Protein AF-A0A2I0TVJ5-F1 (afdb_monomer_lite)

Structure (mmCIF, N/CA/C/O backbone):
data_AF-A0A2I0TVJ5-F1
#
_entry.id   AF-A0A2I0TVJ5-F1
#
loop_
_atom_site.group_PDB
_atom_site.id
_atom_site.type_symbol
_atom_site.label_atom_id
_atom_site.label_alt_id
_atom_site.label_comp_id
_atom_site.label_asym_id
_atom_site.label_entity_id
_atom_site.label_seq_id
_atom_site.pdbx_PDB_ins_code
_atom_site.Cartn_x
_atom_site.Cartn_y
_atom_site.Cartn_z
_atom_site.occupancy
_atom_site.B_iso_or_equiv
_atom_site.auth_seq_id
_atom_site.auth_comp_id
_atom_site.auth_asym_id
_atom_site.auth_atom_id
_atom_site.pdbx_PDB_model_num
ATOM 1 N N . MET A 1 1 ? 13.776 10.497 -55.421 1.00 82.81 1 MET A N 1
ATOM 2 C CA . MET A 1 1 ? 12.330 10.734 -55.174 1.00 82.81 1 MET A CA 1
ATOM 3 C C . MET A 1 1 ? 11.421 10.575 -56.403 1.00 82.81 1 MET A C 1
ATOM 5 O O . MET A 1 1 ? 10.656 9.622 -56.428 1.00 82.81 1 MET A O 1
ATOM 9 N N . LYS A 1 2 ? 11.478 11.435 -57.441 1.00 84.00 2 LYS A N 1
ATOM 10 C CA . LYS A 1 2 ? 10.543 11.371 -58.601 1.00 84.00 2 LYS A CA 1
ATOM 11 C C . LYS A 1 2 ? 10.516 9.999 -59.301 1.00 84.00 2 LYS A C 1
ATOM 13 O O . LYS A 1 2 ? 9.448 9.451 -59.551 1.00 84.00 2 LYS A O 1
ATOM 18 N N . ARG A 1 3 ? 11.697 9.411 -59.534 1.00 86.25 3 ARG A N 1
ATOM 19 C CA . ARG A 1 3 ? 11.860 8.057 -60.099 1.00 86.25 3 ARG A CA 1
ATOM 20 C C . ARG A 1 3 ? 11.201 6.971 -59.239 1.00 86.25 3 ARG A C 1
ATOM 22 O O . ARG A 1 3 ? 10.541 6.093 -59.780 1.00 86.25 3 ARG A O 1
ATOM 29 N N . PHE A 1 4 ? 11.333 7.068 -57.916 1.00 89.69 4 PHE A N 1
ATOM 30 C CA . PHE A 1 4 ? 10.706 6.141 -56.972 1.00 89.69 4 PHE A CA 1
ATOM 31 C C . PHE A 1 4 ? 9.179 6.244 -57.009 1.00 89.69 4 PHE A C 1
ATOM 33 O O . PHE A 1 4 ? 8.519 5.227 -57.176 1.00 89.69 4 PHE A O 1
ATOM 40 N N . MET A 1 5 ? 8.615 7.457 -56.971 1.00 89.44 5 MET A N 1
ATOM 41 C CA . MET A 1 5 ? 7.158 7.655 -57.045 1.00 89.44 5 MET A CA 1
ATOM 42 C C . MET A 1 5 ? 6.562 7.095 -58.345 1.00 89.44 5 MET A C 1
ATOM 44 O O . MET A 1 5 ? 5.523 6.436 -58.326 1.00 89.44 5 MET A O 1
ATOM 48 N N . ALA A 1 6 ? 7.251 7.285 -59.476 1.00 87.38 6 ALA A N 1
ATOM 49 C CA . ALA A 1 6 ? 6.844 6.699 -60.752 1.00 87.38 6 ALA A CA 1
ATOM 50 C C . ALA A 1 6 ? 6.889 5.161 -60.724 1.00 87.38 6 ALA A C 1
ATOM 52 O O . ALA A 1 6 ? 5.973 4.506 -61.221 1.00 87.38 6 ALA A O 1
ATOM 53 N N . MET A 1 7 ? 7.927 4.570 -60.123 1.00 88.00 7 MET A N 1
ATOM 54 C CA . MET A 1 7 ? 8.034 3.116 -59.968 1.00 88.00 7 MET A CA 1
ATOM 55 C C . MET A 1 7 ? 6.990 2.546 -59.000 1.00 88.00 7 MET A C 1
ATOM 57 O O . MET A 1 7 ? 6.432 1.489 -59.288 1.00 88.00 7 MET A O 1
ATOM 61 N N . LEU A 1 8 ? 6.691 3.242 -57.902 1.00 88.25 8 LEU A N 1
ATOM 62 C CA . LEU A 1 8 ? 5.668 2.851 -56.934 1.00 88.25 8 LEU A CA 1
ATOM 63 C C . LEU A 1 8 ? 4.284 2.809 -57.598 1.00 88.25 8 LEU A C 1
ATOM 65 O O . LEU A 1 8 ? 3.582 1.808 -57.496 1.00 88.25 8 LEU A O 1
ATOM 69 N N . ASN A 1 9 ? 3.932 3.841 -58.373 1.00 87.69 9 ASN A N 1
ATOM 70 C CA . ASN A 1 9 ? 2.655 3.887 -59.089 1.00 87.69 9 ASN A CA 1
ATOM 71 C C . ASN A 1 9 ? 2.557 2.815 -60.194 1.00 87.69 9 ASN A C 1
ATOM 73 O O . ASN A 1 9 ? 1.527 2.159 -60.334 1.00 87.69 9 ASN A O 1
ATOM 77 N N . ARG A 1 10 ? 3.640 2.577 -60.951 1.00 88.44 10 ARG A N 1
ATOM 78 C CA . ARG A 1 10 ? 3.685 1.534 -62.000 1.00 88.44 10 ARG A CA 1
ATOM 79 C C . ARG A 1 10 ? 3.512 0.115 -61.455 1.00 88.44 10 ARG A C 1
ATOM 81 O O . ARG A 1 10 ? 3.042 -0.753 -62.180 1.00 88.44 10 ARG A O 1
ATOM 88 N N . ASN A 1 11 ? 3.901 -0.131 -60.205 1.00 85.38 11 ASN A N 1
ATOM 89 C CA . ASN A 1 11 ? 3.843 -1.456 -59.583 1.00 85.38 11 ASN A CA 1
ATOM 90 C C . ASN A 1 11 ? 2.773 -1.552 -58.481 1.00 85.38 11 ASN A C 1
ATOM 92 O O . ASN A 1 11 ? 2.806 -2.489 -57.693 1.00 85.38 11 ASN A O 1
ATOM 96 N N . LYS A 1 12 ? 1.801 -0.628 -58.442 1.00 83.25 12 LYS A N 1
ATOM 97 C CA . LYS A 1 12 ? 0.771 -0.541 -57.388 1.00 83.25 12 LYS A CA 1
ATOM 98 C C . LYS A 1 12 ? -0.072 -1.808 -57.179 1.00 83.25 12 LYS A C 1
ATOM 100 O O . LYS A 1 12 ? -0.599 -1.997 -56.090 1.00 83.25 12 LYS A O 1
ATOM 105 N N . ASN A 1 13 ? -0.193 -2.637 -58.218 1.00 83.50 13 ASN A N 1
ATOM 106 C CA . ASN A 1 13 ? -0.987 -3.869 -58.227 1.00 83.50 13 ASN A CA 1
ATOM 107 C C . ASN A 1 13 ? -0.123 -5.143 -58.288 1.00 83.50 13 ASN A C 1
ATOM 109 O O . ASN A 1 13 ? -0.677 -6.228 -58.428 1.00 83.50 13 ASN A O 1
ATOM 113 N N . LYS A 1 14 ? 1.213 -5.029 -58.269 1.00 82.00 14 LYS A N 1
ATOM 114 C CA . LYS A 1 14 ? 2.094 -6.203 -58.312 1.00 82.00 14 LYS A CA 1
ATOM 115 C C . LYS A 1 14 ? 2.334 -6.724 -56.903 1.00 82.00 14 LYS A C 1
ATOM 117 O O . LYS A 1 14 ? 2.769 -5.960 -56.044 1.00 82.00 14 LYS A O 1
ATOM 122 N N . ASP A 1 15 ? 2.103 -8.019 -56.720 1.00 84.56 15 ASP A N 1
ATOM 123 C CA . ASP A 1 15 ? 2.283 -8.719 -55.453 1.00 84.56 15 ASP A CA 1
ATOM 124 C C . ASP A 1 15 ? 3.108 -10.002 -55.681 1.00 84.56 15 ASP A C 1
ATOM 126 O O . ASP A 1 15 ? 2.650 -10.873 -56.423 1.00 84.56 15 ASP A O 1
ATOM 130 N N . PRO A 1 16 ? 4.328 -10.123 -55.124 1.00 83.44 16 PRO A N 1
ATOM 131 C CA . PRO A 1 16 ? 5.024 -9.118 -54.321 1.00 83.44 16 PRO A CA 1
ATOM 132 C C . PRO A 1 16 ? 5.541 -7.927 -55.163 1.00 83.44 16 PRO A C 1
ATOM 134 O O . PRO A 1 16 ? 5.786 -8.062 -56.369 1.00 83.44 16 PRO A O 1
ATOM 137 N N . PRO A 1 17 ? 5.759 -6.745 -54.551 1.00 88.81 17 PRO A N 1
ATOM 138 C CA . PRO A 1 17 ? 6.439 -5.630 -55.206 1.00 88.81 17 PRO A CA 1
ATOM 139 C C . PRO A 1 17 ? 7.855 -6.013 -55.682 1.00 88.81 17 PRO A C 1
ATOM 141 O O . PRO A 1 17 ? 8.521 -6.816 -55.029 1.00 88.81 17 PRO A O 1
ATOM 144 N N . PRO A 1 18 ? 8.375 -5.420 -56.776 1.00 90.06 18 PRO A N 1
ATOM 145 C CA . PRO A 1 18 ? 9.722 -5.733 -57.256 1.00 90.06 18 PRO A CA 1
ATOM 146 C C . PRO A 1 18 ? 10.799 -5.445 -56.200 1.00 90.06 18 PRO A C 1
ATOM 148 O O . PRO A 1 18 ? 10.805 -4.357 -55.630 1.00 90.06 18 PRO A O 1
ATOM 151 N N . ALA A 1 19 ? 11.771 -6.345 -56.015 1.00 87.56 19 ALA A N 1
ATOM 152 C CA . ALA A 1 19 ? 12.857 -6.174 -55.036 1.00 87.56 19 ALA A CA 1
ATOM 153 C C . ALA A 1 19 ? 13.600 -4.831 -55.187 1.00 87.56 19 ALA A C 1
ATOM 155 O O . ALA A 1 19 ? 13.753 -4.090 -54.220 1.00 87.56 19 AL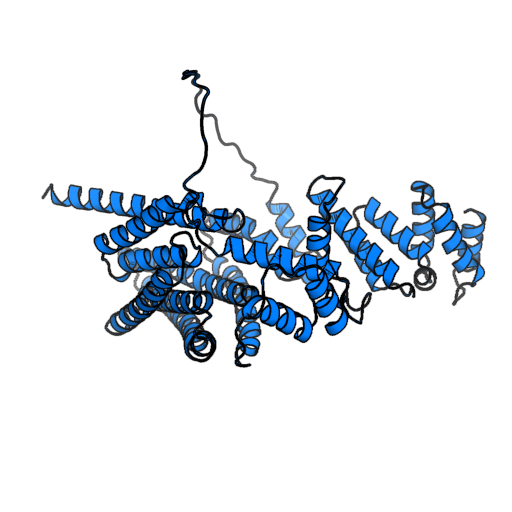A A O 1
ATOM 156 N N . ARG A 1 20 ? 13.906 -4.429 -56.432 1.00 88.25 20 ARG A N 1
ATOM 157 C CA . ARG A 1 20 ? 14.518 -3.121 -56.750 1.00 88.25 20 ARG A CA 1
ATOM 158 C C . ARG A 1 20 ? 13.715 -1.916 -56.243 1.00 88.25 20 ARG A C 1
ATOM 160 O O . ARG A 1 20 ? 14.278 -0.845 -56.046 1.00 88.25 20 ARG A O 1
ATOM 167 N N . LEU A 1 21 ? 12.392 -2.043 -56.102 1.00 89.50 21 LEU A N 1
ATOM 168 C CA . LEU A 1 21 ? 11.542 -0.989 -55.541 1.00 89.50 21 LEU A CA 1
ATOM 169 C C . LEU A 1 21 ? 11.683 -0.918 -54.014 1.00 89.50 21 LEU A C 1
ATOM 171 O O . LEU A 1 21 ? 11.716 0.186 -53.474 1.00 89.50 21 LEU A O 1
ATOM 175 N N . LEU A 1 22 ? 11.777 -2.068 -53.340 1.00 89.69 22 LEU A N 1
ATOM 176 C CA . LEU A 1 22 ? 11.971 -2.160 -51.890 1.00 89.69 22 LEU A CA 1
ATOM 177 C C . LEU A 1 22 ? 13.365 -1.655 -51.484 1.00 89.69 22 LEU A C 1
ATOM 179 O O . LEU A 1 22 ? 13.477 -0.828 -50.582 1.00 89.69 22 LEU A O 1
ATOM 183 N N . GLU A 1 23 ? 14.409 -2.062 -52.210 1.00 89.12 23 GLU A N 1
ATOM 184 C CA . GLU A 1 23 ? 15.789 -1.586 -52.015 1.00 89.12 23 GLU A CA 1
ATOM 185 C C . GLU A 1 23 ? 15.897 -0.069 -52.200 1.00 89.12 23 GLU A C 1
ATOM 187 O O . GLU A 1 23 ? 16.451 0.636 -51.357 1.00 89.12 23 GLU A O 1
ATOM 192 N N . LEU A 1 24 ? 15.297 0.462 -53.274 1.00 91.38 24 LEU A N 1
ATOM 193 C CA . LEU A 1 24 ? 15.298 1.899 -53.542 1.00 91.38 24 LEU A CA 1
ATOM 194 C C . LEU A 1 24 ? 14.553 2.694 -52.458 1.00 91.38 24 LEU A C 1
ATOM 196 O O . LEU A 1 24 ? 14.927 3.834 -52.185 1.00 91.38 24 LEU A O 1
ATOM 200 N N . ALA A 1 25 ? 13.511 2.122 -51.844 1.00 90.56 25 ALA A N 1
ATOM 201 C CA . ALA A 1 25 ? 12.838 2.743 -50.704 1.00 90.56 25 ALA A CA 1
ATOM 202 C C . ALA A 1 25 ? 13.770 2.830 -49.488 1.00 90.56 25 ALA A C 1
ATOM 204 O O . ALA A 1 25 ? 13.881 3.902 -48.898 1.00 90.56 25 ALA A O 1
ATOM 205 N N . GLY A 1 26 ? 14.467 1.735 -49.157 1.00 90.44 26 GLY A N 1
ATOM 206 C CA . GLY A 1 26 ? 15.448 1.694 -48.070 1.00 90.44 26 GLY A CA 1
ATOM 207 C C . GLY A 1 26 ? 16.561 2.724 -48.252 1.00 90.44 26 GLY A C 1
ATOM 208 O O . GLY A 1 26 ? 16.790 3.535 -47.355 1.00 90.44 26 GLY A O 1
ATOM 209 N N . GLN A 1 27 ? 17.163 2.772 -49.446 1.00 92.06 27 GLN A N 1
ATOM 210 C CA . GLN A 1 27 ? 18.218 3.735 -49.771 1.00 92.06 27 GLN A CA 1
ATOM 211 C C . GLN A 1 27 ? 17.730 5.183 -49.637 1.00 92.06 27 GLN A C 1
ATOM 213 O O . GLN A 1 27 ? 18.369 6.003 -48.987 1.00 92.06 27 GLN A O 1
ATOM 218 N N . LEU A 1 28 ? 16.554 5.504 -50.188 1.00 90.75 28 LEU A N 1
ATOM 219 C CA . LEU A 1 28 ? 16.000 6.856 -50.082 1.00 90.75 28 LEU A CA 1
ATOM 220 C C . LEU A 1 28 ? 15.652 7.239 -48.638 1.00 90.75 28 LEU A C 1
ATOM 222 O O . LEU A 1 28 ? 15.794 8.406 -48.278 1.00 90.75 28 LEU A O 1
ATOM 226 N N . CYS A 1 29 ? 15.192 6.293 -47.816 1.00 90.44 29 CYS A N 1
ATOM 227 C CA . CYS A 1 29 ? 14.946 6.520 -46.391 1.00 90.44 29 CYS A CA 1
ATOM 228 C C . CYS A 1 29 ? 16.241 6.806 -45.618 1.00 90.44 29 CYS A C 1
ATOM 230 O O . CYS A 1 29 ? 16.223 7.633 -44.707 1.00 90.44 29 CYS A O 1
ATOM 232 N N . GLN A 1 30 ? 17.349 6.168 -45.997 1.00 89.50 30 GLN A N 1
ATOM 233 C CA . GLN A 1 30 ? 18.670 6.421 -45.426 1.00 89.50 30 GLN A CA 1
ATOM 234 C C . GLN A 1 30 ? 19.228 7.783 -45.870 1.00 89.50 30 GLN A C 1
ATOM 236 O O . GLN A 1 30 ? 19.608 8.595 -45.029 1.00 89.50 30 GLN A O 1
ATOM 241 N N . ASP A 1 31 ? 19.195 8.077 -47.172 1.00 87.62 31 ASP A N 1
ATOM 242 C CA . ASP A 1 31 ? 19.740 9.315 -47.745 1.00 87.62 31 ASP A CA 1
ATOM 243 C C . ASP A 1 31 ? 19.001 10.571 -47.249 1.00 87.62 31 ASP A C 1
ATOM 245 O O . ASP A 1 31 ? 19.581 11.649 -47.123 1.00 87.62 31 ASP A O 1
ATOM 249 N N . LEU A 1 32 ? 17.697 10.453 -46.972 1.00 85.69 32 LEU A N 1
ATOM 250 C CA . LEU A 1 32 ? 16.835 11.577 -46.589 1.00 85.69 32 LEU A CA 1
ATOM 251 C C . LEU A 1 32 ? 16.625 11.713 -45.081 1.00 85.69 32 LEU A C 1
ATOM 253 O O . LEU A 1 32 ? 15.787 12.514 -44.662 1.00 85.69 32 LEU A O 1
ATOM 257 N N . GLN A 1 33 ? 17.380 10.983 -44.257 1.00 78.12 33 GLN A N 1
ATOM 258 C CA . GLN A 1 33 ? 17.213 10.978 -42.802 1.00 78.12 33 GLN A CA 1
ATOM 259 C C . GLN A 1 33 ? 17.352 12.381 -42.168 1.00 78.12 33 GLN A C 1
ATOM 261 O O . GLN A 1 33 ? 16.749 12.653 -41.131 1.00 78.12 33 GLN A O 1
ATOM 266 N N . SER A 1 34 ? 18.078 13.300 -42.814 1.00 70.88 34 SER A N 1
ATOM 267 C CA . SER A 1 34 ? 18.249 14.702 -42.398 1.00 70.88 34 SER A CA 1
ATOM 268 C C . SER A 1 34 ? 17.206 15.681 -42.972 1.00 70.88 34 SER A C 1
ATOM 270 O O . SER A 1 34 ? 17.091 16.806 -42.486 1.00 70.88 34 SER A O 1
ATOM 272 N N . SER A 1 35 ? 16.414 15.288 -43.981 1.00 80.62 35 SER A N 1
ATOM 273 C CA . SER A 1 35 ? 15.476 16.167 -44.704 1.00 80.62 35 SER A CA 1
ATOM 274 C C . SER A 1 35 ? 14.012 15.861 -44.358 1.00 80.62 35 SER A C 1
ATOM 276 O O . SER A 1 35 ? 13.342 15.090 -45.049 1.00 80.62 35 SER A O 1
ATOM 278 N N . SER A 1 36 ? 13.478 16.504 -43.310 1.00 72.88 36 SER A N 1
ATOM 279 C CA . SER A 1 36 ? 12.138 16.178 -42.774 1.00 72.88 36 SER A CA 1
ATOM 280 C C . SER A 1 36 ? 10.986 16.241 -43.787 1.00 72.88 36 SER A C 1
ATOM 282 O O . SER A 1 36 ? 10.241 15.268 -43.880 1.00 72.88 36 SER A O 1
ATOM 284 N N . PRO A 1 37 ? 10.825 17.306 -44.602 1.00 83.88 37 PRO A N 1
ATOM 285 C CA . PRO A 1 37 ? 9.666 17.405 -45.496 1.00 83.88 37 PRO A CA 1
ATOM 286 C C . PRO A 1 37 ? 9.701 16.377 -46.636 1.00 83.88 37 PRO A C 1
ATOM 288 O O . PRO A 1 37 ? 8.664 15.938 -47.133 1.00 83.88 37 PRO A O 1
ATOM 291 N N . SER A 1 38 ? 10.902 15.995 -47.076 1.00 85.12 38 SER A N 1
ATOM 292 C CA . SER A 1 38 ? 11.096 14.984 -48.119 1.00 85.12 38 SER A CA 1
ATOM 293 C C . SER A 1 38 ? 10.881 13.577 -47.568 1.00 85.12 38 SER A C 1
ATOM 295 O O . SER A 1 38 ? 10.279 12.742 -48.247 1.00 85.12 38 SER A O 1
ATOM 297 N N . LEU A 1 39 ? 11.331 13.334 -46.334 1.00 88.00 39 LEU A N 1
ATOM 298 C CA . LEU A 1 39 ? 11.152 12.071 -45.628 1.00 88.00 39 LEU A CA 1
ATOM 299 C C . LEU A 1 39 ? 9.675 11.808 -45.311 1.00 88.00 39 LEU A C 1
ATOM 301 O O . LEU A 1 39 ? 9.187 10.714 -45.573 1.00 88.00 39 LEU A O 1
ATOM 305 N N . GLU A 1 40 ? 8.935 12.817 -44.847 1.00 89.31 40 GLU A N 1
ATOM 306 C CA . GLU A 1 40 ? 7.490 12.719 -44.593 1.00 89.31 40 GLU A CA 1
ATOM 307 C C . GLU A 1 40 ? 6.706 12.368 -45.863 1.00 89.31 40 GLU A C 1
ATOM 309 O O . GLU A 1 40 ? 5.858 11.475 -45.844 1.00 89.31 40 GLU A O 1
ATOM 314 N N . LYS A 1 41 ? 7.031 13.004 -46.998 1.00 89.19 41 LYS A N 1
ATOM 315 C CA . LYS A 1 41 ? 6.417 12.683 -48.298 1.00 89.19 41 LYS A CA 1
ATOM 316 C C . LYS A 1 41 ? 6.719 11.252 -48.745 1.00 89.19 41 LYS A C 1
ATOM 318 O O . LYS A 1 41 ? 5.841 10.587 -49.294 1.00 89.19 41 LYS A O 1
ATOM 323 N N . LEU A 1 42 ? 7.946 10.778 -48.527 1.00 89.88 42 LEU A N 1
ATOM 324 C CA . LEU A 1 42 ? 8.351 9.410 -48.855 1.00 89.88 42 LEU A CA 1
ATOM 325 C C . LEU A 1 42 ? 7.621 8.384 -47.986 1.00 89.88 42 LEU A C 1
ATOM 327 O O . LEU A 1 42 ? 7.009 7.463 -48.522 1.00 89.88 42 LEU A O 1
ATOM 331 N N . VAL A 1 43 ? 7.641 8.576 -46.665 1.00 90.75 43 VAL A N 1
ATOM 332 C CA . VAL A 1 43 ? 6.958 7.712 -45.693 1.00 90.75 43 VAL A CA 1
ATOM 333 C C . VAL A 1 43 ? 5.457 7.685 -45.963 1.00 90.75 43 VAL A C 1
ATOM 335 O O . VAL A 1 43 ? 4.870 6.608 -45.998 1.00 90.75 43 VAL A O 1
ATOM 338 N N . GLY A 1 44 ? 4.836 8.834 -46.242 1.00 90.25 44 GLY A N 1
ATOM 339 C CA . GLY A 1 44 ? 3.419 8.907 -46.601 1.00 90.25 44 GLY A CA 1
ATOM 340 C C . GLY A 1 44 ? 3.079 8.080 -47.844 1.00 90.25 44 GLY A C 1
ATOM 341 O O . GLY A 1 44 ? 2.105 7.328 -47.836 1.00 90.25 44 GLY A O 1
ATOM 342 N N . ALA A 1 45 ? 3.912 8.146 -48.887 1.00 90.00 45 ALA A N 1
ATOM 343 C CA . ALA A 1 45 ? 3.714 7.350 -50.098 1.00 90.00 45 ALA A CA 1
ATOM 344 C C . ALA A 1 45 ? 3.908 5.842 -49.859 1.00 90.00 45 ALA A C 1
ATOM 346 O O . ALA A 1 45 ? 3.124 5.036 -50.359 1.00 90.00 45 ALA A O 1
ATOM 347 N N . VAL A 1 46 ? 4.920 5.456 -49.073 1.00 89.56 46 VAL A N 1
ATOM 348 C CA . VAL A 1 46 ? 5.193 4.052 -48.723 1.00 89.56 46 VAL A CA 1
ATOM 349 C C . VAL A 1 46 ? 4.074 3.474 -47.853 1.00 89.56 46 VAL A C 1
ATOM 351 O O . VAL A 1 46 ? 3.565 2.391 -48.132 1.00 89.56 46 VAL A O 1
ATOM 354 N N . MET A 1 47 ? 3.628 4.204 -46.832 1.00 89.12 47 MET A N 1
ATOM 355 C CA . MET A 1 47 ? 2.597 3.735 -45.901 1.00 89.12 47 MET A CA 1
ATOM 356 C C . MET A 1 47 ? 1.181 3.785 -46.489 1.00 89.12 47 MET A C 1
ATOM 358 O O . MET A 1 47 ? 0.305 3.051 -46.026 1.00 89.12 47 MET A O 1
ATOM 362 N N . GLY A 1 48 ? 0.959 4.610 -47.516 1.00 86.62 48 GLY A N 1
ATOM 363 C CA . GLY A 1 48 ? -0.298 4.696 -48.263 1.00 86.62 48 GLY A CA 1
ATOM 364 C C . GLY A 1 48 ? -0.498 3.595 -49.311 1.00 86.62 48 GLY A C 1
ATOM 365 O O . GLY A 1 48 ? -1.584 3.492 -49.878 1.00 86.62 48 GLY A O 1
ATOM 366 N N . CYS A 1 49 ? 0.511 2.763 -49.589 1.00 86.25 49 CYS A N 1
ATOM 367 C CA . CYS A 1 49 ? 0.390 1.701 -50.587 1.00 86.25 49 CYS A CA 1
ATOM 368 C C . CYS A 1 49 ? -0.256 0.419 -50.021 1.00 86.25 49 CYS A C 1
ATOM 370 O O . CYS A 1 49 ? -0.132 0.094 -48.837 1.00 86.25 49 CYS A O 1
ATOM 372 N N . LYS A 1 50 ? -0.919 -0.357 -50.894 1.00 83.31 50 LYS A N 1
ATOM 373 C CA . LYS A 1 50 ? -1.582 -1.627 -50.535 1.00 83.31 50 LYS A CA 1
ATOM 374 C C . LYS A 1 50 ? -0.600 -2.661 -49.967 1.00 83.31 50 LYS A C 1
ATOM 376 O O . LYS A 1 50 ? -0.928 -3.380 -49.030 1.00 83.31 50 LYS A O 1
ATOM 381 N N . HIS A 1 51 ? 0.625 -2.675 -50.487 1.00 85.12 51 HIS A N 1
ATOM 382 C CA . HIS A 1 51 ? 1.668 -3.654 -50.171 1.00 85.12 51 HIS A CA 1
ATOM 383 C C . HIS A 1 51 ? 2.677 -3.142 -49.121 1.00 85.12 51 HIS A C 1
ATOM 385 O O . HIS A 1 51 ? 3.814 -3.605 -49.075 1.00 85.12 51 HIS A O 1
ATOM 391 N N . LYS A 1 52 ? 2.276 -2.200 -48.250 1.00 88.12 52 LYS A N 1
ATOM 392 C CA . LYS A 1 52 ? 3.142 -1.561 -47.234 1.00 88.12 52 LYS A CA 1
ATOM 393 C C . LYS A 1 52 ? 3.911 -2.541 -46.338 1.00 88.12 52 LYS A C 1
ATOM 395 O O . LYS A 1 52 ? 5.019 -2.241 -45.915 1.00 88.12 52 LYS A O 1
ATOM 400 N N . MET A 1 53 ? 3.361 -3.732 -46.095 1.00 88.31 53 MET A N 1
ATOM 401 C CA . MET A 1 53 ? 4.002 -4.767 -45.274 1.00 88.31 53 MET A CA 1
ATOM 402 C C . MET A 1 53 ? 5.328 -5.269 -45.864 1.00 88.31 53 MET A C 1
ATOM 404 O O . MET A 1 53 ? 6.218 -5.619 -45.100 1.00 88.31 53 MET A O 1
ATOM 408 N N . TYR A 1 54 ? 5.491 -5.246 -47.193 1.00 88.69 54 TYR A N 1
ATOM 409 C CA . TYR A 1 54 ? 6.755 -5.599 -47.854 1.00 88.69 54 TYR A CA 1
ATOM 410 C C . TYR A 1 54 ? 7.830 -4.524 -47.693 1.00 88.69 54 TYR A C 1
ATOM 412 O O . TYR A 1 54 ? 9.008 -4.824 -47.792 1.00 88.69 54 TYR A O 1
ATOM 420 N N . PHE A 1 55 ? 7.448 -3.270 -47.449 1.00 89.44 55 PHE A N 1
ATOM 421 C CA . PHE A 1 55 ? 8.404 -2.198 -47.170 1.00 89.44 55 PHE A CA 1
ATOM 422 C C . PHE A 1 55 ? 8.844 -2.202 -45.700 1.00 89.44 55 PHE A C 1
ATOM 424 O O . PHE A 1 55 ? 9.969 -1.8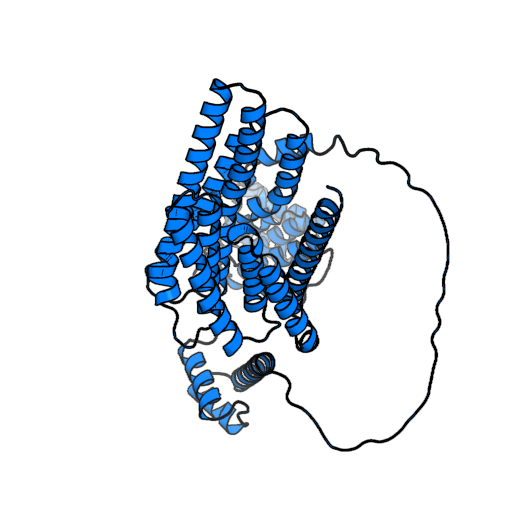21 -45.394 1.00 89.44 55 PHE A O 1
ATOM 431 N N . LEU A 1 56 ? 7.982 -2.686 -44.798 1.00 89.81 56 LEU A N 1
ATOM 432 C CA . LEU A 1 56 ? 8.270 -2.858 -43.368 1.00 89.81 56 LEU A CA 1
ATOM 433 C C . LEU A 1 56 ? 9.146 -4.087 -43.051 1.00 89.81 56 LEU A C 1
ATOM 435 O O . LEU A 1 56 ? 9.287 -4.442 -41.881 1.00 89.81 56 LEU A O 1
ATOM 439 N N . THR A 1 57 ? 9.721 -4.736 -44.066 1.00 89.62 57 THR A N 1
ATOM 440 C CA . THR A 1 57 ? 10.819 -5.703 -43.902 1.0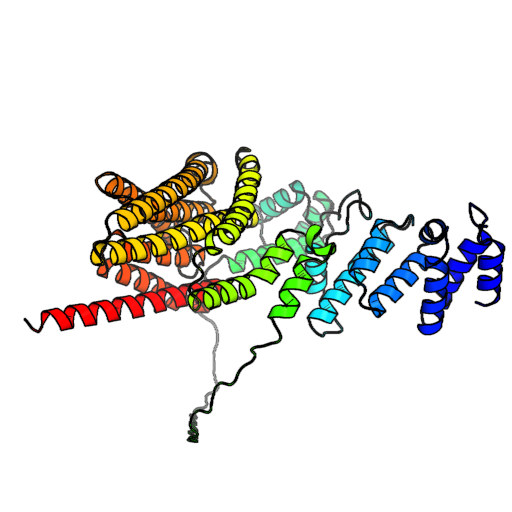0 89.62 57 THR A CA 1
ATOM 441 C C . THR A 1 57 ? 12.185 -5.018 -43.896 1.00 89.62 57 THR A C 1
ATOM 443 O O . THR A 1 57 ? 13.149 -5.601 -43.425 1.00 89.62 57 THR A O 1
ATOM 446 N N . ASN A 1 58 ? 12.287 -3.782 -44.403 1.00 90.38 58 ASN A N 1
ATOM 447 C CA . ASN A 1 58 ? 13.544 -3.044 -44.464 1.00 90.38 58 ASN A CA 1
ATOM 448 C C . ASN A 1 58 ? 13.686 -2.108 -43.254 1.00 90.38 58 ASN A C 1
ATOM 450 O O . ASN A 1 58 ? 12.871 -1.199 -43.058 1.00 90.38 58 ASN A O 1
ATOM 454 N N . ILE A 1 59 ? 14.751 -2.283 -42.469 1.00 89.88 59 ILE A N 1
ATOM 455 C CA . ILE A 1 59 ? 14.963 -1.534 -41.226 1.00 89.88 59 ILE A CA 1
ATOM 456 C C . ILE A 1 59 ? 15.105 -0.021 -41.424 1.00 89.88 59 ILE A C 1
ATOM 458 O O . ILE A 1 59 ? 14.639 0.757 -40.590 1.00 89.88 59 ILE A O 1
ATOM 462 N N . HIS A 1 60 ? 15.668 0.435 -42.547 1.00 90.94 60 HIS A N 1
ATOM 463 C CA . HIS A 1 60 ? 15.799 1.864 -42.843 1.00 90.94 60 HIS A CA 1
ATOM 464 C C . HIS A 1 60 ? 14.438 2.511 -43.106 1.00 90.94 60 HIS A C 1
ATOM 466 O O . HIS A 1 60 ? 14.186 3.635 -42.664 1.00 90.94 60 HIS A O 1
ATOM 472 N N . VAL A 1 61 ? 13.529 1.781 -43.758 1.00 91.38 61 VAL A N 1
ATOM 473 C CA . VAL A 1 61 ? 12.143 2.224 -43.948 1.00 91.38 61 VAL A CA 1
ATOM 474 C C . VAL A 1 61 ? 11.406 2.259 -42.611 1.00 91.38 61 VAL A C 1
ATOM 476 O O . VAL A 1 61 ? 10.755 3.258 -42.303 1.00 91.38 61 VAL A O 1
ATOM 479 N N . VAL A 1 62 ? 11.546 1.217 -41.784 1.00 92.00 62 VAL A N 1
ATOM 480 C CA . VAL A 1 62 ? 10.952 1.165 -40.436 1.00 92.00 62 VAL A CA 1
ATOM 481 C C . VAL A 1 62 ? 11.441 2.340 -39.581 1.00 92.00 62 VAL A C 1
ATOM 483 O O . VAL A 1 62 ? 10.627 3.069 -39.013 1.00 92.00 62 VAL A O 1
ATOM 486 N N . ARG A 1 63 ? 12.754 2.593 -39.556 1.00 92.31 63 ARG A N 1
ATOM 487 C CA . ARG A 1 63 ? 13.384 3.718 -38.847 1.00 92.31 63 ARG A CA 1
ATOM 488 C C . ARG A 1 63 ? 12.841 5.068 -39.311 1.00 92.31 63 ARG A C 1
ATOM 490 O O . ARG A 1 63 ? 12.479 5.893 -38.473 1.00 92.31 63 ARG A O 1
ATOM 497 N N . ALA A 1 64 ? 12.742 5.286 -40.622 1.00 91.62 64 ALA A N 1
ATOM 498 C CA . ALA A 1 64 ? 12.175 6.509 -41.187 1.00 91.62 64 ALA A CA 1
ATOM 499 C C . ALA A 1 64 ? 10.707 6.708 -40.777 1.00 91.62 64 ALA A C 1
ATOM 501 O O . ALA A 1 64 ? 10.322 7.808 -40.376 1.00 91.62 64 ALA A O 1
ATOM 502 N N . CYS A 1 65 ? 9.898 5.645 -40.815 1.00 91.81 65 CYS A N 1
ATOM 503 C CA . CYS A 1 65 ? 8.497 5.703 -40.400 1.00 91.81 65 CYS A CA 1
ATOM 504 C C . CYS A 1 65 ? 8.357 6.037 -38.907 1.00 91.81 65 CYS A C 1
ATOM 506 O O . CYS A 1 65 ? 7.566 6.907 -38.541 1.00 91.81 65 CYS A O 1
ATOM 508 N N . VAL A 1 66 ? 9.150 5.391 -38.045 1.00 92.31 66 VAL A N 1
ATOM 509 C CA . VAL A 1 66 ? 9.179 5.671 -36.600 1.00 92.31 66 VAL A CA 1
ATOM 510 C C . VAL A 1 66 ? 9.560 7.126 -36.337 1.00 92.31 66 VAL A C 1
ATOM 512 O O . VAL A 1 66 ? 8.875 7.806 -35.576 1.00 92.31 66 VAL A O 1
ATOM 515 N N . PHE A 1 67 ? 10.604 7.631 -36.996 1.00 90.31 67 PHE A N 1
ATOM 516 C CA . PHE A 1 67 ? 11.074 9.002 -36.803 1.00 90.31 67 PHE A CA 1
ATOM 517 C C . PHE A 1 67 ? 10.021 10.048 -37.199 1.00 90.31 67 PHE A C 1
ATOM 519 O O . PHE A 1 67 ? 9.776 10.996 -36.452 1.00 90.31 67 PHE A O 1
ATOM 526 N N . VAL A 1 68 ? 9.339 9.842 -38.332 1.00 91.38 68 VAL A N 1
ATOM 527 C CA . VAL A 1 68 ? 8.228 10.703 -38.771 1.00 91.38 68 VAL A CA 1
ATOM 528 C C . VAL A 1 68 ? 7.075 10.682 -37.760 1.00 91.38 68 VAL A C 1
ATOM 530 O O . VAL A 1 68 ? 6.542 11.736 -37.411 1.00 91.38 68 VAL A O 1
ATOM 533 N N . HIS A 1 69 ? 6.711 9.513 -37.225 1.00 90.94 69 HIS A N 1
ATOM 534 C CA . HIS A 1 69 ? 5.661 9.420 -36.206 1.00 90.94 69 HIS A CA 1
ATOM 535 C C . HIS A 1 69 ? 6.052 10.075 -34.874 1.00 90.94 69 HIS A C 1
ATOM 537 O O . HIS A 1 69 ? 5.210 10.748 -34.281 1.00 90.94 69 HIS A O 1
ATOM 543 N N . ILE A 1 70 ? 7.306 9.944 -34.423 1.00 89.31 70 ILE A N 1
ATOM 544 C CA . ILE A 1 70 ? 7.815 10.643 -33.229 1.00 89.31 70 ILE A CA 1
ATOM 545 C C . ILE A 1 70 ? 7.700 12.159 -33.421 1.00 89.31 70 ILE A C 1
ATOM 547 O O . ILE A 1 70 ? 7.161 12.844 -32.555 1.00 89.31 70 ILE A O 1
ATOM 551 N N . ARG A 1 71 ? 8.136 12.685 -34.574 1.00 87.50 71 ARG A N 1
ATOM 552 C CA . ARG A 1 71 ? 8.058 14.123 -34.888 1.00 87.50 71 ARG A CA 1
ATOM 553 C C . ARG A 1 71 ? 6.620 14.644 -34.869 1.00 87.50 71 ARG A C 1
ATOM 555 O O . ARG A 1 71 ? 6.365 15.732 -34.361 1.00 87.50 71 ARG A O 1
ATOM 562 N N . ASN A 1 72 ? 5.679 13.840 -35.356 1.00 88.62 72 ASN A N 1
ATOM 563 C CA . ASN A 1 72 ? 4.251 14.160 -35.354 1.00 88.62 72 ASN A CA 1
ATOM 564 C C . ASN A 1 72 ? 3.564 13.904 -33.997 1.00 88.62 72 ASN A C 1
ATOM 566 O O . ASN A 1 72 ? 2.339 13.973 -33.919 1.00 88.62 72 ASN A O 1
ATOM 570 N N . ARG A 1 73 ? 4.321 13.591 -32.931 1.00 86.69 73 ARG A N 1
ATOM 571 C CA . ARG A 1 73 ? 3.826 13.223 -31.587 1.00 86.69 73 ARG A CA 1
ATOM 572 C C . ARG A 1 73 ? 2.889 12.011 -31.573 1.00 86.69 73 ARG A C 1
ATOM 574 O O . ARG A 1 73 ? 2.081 11.828 -30.665 1.00 86.69 73 ARG A O 1
ATOM 581 N N . GLN A 1 74 ? 3.010 11.139 -32.568 1.00 90.94 74 GLN A N 1
ATOM 582 C CA . GLN A 1 74 ? 2.216 9.923 -32.730 1.00 90.94 74 GLN A CA 1
ATOM 583 C C . GLN A 1 74 ? 2.949 8.702 -32.150 1.00 90.94 74 GLN A C 1
ATOM 585 O O . GLN A 1 74 ? 3.113 7.681 -32.821 1.00 90.94 74 GLN A O 1
ATOM 590 N N . HIS A 1 75 ? 3.379 8.797 -30.888 1.00 89.50 75 HIS A N 1
ATOM 591 C CA . HIS A 1 75 ? 4.193 7.772 -30.212 1.00 89.50 75 HIS A CA 1
ATOM 592 C C . HIS A 1 75 ? 3.529 6.387 -30.204 1.00 89.50 75 HIS A C 1
ATOM 594 O O . HIS A 1 75 ? 4.174 5.389 -30.509 1.00 89.50 75 HIS A O 1
ATOM 600 N N . ASP A 1 76 ? 2.218 6.316 -29.947 1.00 89.31 76 ASP A N 1
ATOM 601 C CA . ASP A 1 76 ? 1.494 5.036 -29.922 1.00 89.31 76 ASP A CA 1
ATOM 602 C C . ASP A 1 76 ? 1.391 4.392 -31.319 1.00 89.31 76 ASP A C 1
ATOM 604 O O . ASP A 1 76 ? 1.335 3.169 -31.445 1.00 89.31 76 ASP A O 1
ATOM 608 N N . THR A 1 77 ? 1.374 5.197 -32.388 1.00 89.50 77 THR A N 1
ATOM 609 C CA . THR A 1 77 ? 1.401 4.686 -33.769 1.00 89.50 77 THR A CA 1
ATOM 610 C C . THR A 1 77 ? 2.784 4.153 -34.126 1.00 89.50 77 THR A C 1
ATOM 612 O O . THR A 1 77 ? 2.869 3.110 -34.770 1.00 89.50 77 THR A O 1
ATOM 615 N N . ALA A 1 78 ? 3.852 4.804 -33.654 1.00 90.56 78 ALA A N 1
ATOM 616 C CA . ALA A 1 78 ? 5.218 4.310 -33.812 1.00 90.56 78 ALA A CA 1
ATOM 617 C C . ALA A 1 78 ? 5.425 2.955 -33.106 1.00 90.56 78 ALA A C 1
ATOM 619 O O . ALA A 1 78 ? 5.974 2.037 -33.712 1.00 90.56 78 ALA A O 1
ATOM 620 N N . CYS A 1 79 ? 4.916 2.791 -31.876 1.00 90.06 79 CYS A N 1
ATOM 621 C CA . CYS A 1 79 ? 4.958 1.509 -31.156 1.00 90.06 79 CYS A CA 1
ATOM 622 C C . CYS A 1 79 ? 4.217 0.400 -31.918 1.00 90.06 79 CYS A C 1
ATOM 624 O O . CYS A 1 79 ? 4.785 -0.664 -32.156 1.00 90.06 79 CYS A O 1
ATOM 626 N N . ARG A 1 80 ? 2.983 0.667 -32.376 1.00 89.56 80 ARG A N 1
ATOM 627 C CA . ARG A 1 80 ? 2.213 -0.303 -33.175 1.00 89.56 80 ARG A CA 1
ATOM 628 C C . ARG A 1 80 ? 2.921 -0.683 -34.473 1.00 89.56 80 ARG A C 1
ATOM 630 O O . ARG A 1 80 ? 2.829 -1.832 -34.892 1.00 89.56 80 ARG A O 1
ATOM 637 N N . LEU A 1 81 ? 3.597 0.263 -35.125 1.00 90.00 81 LEU A N 1
ATOM 638 C CA . LEU A 1 81 ? 4.351 -0.011 -36.348 1.00 90.00 81 LEU A CA 1
ATOM 639 C C . LEU A 1 81 ? 5.501 -0.984 -36.081 1.00 90.00 81 LEU A C 1
ATOM 641 O O . LEU A 1 81 ? 5.667 -1.925 -36.851 1.00 90.00 81 LEU A O 1
ATOM 645 N N . LEU A 1 82 ? 6.246 -0.792 -34.987 1.00 89.56 82 LEU A N 1
ATOM 646 C CA . LEU A 1 82 ? 7.313 -1.713 -34.591 1.00 89.56 82 LEU A CA 1
ATOM 647 C C . LEU A 1 82 ? 6.772 -3.109 -34.260 1.00 89.56 82 LEU A C 1
ATOM 649 O O . LEU A 1 82 ? 7.337 -4.094 -34.716 1.00 89.56 82 LEU A O 1
ATOM 653 N N . GLU A 1 83 ? 5.649 -3.210 -33.547 1.00 86.94 83 GLU A N 1
ATOM 654 C CA . GLU A 1 83 ? 5.041 -4.503 -33.185 1.00 86.94 83 GLU A CA 1
ATOM 655 C C . GLU A 1 83 ? 4.637 -5.368 -34.389 1.00 86.94 83 GLU A C 1
ATOM 657 O O . GLU A 1 83 ? 4.604 -6.590 -34.267 1.00 86.94 83 GLU A O 1
ATOM 662 N N . HIS A 1 84 ? 4.318 -4.746 -35.528 1.00 85.00 84 HIS A N 1
ATOM 663 C CA . HIS A 1 84 ? 3.816 -5.428 -36.728 1.00 85.00 84 HIS A CA 1
ATOM 664 C C . HIS A 1 84 ? 4.821 -5.434 -37.890 1.00 85.00 84 HIS A C 1
ATOM 666 O O . HIS A 1 84 ? 4.487 -5.904 -38.982 1.00 85.00 84 HIS A O 1
ATOM 672 N N . CYS A 1 85 ? 6.023 -4.881 -37.703 1.00 84.50 85 CYS A N 1
ATOM 673 C CA . CYS A 1 85 ? 7.050 -4.910 -38.738 1.00 84.50 85 CYS A CA 1
ATOM 674 C C . CYS A 1 85 ? 7.652 -6.316 -38.878 1.00 84.50 85 CYS A C 1
ATOM 676 O O . CYS A 1 85 ? 7.567 -7.143 -37.972 1.00 84.50 85 CYS A O 1
ATOM 678 N N . LYS A 1 86 ? 8.236 -6.593 -40.046 1.00 83.38 86 LYS A N 1
ATOM 679 C CA . LYS A 1 86 ? 8.843 -7.890 -40.386 1.00 83.38 86 LYS A CA 1
ATOM 680 C C . LYS A 1 86 ? 10.349 -7.760 -40.647 1.00 83.38 86 LYS A C 1
ATOM 682 O O . LYS A 1 86 ? 10.902 -8.557 -41.394 1.00 83.38 86 LYS A O 1
ATOM 687 N N . ALA A 1 87 ? 10.979 -6.716 -40.110 1.00 84.69 87 ALA A N 1
ATOM 688 C CA . ALA A 1 87 ? 12.421 -6.518 -40.218 1.00 84.69 87 ALA A CA 1
ATOM 689 C C . ALA A 1 87 ? 13.169 -7.531 -39.336 1.00 84.69 87 ALA A C 1
ATOM 691 O O . ALA A 1 87 ? 12.687 -7.901 -38.263 1.00 84.69 87 ALA A O 1
ATOM 692 N N . GLU A 1 88 ? 14.330 -7.991 -39.797 1.00 82.25 88 GLU A N 1
ATOM 693 C CA . GLU A 1 88 ? 15.087 -9.073 -39.152 1.00 82.25 88 GLU A CA 1
ATOM 694 C C . GLU A 1 88 ? 16.033 -8.552 -38.057 1.00 82.25 88 GLU A C 1
ATOM 696 O O . GLU A 1 88 ? 16.388 -9.281 -37.128 1.00 82.25 88 GLU A O 1
ATOM 701 N N . GLU A 1 89 ? 16.395 -7.268 -38.110 1.00 85.06 89 GLU A N 1
ATOM 702 C CA . GLU A 1 89 ? 17.363 -6.597 -37.242 1.00 85.06 89 GLU A CA 1
ATOM 703 C C . GLU A 1 89 ? 16.788 -6.288 -35.845 1.00 85.06 89 GLU A C 1
ATOM 705 O O . GLU A 1 89 ? 16.563 -5.138 -35.456 1.00 85.06 89 GLU A O 1
ATOM 710 N N . LYS A 1 90 ? 16.558 -7.338 -35.049 1.00 79.88 90 LYS A N 1
ATOM 711 C CA . LYS A 1 90 ? 15.905 -7.259 -33.727 1.00 79.88 90 LYS A CA 1
ATOM 712 C C . LYS A 1 90 ? 16.564 -6.271 -32.759 1.00 79.88 90 LYS A C 1
ATOM 714 O O . LYS A 1 90 ? 15.860 -5.561 -32.042 1.00 79.88 90 LYS A O 1
ATOM 719 N N . GLU A 1 91 ? 17.896 -6.187 -32.736 1.00 83.00 91 GLU A N 1
ATOM 720 C CA . GLU A 1 91 ? 18.607 -5.249 -31.854 1.00 83.00 91 GLU A CA 1
ATOM 721 C C . GLU A 1 91 ? 18.279 -3.788 -32.184 1.00 83.00 91 GLU A C 1
ATOM 723 O O . GLU A 1 91 ? 18.047 -2.980 -31.281 1.00 83.00 91 GLU A O 1
ATOM 728 N N . GLU A 1 92 ? 18.196 -3.450 -33.471 1.00 85.06 92 GLU A N 1
ATOM 729 C CA . GLU A 1 92 ? 17.873 -2.099 -33.926 1.00 85.06 92 GLU A CA 1
ATOM 730 C C . GLU A 1 92 ? 16.406 -1.752 -33.650 1.00 85.06 92 GLU A C 1
ATOM 732 O O . GLU A 1 92 ? 16.100 -0.636 -33.226 1.00 85.06 92 GLU A O 1
ATOM 737 N N . LEU A 1 93 ? 15.495 -2.717 -33.798 1.00 88.19 93 LEU A N 1
ATOM 738 C CA . LEU A 1 93 ? 14.084 -2.543 -33.443 1.00 88.19 93 LEU A CA 1
ATOM 739 C C . LEU A 1 93 ? 13.899 -2.264 -31.945 1.00 88.19 93 LEU A C 1
ATOM 741 O O . LEU A 1 93 ? 13.126 -1.381 -31.564 1.00 88.19 93 LEU A O 1
ATOM 745 N N . VAL A 1 94 ? 14.651 -2.957 -31.086 1.00 88.31 94 VAL A N 1
ATOM 746 C CA . VAL A 1 94 ? 14.661 -2.708 -29.636 1.00 88.31 94 VAL A CA 1
ATOM 747 C C . VAL A 1 94 ? 15.227 -1.321 -29.313 1.00 88.31 94 VAL A C 1
ATOM 749 O O . VAL A 1 94 ? 14.717 -0.632 -28.425 1.00 88.31 94 VAL A O 1
ATOM 752 N N . GLN A 1 95 ? 16.251 -0.861 -30.035 1.00 89.94 95 GLN A N 1
ATOM 753 C CA . GLN A 1 95 ? 16.760 0.506 -29.881 1.00 89.94 95 GLN A CA 1
ATOM 754 C C . GLN A 1 95 ? 15.709 1.555 -30.269 1.00 89.94 95 GLN A C 1
ATOM 756 O O . GLN A 1 95 ? 15.514 2.515 -29.521 1.00 89.94 95 GLN A O 1
ATOM 761 N N . LEU A 1 96 ? 14.986 1.352 -31.375 1.00 91.62 96 LEU A N 1
ATOM 762 C CA . LEU A 1 96 ? 13.898 2.239 -31.801 1.00 91.62 96 LEU A CA 1
ATOM 763 C C . LEU A 1 96 ? 12.750 2.272 -30.787 1.00 91.62 96 LEU A C 1
ATOM 765 O O . LEU A 1 96 ? 12.233 3.348 -30.487 1.00 91.62 96 LEU A O 1
ATOM 769 N N . TRP A 1 97 ? 12.397 1.123 -30.205 1.00 92.88 97 TRP A N 1
ATOM 770 C CA . TRP A 1 97 ? 11.416 1.047 -29.120 1.00 92.88 97 TRP A CA 1
ATOM 771 C C . TRP A 1 97 ? 11.822 1.926 -27.932 1.00 92.88 97 TRP A C 1
ATOM 773 O O . TRP A 1 97 ? 11.035 2.740 -27.442 1.00 92.88 97 TRP A O 1
ATOM 783 N N . HIS A 1 98 ? 13.077 1.811 -27.490 1.00 92.44 98 HIS A N 1
ATOM 784 C CA . HIS A 1 98 ? 13.596 2.640 -26.408 1.00 92.44 98 HIS A CA 1
ATOM 785 C C . HIS A 1 98 ? 13.574 4.133 -26.759 1.00 92.44 98 HIS A C 1
ATOM 787 O O . HIS A 1 98 ? 13.181 4.935 -25.915 1.00 92.44 98 HIS A O 1
ATOM 793 N N . GLU A 1 99 ? 13.938 4.504 -27.988 1.00 92.69 99 GLU A N 1
ATOM 794 C CA . GLU A 1 99 ? 13.944 5.901 -28.437 1.00 92.69 99 GLU A CA 1
ATOM 795 C C . GLU A 1 99 ? 12.540 6.524 -28.415 1.00 92.69 99 GLU A C 1
ATOM 797 O O . GLU A 1 99 ? 12.384 7.639 -27.916 1.00 92.69 99 GLU A O 1
ATOM 802 N N . ILE A 1 100 ? 11.497 5.797 -28.844 1.00 94.06 100 ILE A N 1
ATOM 803 C CA . ILE A 1 100 ? 10.100 6.268 -28.756 1.00 94.06 100 ILE A CA 1
ATOM 804 C C . ILE A 1 100 ? 9.741 6.608 -27.303 1.00 94.06 100 ILE A C 1
ATOM 806 O O . ILE A 1 100 ? 9.208 7.681 -27.007 1.00 94.06 100 ILE A O 1
ATOM 810 N N . HIS A 1 101 ? 10.063 5.713 -26.366 1.00 93.44 101 HIS A N 1
ATOM 811 C CA . HIS A 1 101 ? 9.754 5.927 -24.955 1.00 93.44 101 HIS A CA 1
ATOM 812 C C . HIS A 1 101 ? 10.613 7.019 -24.311 1.00 93.44 101 HIS A C 1
ATOM 814 O O . HIS A 1 101 ? 10.102 7.767 -23.474 1.00 93.44 101 HIS A O 1
ATOM 820 N N . TYR A 1 102 ? 11.879 7.167 -24.710 1.00 93.75 102 TYR A N 1
ATOM 821 C CA . TYR A 1 102 ? 12.718 8.281 -24.269 1.00 93.75 102 TYR A CA 1
ATOM 822 C C . TYR A 1 102 ? 12.134 9.616 -24.716 1.00 93.75 102 TYR A C 1
ATOM 824 O O . TYR A 1 102 ? 11.948 10.490 -23.872 1.00 93.75 102 TYR A O 1
ATOM 832 N N . ARG A 1 103 ? 11.754 9.742 -25.991 1.00 91.31 103 ARG A N 1
ATOM 833 C CA . ARG A 1 103 ? 11.129 10.951 -26.544 1.00 91.31 103 ARG A CA 1
ATOM 834 C C . ARG A 1 103 ? 9.818 11.292 -25.845 1.00 91.31 103 ARG A C 1
ATOM 836 O O . ARG A 1 103 ? 9.611 12.437 -25.456 1.00 91.31 103 ARG A O 1
ATOM 843 N N . ARG A 1 104 ? 8.983 10.292 -25.559 1.00 91.44 104 ARG A N 1
ATOM 844 C CA . ARG A 1 104 ? 7.742 10.476 -24.791 1.00 91.44 104 ARG A CA 1
ATOM 845 C C . ARG A 1 104 ? 7.989 10.997 -23.369 1.00 91.44 104 ARG A C 1
ATOM 847 O O . ARG A 1 104 ? 7.226 11.824 -22.873 1.00 91.44 104 ARG A O 1
ATOM 854 N N . VAL A 1 105 ? 9.030 10.509 -22.689 1.00 90.81 105 VAL A N 1
ATOM 855 C CA . VAL A 1 105 ? 9.400 10.978 -21.340 1.00 90.81 105 VAL A CA 1
ATOM 856 C C . VAL A 1 105 ? 10.012 12.380 -21.396 1.00 90.81 105 VAL A C 1
ATOM 858 O O . VAL A 1 105 ? 9.636 13.223 -20.588 1.00 90.81 105 VAL A O 1
ATOM 861 N N . MET A 1 106 ? 10.896 12.639 -22.357 1.00 92.06 106 MET A N 1
ATOM 862 C CA . MET A 1 106 ? 11.484 13.955 -22.628 1.00 92.06 106 MET A CA 1
ATOM 863 C C . MET A 1 106 ? 10.404 15.022 -22.838 1.00 92.06 106 MET A C 1
ATOM 865 O O . MET A 1 106 ? 10.408 16.039 -22.151 1.00 92.06 106 MET A O 1
ATOM 869 N N . GLU A 1 107 ? 9.406 14.740 -23.682 1.00 89.25 107 GLU A N 1
ATOM 870 C CA . GLU A 1 107 ? 8.265 15.636 -23.911 1.00 89.25 107 GLU A CA 1
ATOM 871 C C . GLU A 1 107 ? 7.457 15.888 -22.635 1.00 89.25 107 GLU A C 1
ATOM 873 O O . GLU A 1 107 ? 7.111 17.027 -22.338 1.00 89.25 107 GLU A O 1
ATOM 878 N N . LYS A 1 108 ? 7.185 14.842 -21.844 1.00 88.50 108 LYS A N 1
ATOM 879 C CA . LYS A 1 108 ? 6.431 14.977 -20.590 1.00 88.50 108 LYS A CA 1
ATOM 880 C C . LYS A 1 108 ? 7.152 15.863 -19.569 1.00 88.50 108 LYS A C 1
ATOM 882 O O . LYS A 1 108 ? 6.510 16.615 -18.840 1.00 88.50 108 LYS A O 1
ATOM 887 N N . HIS A 1 109 ? 8.470 15.730 -19.482 1.00 85.94 109 HIS A N 1
ATOM 888 C CA . HIS A 1 109 ? 9.303 16.465 -18.533 1.00 85.94 109 HIS A CA 1
ATOM 889 C C . HIS A 1 109 ? 9.859 17.775 -19.104 1.00 85.94 109 HIS A C 1
ATOM 891 O O . HIS A 1 109 ? 10.611 18.441 -18.402 1.00 85.94 109 HIS A O 1
ATOM 897 N N . HIS A 1 110 ? 9.480 18.148 -20.332 1.00 89.31 110 HIS A N 1
ATOM 898 C CA . HIS A 1 110 ? 9.960 19.346 -21.026 1.00 89.31 110 HIS A CA 1
ATOM 899 C C . HIS A 1 110 ? 11.497 19.446 -21.019 1.00 89.31 110 HIS A C 1
ATOM 901 O O . HIS A 1 110 ? 12.068 20.480 -20.689 1.00 89.31 110 HIS A O 1
ATOM 907 N N . THR A 1 111 ? 12.170 18.336 -21.337 1.00 89.62 111 THR A N 1
ATOM 908 C CA . THR A 1 111 ? 13.635 18.238 -21.345 1.00 89.62 111 THR A CA 1
ATOM 909 C C . THR A 1 111 ? 14.133 17.544 -22.604 1.00 89.62 111 THR A C 1
ATOM 911 O O . THR A 1 111 ? 13.518 16.587 -23.066 1.00 89.62 111 THR A O 1
ATOM 914 N N . ASP A 1 112 ? 15.279 17.979 -23.121 1.00 86.69 112 ASP A N 1
ATOM 915 C CA . ASP A 1 112 ? 15.895 17.399 -24.320 1.00 86.69 112 ASP A CA 1
ATOM 916 C C . ASP A 1 112 ? 16.849 16.233 -24.007 1.00 86.69 112 ASP A C 1
ATOM 918 O O . ASP A 1 112 ? 17.356 15.569 -24.914 1.00 86.69 112 ASP A O 1
ATOM 922 N N . PHE A 1 113 ? 17.106 15.952 -22.723 1.00 90.75 113 PHE A N 1
ATOM 923 C CA . PHE A 1 113 ? 18.066 14.935 -22.298 1.00 90.75 113 PHE A CA 1
ATOM 924 C C . PHE A 1 113 ? 17.558 14.088 -21.123 1.00 90.75 113 PHE A C 1
ATOM 926 O O . PHE A 1 113 ? 16.863 14.562 -20.232 1.00 90.75 113 PHE A O 1
ATOM 933 N N . LEU A 1 114 ? 17.955 12.809 -21.101 1.00 91.12 114 LEU A N 1
ATOM 934 C CA . LEU A 1 114 ? 17.705 11.887 -19.989 1.00 91.12 114 LEU A CA 1
ATOM 935 C C . LEU A 1 114 ? 19.024 11.310 -19.478 1.00 91.12 114 LEU A C 1
ATOM 937 O O . LEU A 1 114 ? 19.823 10.785 -20.261 1.00 91.12 114 LEU A O 1
ATOM 941 N N . THR A 1 115 ? 19.209 11.321 -18.158 1.00 87.69 115 THR A N 1
ATOM 942 C CA . THR A 1 115 ? 20.373 10.718 -17.495 1.00 87.69 115 THR A CA 1
ATOM 943 C C . THR A 1 115 ? 20.412 9.197 -17.710 1.00 87.69 115 THR A C 1
ATOM 945 O O . THR A 1 115 ? 19.369 8.573 -17.951 1.00 87.69 115 THR A O 1
ATOM 948 N N . PRO A 1 116 ? 21.582 8.537 -17.577 1.00 86.38 116 PRO A N 1
ATOM 949 C CA . PRO A 1 116 ? 21.677 7.079 -17.695 1.00 86.38 116 PRO A CA 1
ATOM 950 C C . PRO A 1 116 ? 20.708 6.322 -16.772 1.00 86.38 116 PRO A C 1
ATOM 952 O O . PRO A 1 116 ? 20.115 5.321 -17.184 1.00 86.38 116 PRO A O 1
ATOM 955 N N . LEU A 1 117 ? 20.483 6.834 -15.554 1.00 76.50 117 LEU A N 1
ATOM 956 C CA . LEU A 1 117 ? 19.535 6.264 -14.595 1.00 76.50 117 LEU A CA 1
ATOM 957 C C . LEU A 1 117 ? 18.079 6.442 -15.047 1.00 76.50 117 LEU A C 1
ATOM 959 O O . LEU A 1 117 ? 17.288 5.504 -14.956 1.00 76.50 117 LEU A O 1
ATOM 963 N N . GLN A 1 118 ? 17.718 7.611 -15.580 1.00 83.19 118 GLN A N 1
ATOM 964 C CA . GLN A 1 118 ? 16.382 7.852 -16.134 1.00 83.19 118 GLN A CA 1
ATOM 965 C C . GLN A 1 118 ? 16.117 6.975 -17.363 1.00 83.19 118 GLN A C 1
ATOM 967 O O . GLN A 1 118 ? 15.053 6.366 -17.451 1.00 83.19 118 GLN A O 1
ATOM 972 N N . LYS A 1 119 ? 17.098 6.824 -18.264 1.00 87.62 119 LYS A N 1
ATOM 973 C CA . LYS A 1 119 ? 17.015 5.895 -19.405 1.00 87.62 119 LYS A CA 1
ATOM 974 C C . LYS A 1 119 ? 16.863 4.446 -18.941 1.00 87.62 119 LYS A C 1
ATOM 976 O O . LYS A 1 119 ? 16.058 3.700 -19.489 1.00 87.62 119 LYS A O 1
ATOM 981 N N . PHE A 1 120 ? 17.591 4.031 -17.903 1.00 80.94 120 PHE A N 1
ATOM 982 C CA . PHE A 1 120 ? 17.424 2.708 -17.293 1.00 80.94 120 PHE A CA 1
ATOM 983 C C . PHE A 1 120 ? 16.008 2.500 -16.729 1.00 80.94 120 PHE A C 1
ATOM 985 O O . PHE A 1 120 ? 15.345 1.530 -17.091 1.00 80.94 120 PHE A O 1
ATOM 992 N N . ARG A 1 121 ? 15.509 3.437 -15.915 1.00 81.25 121 ARG A N 1
ATOM 993 C CA . ARG A 1 121 ? 14.148 3.389 -15.351 1.00 81.25 121 ARG A CA 1
ATOM 994 C C . ARG A 1 121 ? 13.071 3.398 -16.443 1.00 81.25 121 ARG A C 1
ATOM 996 O O . ARG A 1 121 ? 12.089 2.669 -16.337 1.00 81.25 121 ARG A O 1
ATOM 1003 N N . CYS A 1 122 ? 13.269 4.179 -17.505 1.00 86.25 122 CYS A N 1
ATOM 1004 C CA . CYS A 1 122 ? 12.366 4.245 -18.652 1.00 86.25 122 CYS A CA 1
ATOM 1005 C C . CYS A 1 122 ? 12.262 2.893 -19.375 1.00 86.25 122 CYS A C 1
ATOM 1007 O O . CYS A 1 122 ? 11.149 2.439 -19.636 1.00 86.25 122 CYS A O 1
ATOM 1009 N N . ARG A 1 123 ? 13.393 2.211 -19.610 1.00 87.69 123 ARG A N 1
ATOM 1010 C CA . ARG A 1 123 ? 13.416 0.855 -20.187 1.00 87.69 123 ARG A CA 1
ATOM 1011 C C . ARG A 1 123 ? 12.747 -0.175 -19.285 1.00 87.69 123 ARG A C 1
ATOM 1013 O O . ARG A 1 123 ? 11.947 -0.963 -19.767 1.00 87.69 123 ARG A O 1
ATOM 1020 N N . LYS A 1 124 ? 13.016 -0.129 -17.974 1.00 79.00 124 LYS A N 1
ATOM 1021 C CA . LYS A 1 124 ? 12.387 -1.039 -16.999 1.00 79.00 124 LYS A CA 1
ATOM 1022 C C . LYS A 1 124 ? 10.859 -0.888 -16.985 1.00 79.00 124 LYS A C 1
ATOM 1024 O O . LYS A 1 124 ? 10.148 -1.873 -16.861 1.00 79.00 124 LYS A O 1
ATOM 1029 N N . ARG A 1 125 ? 10.354 0.342 -17.131 1.00 82.56 125 ARG A N 1
ATOM 1030 C CA . ARG A 1 125 ? 8.913 0.641 -17.154 1.00 82.56 125 ARG A CA 1
ATOM 1031 C C . ARG A 1 125 ? 8.234 0.301 -18.485 1.00 82.56 125 ARG A C 1
ATOM 1033 O O . ARG A 1 125 ? 7.028 0.072 -18.501 1.00 82.56 125 ARG A O 1
ATOM 1040 N N . ASN A 1 126 ? 8.984 0.311 -19.583 1.00 84.75 126 ASN A N 1
ATOM 1041 C CA . ASN A 1 126 ? 8.470 0.087 -20.933 1.00 84.75 126 ASN A CA 1
ATOM 1042 C C . ASN A 1 126 ? 9.289 -1.008 -21.640 1.00 84.75 126 ASN A C 1
ATOM 1044 O O . ASN A 1 126 ? 10.012 -0.702 -22.595 1.00 84.75 126 ASN A O 1
ATOM 1048 N N . PRO A 1 127 ? 9.225 -2.265 -21.163 1.00 84.06 127 PRO A N 1
ATOM 1049 C CA . PRO A 1 127 ? 9.951 -3.358 -21.797 1.00 84.06 127 PRO A CA 1
ATOM 1050 C C . PRO A 1 127 ? 9.467 -3.551 -23.246 1.00 84.06 127 PRO A C 1
ATOM 1052 O O . PRO A 1 127 ? 8.272 -3.375 -23.505 1.00 84.06 127 PRO A O 1
ATOM 1055 N N . PRO A 1 128 ? 10.363 -3.893 -24.192 1.00 84.94 128 PRO A N 1
ATOM 1056 C CA . PRO A 1 128 ? 9.962 -4.272 -25.539 1.00 84.94 128 PRO A CA 1
ATOM 1057 C C . PRO A 1 128 ? 8.992 -5.463 -25.500 1.00 84.94 128 PRO A C 1
ATOM 1059 O O . PRO A 1 128 ? 9.189 -6.376 -24.694 1.00 84.94 128 PRO A O 1
ATOM 1062 N N . PRO A 1 129 ? 7.957 -5.480 -26.351 1.00 82.19 129 PRO A N 1
ATOM 1063 C CA . PRO A 1 129 ? 7.034 -6.600 -26.457 1.00 82.19 129 PRO A CA 1
ATOM 1064 C C . PRO A 1 129 ? 7.741 -7.862 -26.968 1.00 82.19 129 PRO A C 1
ATOM 1066 O O . PRO A 1 129 ? 8.755 -7.792 -27.665 1.00 82.19 129 PRO A O 1
ATOM 1069 N N . ILE A 1 130 ? 7.151 -9.022 -26.669 1.00 76.00 130 ILE A N 1
ATOM 1070 C CA . ILE A 1 130 ? 7.653 -10.354 -27.062 1.00 76.00 130 ILE A CA 1
ATOM 1071 C C . ILE A 1 130 ? 7.833 -10.459 -28.586 1.00 76.00 130 ILE A C 1
ATOM 1073 O O . ILE A 1 130 ? 8.754 -11.120 -29.054 1.00 76.00 130 ILE A O 1
ATOM 1077 N N . SER A 1 131 ? 7.010 -9.747 -29.365 1.00 76.12 131 SER A N 1
ATOM 1078 C CA . SER A 1 131 ? 7.139 -9.669 -30.826 1.00 76.12 131 SER A CA 1
ATOM 1079 C C . SER A 1 131 ? 8.474 -9.078 -31.292 1.00 76.12 131 SER A C 1
ATOM 1081 O O . SER A 1 131 ? 8.985 -9.485 -32.331 1.00 76.12 131 SER A O 1
ATOM 1083 N N . LEU A 1 132 ? 9.064 -8.159 -30.521 1.00 76.75 132 LEU A N 1
ATOM 1084 C CA . LEU A 1 132 ? 10.371 -7.557 -30.805 1.00 76.75 132 LEU A CA 1
ATOM 1085 C C . LEU A 1 132 ? 11.519 -8.302 -30.114 1.00 76.75 132 LEU A C 1
ATOM 1087 O O . LEU A 1 132 ? 12.636 -8.330 -30.627 1.00 76.75 132 LEU A O 1
ATOM 1091 N N . CYS A 1 133 ? 11.260 -8.898 -28.947 1.00 72.50 133 CYS A N 1
ATOM 1092 C CA . CYS A 1 133 ? 12.265 -9.584 -28.139 1.00 72.50 133 CYS A CA 1
ATOM 1093 C C . CYS A 1 133 ? 11.696 -10.883 -27.526 1.00 72.50 133 CYS A C 1
ATOM 1095 O O . CYS A 1 133 ? 11.254 -10.873 -26.375 1.00 72.50 133 CYS A O 1
ATOM 1097 N N . PRO A 1 134 ? 11.704 -12.007 -28.273 1.00 60.06 134 PRO A N 1
ATOM 1098 C CA . PRO A 1 134 ? 11.109 -13.275 -27.830 1.00 60.06 134 PRO A CA 1
ATOM 1099 C C . PRO A 1 134 ? 11.826 -13.914 -26.635 1.00 60.06 134 PRO A C 1
ATOM 1101 O O . PRO A 1 134 ? 11.193 -14.535 -25.791 1.00 60.06 134 PRO A O 1
ATOM 1104 N N . GLU A 1 135 ? 13.143 -13.726 -26.547 1.00 57.28 135 GLU A N 1
ATOM 1105 C CA . GLU A 1 135 ? 13.997 -14.231 -25.459 1.00 57.28 135 GLU A CA 1
ATOM 1106 C C . GLU A 1 135 ? 13.894 -13.383 -24.176 1.00 57.28 135 GLU A C 1
ATOM 1108 O O . GLU A 1 135 ? 14.525 -13.691 -23.166 1.00 57.28 135 GLU A O 1
ATOM 1113 N N . GLY A 1 136 ? 13.106 -12.301 -24.208 1.00 58.03 136 GLY A N 1
ATOM 1114 C CA . GLY A 1 136 ? 13.062 -11.301 -23.151 1.00 58.03 136 GLY A CA 1
ATOM 1115 C C . GLY A 1 136 ? 14.342 -10.461 -23.077 1.00 58.03 136 GLY A C 1
ATOM 1116 O O . GLY A 1 136 ? 15.397 -10.788 -23.625 1.00 58.03 136 GLY A O 1
ATOM 1117 N N . LEU A 1 137 ? 14.268 -9.323 -22.385 1.00 58.25 137 LEU A N 1
ATOM 1118 C CA . LEU A 1 137 ? 15.472 -8.548 -22.087 1.00 58.25 137 LEU A CA 1
ATOM 1119 C C . LEU A 1 137 ? 16.407 -9.410 -21.228 1.00 58.25 137 LEU A C 1
ATOM 1121 O O . LEU A 1 137 ? 16.038 -9.767 -20.110 1.00 58.25 137 LEU A O 1
ATOM 1125 N N . LYS A 1 138 ? 17.626 -9.692 -21.715 1.00 58.12 138 LYS A N 1
ATOM 1126 C CA . LYS A 1 138 ? 18.660 -10.388 -20.931 1.00 58.12 138 LYS A CA 1
ATOM 1127 C C . LYS A 1 138 ? 18.775 -9.744 -19.546 1.00 58.12 138 LYS A C 1
ATOM 1129 O O . LYS A 1 138 ? 19.076 -8.549 -19.431 1.00 58.12 138 LYS A O 1
ATOM 1134 N N . ASN A 1 139 ? 18.509 -10.532 -18.504 1.00 53.69 139 ASN A N 1
ATOM 1135 C CA . ASN A 1 139 ? 18.589 -10.078 -17.123 1.00 53.69 139 ASN A CA 1
ATOM 1136 C C . ASN A 1 139 ? 20.033 -9.638 -16.845 1.00 53.69 139 ASN A C 1
ATOM 1138 O O . ASN A 1 139 ? 20.964 -10.430 -16.936 1.00 53.69 139 ASN A O 1
ATOM 1142 N N . ARG A 1 140 ? 20.234 -8.347 -16.560 1.00 60.00 140 ARG A N 1
ATOM 1143 C CA . ARG A 1 140 ? 21.566 -7.788 -16.265 1.00 60.00 140 ARG A CA 1
ATOM 1144 C C . ARG A 1 140 ? 22.066 -8.151 -14.864 1.00 60.00 140 ARG A C 1
ATOM 1146 O O . ARG A 1 140 ? 23.168 -7.747 -14.499 1.00 60.00 140 ARG A O 1
ATOM 1153 N N . ASN A 1 141 ? 21.252 -8.846 -14.073 1.00 64.44 141 ASN A N 1
ATOM 1154 C CA . ASN A 1 141 ? 21.642 -9.331 -12.760 1.00 64.44 141 ASN A CA 1
ATOM 1155 C C . ASN A 1 141 ? 22.538 -10.565 -12.895 1.00 64.44 141 ASN A C 1
ATOM 1157 O O . ASN A 1 141 ? 22.368 -11.370 -13.808 1.00 64.44 141 ASN A O 1
ATOM 1161 N N . TYR A 1 142 ? 23.492 -10.708 -11.973 1.00 77.31 142 TYR A N 1
ATOM 1162 C CA . TYR A 1 142 ? 24.319 -11.908 -11.915 1.00 77.31 142 TYR A CA 1
ATOM 1163 C C . TYR A 1 142 ? 23.447 -13.153 -11.676 1.00 77.31 142 TYR A C 1
ATOM 1165 O O . TYR A 1 142 ? 22.480 -13.057 -10.908 1.00 77.31 142 TYR A O 1
ATOM 1173 N N . PRO A 1 143 ? 23.800 -14.305 -12.279 1.00 81.31 143 PRO A N 1
ATOM 1174 C CA . PRO A 1 143 ? 23.172 -15.583 -11.967 1.00 81.31 143 PRO A CA 1
ATOM 1175 C C . PRO A 1 143 ? 23.181 -15.867 -10.464 1.00 81.31 143 PRO A C 1
ATOM 1177 O O . PRO A 1 143 ? 24.079 -15.428 -9.743 1.00 81.31 143 PRO A O 1
ATOM 1180 N N . ASP A 1 144 ? 22.198 -16.623 -9.991 1.00 76.38 144 ASP A N 1
ATOM 1181 C CA . ASP A 1 144 ? 21.988 -16.871 -8.560 1.00 76.38 144 ASP A CA 1
ATOM 1182 C C . ASP A 1 144 ? 23.200 -17.505 -7.889 1.00 76.38 144 ASP A C 1
ATOM 1184 O O . ASP A 1 144 ? 23.561 -17.118 -6.780 1.00 76.38 144 ASP A O 1
ATOM 1188 N N . GLU A 1 145 ? 23.873 -18.410 -8.594 1.00 83.31 145 GLU A N 1
ATOM 1189 C CA . GLU A 1 145 ? 25.099 -19.040 -8.116 1.00 83.31 145 GLU A CA 1
ATOM 1190 C C . GLU A 1 145 ? 26.219 -18.018 -7.893 1.00 83.31 145 GLU A C 1
ATOM 1192 O O . GLU A 1 145 ? 26.811 -17.963 -6.817 1.00 83.31 145 GLU A O 1
ATOM 1197 N N . VAL A 1 146 ? 26.424 -17.118 -8.856 1.00 88.25 146 VAL A N 1
ATOM 1198 C CA . VAL A 1 146 ? 27.401 -16.025 -8.762 1.00 88.25 146 VAL A CA 1
ATOM 1199 C C . VAL A 1 146 ? 27.047 -15.078 -7.611 1.00 88.25 146 VAL A C 1
ATOM 1201 O O . VAL A 1 146 ? 27.919 -14.661 -6.850 1.00 88.25 146 VAL A O 1
ATOM 1204 N N . ARG A 1 147 ? 25.758 -14.753 -7.428 1.00 86.50 147 ARG A N 1
ATOM 1205 C CA . ARG A 1 147 ? 25.307 -13.919 -6.300 1.00 86.50 147 ARG A CA 1
ATOM 1206 C C . ARG A 1 147 ? 25.595 -14.598 -4.962 1.00 86.50 147 ARG A C 1
ATOM 1208 O O . ARG A 1 147 ? 26.142 -13.943 -4.077 1.00 86.50 147 ARG A O 1
ATOM 1215 N N . ARG A 1 148 ? 25.264 -15.885 -4.816 1.00 86.00 148 ARG A N 1
ATOM 1216 C CA . ARG A 1 148 ? 25.525 -16.661 -3.593 1.00 86.00 148 ARG A CA 1
ATOM 1217 C C . ARG A 1 148 ? 27.010 -16.710 -3.264 1.00 86.00 148 ARG A C 1
ATOM 1219 O O . ARG A 1 148 ? 27.366 -16.466 -2.118 1.00 86.00 148 ARG A O 1
ATOM 1226 N N . GLN A 1 149 ? 27.867 -16.963 -4.249 1.00 88.19 149 GLN A N 1
ATOM 1227 C CA . GLN A 1 149 ? 29.315 -17.020 -4.042 1.00 88.19 149 GLN A CA 1
ATOM 1228 C C . GLN A 1 149 ? 29.905 -15.663 -3.638 1.00 88.19 149 GLN A C 1
ATOM 1230 O O . GLN A 1 149 ? 30.681 -15.599 -2.687 1.00 88.19 149 GLN A O 1
ATOM 1235 N N . LEU A 1 150 ? 29.483 -14.567 -4.279 1.00 90.75 150 LEU A N 1
ATOM 1236 C CA . LEU A 1 150 ? 29.898 -13.213 -3.894 1.00 90.75 150 LEU A CA 1
ATOM 1237 C C . LEU A 1 150 ? 29.446 -12.851 -2.470 1.00 90.75 150 LEU A C 1
ATOM 1239 O O . LEU A 1 150 ? 30.227 -12.285 -1.706 1.00 90.75 150 LEU A O 1
ATOM 1243 N N . HIS A 1 151 ? 28.211 -13.203 -2.095 1.00 90.31 151 HIS A N 1
ATOM 1244 C CA . HIS A 1 151 ? 27.702 -13.010 -0.734 1.00 90.31 151 HIS A CA 1
ATOM 1245 C C . HIS A 1 151 ? 28.450 -13.862 0.295 1.00 90.31 151 HIS A C 1
ATOM 1247 O O . HIS A 1 151 ? 28.839 -13.332 1.334 1.00 90.31 151 HIS A O 1
ATOM 1253 N N . ARG A 1 152 ? 28.703 -15.139 -0.013 1.00 90.56 152 ARG A N 1
ATOM 1254 C CA . ARG A 1 152 ? 29.476 -16.056 0.832 1.00 90.56 152 ARG A CA 1
ATOM 1255 C C . ARG A 1 152 ? 30.878 -15.510 1.083 1.00 90.56 152 ARG A C 1
ATOM 1257 O O . ARG A 1 152 ? 31.264 -15.334 2.229 1.00 90.56 152 ARG A O 1
ATOM 1264 N N . PHE A 1 153 ? 31.595 -15.128 0.026 1.00 92.44 153 PHE A N 1
ATOM 1265 C CA . PHE A 1 153 ? 32.929 -14.538 0.155 1.00 92.44 153 PHE A CA 1
ATOM 1266 C C . PHE A 1 153 ? 32.912 -13.238 0.973 1.00 92.44 153 PHE A C 1
ATOM 1268 O O . PHE A 1 153 ? 33.804 -12.995 1.784 1.00 92.44 153 PHE A O 1
ATOM 1275 N N . ALA A 1 154 ? 31.895 -12.392 0.778 1.00 89.31 154 ALA A N 1
ATOM 1276 C CA . ALA A 1 154 ? 31.761 -11.149 1.530 1.00 89.31 154 ALA A CA 1
ATOM 1277 C C . ALA A 1 154 ? 31.515 -11.370 3.031 1.00 89.31 154 ALA A C 1
ATOM 1279 O O . ALA A 1 154 ? 31.941 -10.532 3.826 1.00 89.31 154 ALA A O 1
ATOM 1280 N N . ALA A 1 155 ? 30.822 -12.452 3.394 1.00 87.31 155 ALA A N 1
ATOM 1281 C CA . ALA A 1 155 ? 30.522 -12.821 4.774 1.00 87.31 155 ALA A CA 1
ATOM 1282 C C . ALA A 1 155 ? 31.681 -13.571 5.452 1.00 87.31 155 ALA A C 1
ATOM 1284 O O . ALA A 1 155 ? 32.003 -13.279 6.597 1.00 87.31 155 ALA A O 1
ATOM 1285 N N . GLU A 1 156 ? 32.312 -14.509 4.744 1.00 88.94 156 GLU A N 1
ATOM 1286 C CA . GLU A 1 156 ? 33.304 -15.433 5.309 1.00 88.94 156 GLU A CA 1
ATOM 1287 C C . GLU A 1 156 ? 34.747 -14.923 5.200 1.00 88.94 156 GLU A C 1
ATOM 1289 O O . GLU A 1 156 ? 35.581 -15.273 6.030 1.00 88.94 156 GLU A O 1
ATOM 1294 N N . VAL A 1 157 ? 35.065 -14.107 4.185 1.00 91.06 157 VAL A N 1
ATOM 1295 C CA . VAL A 1 157 ? 36.449 -13.695 3.892 1.00 91.06 157 VAL A CA 1
ATOM 1296 C C . VAL A 1 157 ? 36.651 -12.200 4.105 1.00 91.06 157 VAL A C 1
ATOM 1298 O O . VAL A 1 157 ? 37.388 -11.790 4.998 1.00 91.06 157 VAL A O 1
ATOM 1301 N N . THR A 1 158 ? 36.059 -11.354 3.255 1.00 87.50 158 THR A N 1
ATOM 1302 C CA . THR A 1 158 ? 36.208 -9.895 3.368 1.00 87.50 158 THR A CA 1
ATOM 1303 C C . THR A 1 158 ? 35.232 -9.131 2.482 1.00 87.50 158 THR A C 1
ATOM 1305 O O . THR A 1 158 ? 34.924 -9.520 1.355 1.00 87.50 158 THR A O 1
ATOM 1308 N N . THR A 1 159 ? 34.823 -7.948 2.944 1.00 88.06 159 THR A N 1
ATOM 1309 C CA . THR A 1 159 ? 34.072 -6.978 2.134 1.00 88.06 159 THR A CA 1
ATOM 1310 C C . THR A 1 159 ? 34.974 -6.085 1.272 1.00 88.06 159 THR A C 1
ATOM 1312 O O . THR A 1 159 ? 34.469 -5.368 0.404 1.00 88.06 159 THR A O 1
ATOM 1315 N N . ASN A 1 160 ? 36.298 -6.122 1.474 1.00 90.00 160 ASN A N 1
ATOM 1316 C CA . ASN A 1 160 ? 37.312 -5.358 0.738 1.00 90.00 160 ASN A CA 1
ATOM 1317 C C . ASN A 1 160 ? 38.337 -6.297 0.077 1.00 90.00 160 ASN A C 1
ATOM 1319 O O . ASN A 1 160 ? 39.497 -6.314 0.490 1.00 90.00 160 ASN A O 1
ATOM 1323 N N . PRO A 1 161 ? 37.941 -7.078 -0.946 1.00 89.94 161 PRO A N 1
ATOM 1324 C CA . PRO A 1 161 ? 38.861 -7.999 -1.600 1.00 89.94 161 PRO A CA 1
ATOM 1325 C C . PRO A 1 161 ? 40.014 -7.245 -2.269 1.00 89.94 161 PRO A C 1
ATOM 1327 O O . PRO A 1 161 ? 39.808 -6.251 -2.981 1.00 89.94 161 PRO A O 1
ATOM 1330 N N . ASN A 1 162 ? 41.235 -7.733 -2.051 1.00 90.81 162 ASN A N 1
ATOM 1331 C CA . ASN A 1 162 ? 42.440 -7.191 -2.669 1.00 90.81 162 ASN A CA 1
ATOM 1332 C C . ASN A 1 162 ? 42.471 -7.508 -4.185 1.00 90.81 162 ASN A C 1
ATOM 1334 O O . ASN A 1 162 ? 41.513 -8.032 -4.757 1.00 90.81 162 ASN A O 1
ATOM 1338 N N . LYS A 1 163 ? 43.526 -7.099 -4.899 1.00 91.56 163 LYS A N 1
ATOM 1339 C CA . LYS A 1 163 ? 43.608 -7.311 -6.358 1.00 91.56 163 LYS A CA 1
ATOM 1340 C C . LYS A 1 163 ? 43.577 -8.802 -6.725 1.00 91.56 163 LYS A C 1
ATOM 1342 O O . LYS A 1 163 ? 42.775 -9.188 -7.567 1.00 91.56 163 LYS A O 1
ATOM 1347 N N . GLU A 1 164 ? 44.376 -9.614 -6.046 1.00 91.12 164 GLU A N 1
ATOM 1348 C CA . GLU A 1 164 ? 44.502 -11.051 -6.300 1.00 91.12 164 GLU A CA 1
ATOM 1349 C C . GLU A 1 164 ? 43.195 -11.806 -6.016 1.00 91.12 164 GLU A C 1
ATOM 1351 O O . GLU A 1 164 ? 42.735 -12.587 -6.843 1.00 91.12 164 GLU A O 1
ATOM 1356 N N . GLN A 1 165 ? 42.522 -11.487 -4.908 1.00 91.06 165 GLN A N 1
ATOM 1357 C CA . GLN A 1 165 ? 41.220 -12.054 -4.547 1.00 91.06 165 GLN A CA 1
ATOM 1358 C C . GLN A 1 165 ? 40.125 -11.676 -5.550 1.00 91.06 165 GLN A C 1
ATOM 1360 O O . GLN A 1 165 ? 39.300 -12.511 -5.911 1.00 91.06 165 GLN A O 1
ATOM 1365 N N . ARG A 1 166 ? 40.114 -10.426 -6.038 1.00 93.25 166 ARG A N 1
ATOM 1366 C CA . ARG A 1 166 ? 39.166 -9.999 -7.081 1.00 93.25 166 ARG A CA 1
ATOM 1367 C C . ARG A 1 166 ? 39.402 -10.727 -8.396 1.00 93.25 166 ARG A C 1
ATOM 1369 O O . ARG A 1 166 ? 38.434 -11.062 -9.068 1.00 93.25 166 ARG A O 1
ATOM 1376 N N . GLU A 1 167 ? 40.659 -10.939 -8.765 1.00 91.75 167 GLU A N 1
ATOM 1377 C CA . GLU A 1 167 ? 41.028 -11.673 -9.975 1.00 91.75 167 GLU A CA 1
ATOM 1378 C C . GLU A 1 167 ? 40.717 -13.170 -9.851 1.00 91.75 167 GLU A C 1
ATOM 1380 O O . GLU A 1 167 ? 40.237 -13.756 -10.815 1.00 91.75 167 GLU A O 1
ATOM 1385 N N . GLY A 1 168 ? 40.905 -13.769 -8.670 1.00 92.00 168 GLY A N 1
ATOM 1386 C CA . GLY A 1 168 ? 40.480 -15.141 -8.371 1.00 92.00 168 GLY A CA 1
ATOM 1387 C C . GLY A 1 168 ? 38.970 -15.316 -8.506 1.00 92.00 168 GLY A C 1
ATOM 1388 O O . GLY A 1 168 ? 38.514 -16.073 -9.353 1.00 92.00 168 GLY A O 1
ATOM 1389 N N . LEU A 1 169 ? 38.194 -14.499 -7.788 1.00 92.06 169 LEU A N 1
ATOM 1390 C CA . LEU A 1 169 ? 36.729 -14.491 -7.873 1.00 92.06 169 LEU A CA 1
ATOM 1391 C C . LEU A 1 169 ? 36.219 -14.257 -9.303 1.00 92.06 169 LEU A C 1
ATOM 1393 O O . LEU A 1 169 ? 35.243 -14.866 -9.734 1.00 92.06 169 LEU A O 1
ATOM 1397 N N . ALA A 1 170 ? 36.871 -13.365 -10.048 1.00 92.50 170 ALA A N 1
ATOM 1398 C CA . ALA A 1 170 ? 36.540 -13.107 -11.442 1.00 92.50 170 ALA A CA 1
ATOM 1399 C C . ALA A 1 170 ? 36.748 -14.350 -12.323 1.00 92.50 170 ALA A C 1
ATOM 1401 O O . ALA A 1 170 ? 35.874 -14.665 -13.130 1.00 92.50 170 ALA A O 1
ATOM 1402 N N . ARG A 1 171 ? 37.857 -15.079 -12.139 1.00 93.00 171 ARG A N 1
ATOM 1403 C CA . ARG A 1 171 ? 38.121 -16.338 -12.853 1.00 93.00 171 ARG A CA 1
ATOM 1404 C C . ARG A 1 171 ? 37.110 -17.423 -12.485 1.00 93.00 171 ARG A C 1
ATOM 1406 O O . ARG A 1 171 ? 36.535 -18.022 -13.387 1.00 93.00 171 ARG A O 1
ATOM 1413 N N . ASP A 1 172 ? 36.845 -17.612 -11.196 1.00 89.31 172 ASP A N 1
ATOM 1414 C CA . ASP A 1 172 ? 35.993 -18.701 -10.699 1.00 89.31 172 ASP A CA 1
ATOM 1415 C C . ASP A 1 172 ? 34.524 -18.542 -11.128 1.00 89.31 172 ASP A C 1
ATOM 1417 O O . ASP A 1 172 ? 33.837 -19.521 -11.409 1.00 89.31 172 ASP A O 1
ATOM 1421 N N . MET A 1 173 ? 34.043 -17.297 -11.232 1.00 89.12 173 MET A N 1
ATOM 1422 C CA . MET A 1 173 ? 32.651 -16.975 -11.578 1.00 89.12 173 MET A CA 1
ATOM 1423 C C . MET A 1 173 ? 32.456 -16.517 -13.030 1.00 89.12 173 MET A C 1
ATOM 1425 O O . MET A 1 173 ? 31.368 -16.056 -13.383 1.00 89.12 173 MET A O 1
ATOM 1429 N N . ASN A 1 174 ? 33.496 -16.605 -13.867 1.00 88.62 174 ASN A N 1
ATOM 1430 C CA . ASN A 1 174 ? 33.504 -16.104 -15.245 1.00 88.62 174 ASN A CA 1
ATOM 1431 C C . ASN A 1 174 ? 33.005 -14.643 -15.362 1.00 88.62 174 ASN A C 1
ATOM 1433 O O . ASN A 1 174 ? 32.154 -14.297 -16.186 1.00 88.62 174 ASN A O 1
ATOM 1437 N N . LEU A 1 175 ? 33.521 -13.780 -14.486 1.00 88.75 175 LEU A N 1
ATOM 1438 C CA . LEU A 1 175 ? 33.244 -12.346 -14.444 1.00 88.75 175 LEU A CA 1
ATOM 1439 C C . LEU A 1 175 ? 34.491 -11.542 -14.812 1.00 88.75 175 LEU A C 1
ATOM 1441 O O . LEU A 1 175 ? 35.620 -12.009 -14.723 1.00 88.75 175 LEU A O 1
ATOM 1445 N N . GLN A 1 176 ? 34.305 -10.273 -15.156 1.00 86.31 176 GLN A N 1
ATOM 1446 C CA . GLN A 1 176 ? 35.407 -9.321 -15.242 1.00 86.31 176 GLN A CA 1
ATOM 1447 C C . GLN A 1 176 ? 35.826 -8.847 -13.835 1.00 86.31 176 GLN A C 1
ATOM 1449 O O . GLN A 1 176 ? 34.962 -8.592 -12.990 1.00 86.31 176 GLN A O 1
ATOM 1454 N N . PRO A 1 177 ? 37.120 -8.602 -13.559 1.00 87.50 177 PRO A N 1
ATOM 1455 C CA . PRO A 1 177 ? 37.562 -8.074 -12.261 1.00 87.50 177 PRO A CA 1
ATOM 1456 C C . PRO A 1 177 ? 36.866 -6.762 -11.854 1.00 87.50 177 PRO A C 1
ATOM 1458 O O . PRO A 1 177 ? 36.620 -6.503 -10.673 1.00 87.50 177 PRO A O 1
ATOM 1461 N N . THR A 1 178 ? 36.480 -5.939 -12.835 1.00 84.62 178 THR A N 1
ATOM 1462 C CA . THR A 1 178 ? 35.703 -4.705 -12.633 1.00 84.62 178 THR A CA 1
ATOM 1463 C C . THR A 1 178 ? 34.264 -4.974 -12.190 1.00 84.62 178 THR A C 1
ATOM 1465 O O . THR A 1 178 ? 33.724 -4.223 -11.380 1.00 84.62 178 THR A O 1
ATOM 1468 N N . GLN A 1 179 ? 33.645 -6.055 -12.667 1.00 86.62 179 GLN A N 1
ATOM 1469 C CA . GLN A 1 179 ? 32.311 -6.498 -12.258 1.00 86.62 179 GLN A CA 1
ATOM 1470 C C . GLN A 1 179 ? 32.298 -6.930 -10.788 1.00 86.62 179 GLN A C 1
ATOM 1472 O O . GLN A 1 179 ? 31.423 -6.496 -10.033 1.00 86.62 179 GLN A O 1
ATOM 1477 N N . VAL A 1 180 ? 33.315 -7.690 -10.368 1.00 88.69 180 VAL A N 1
ATOM 1478 C CA . VAL A 1 180 ? 33.521 -8.090 -8.967 1.00 88.69 180 VAL A CA 1
ATOM 1479 C C . VAL A 1 180 ? 33.781 -6.857 -8.098 1.00 88.69 180 VAL A C 1
ATOM 1481 O O . VAL A 1 180 ? 33.102 -6.650 -7.093 1.00 88.69 180 VAL A O 1
ATOM 1484 N N . TYR A 1 181 ? 34.686 -5.966 -8.518 1.00 89.12 181 TYR A N 1
ATOM 1485 C CA . TYR A 1 181 ? 34.955 -4.714 -7.802 1.00 89.12 181 TYR A CA 1
ATOM 1486 C C . TYR A 1 181 ? 33.692 -3.869 -7.595 1.00 89.12 181 TYR A C 1
ATOM 1488 O O . TYR A 1 181 ? 33.404 -3.453 -6.472 1.00 89.12 181 TYR A O 1
ATOM 1496 N N . ASN A 1 182 ? 32.924 -3.637 -8.663 1.00 86.12 182 ASN A N 1
ATOM 1497 C CA . ASN A 1 182 ? 31.700 -2.842 -8.614 1.00 86.12 182 ASN A CA 1
ATOM 1498 C C . ASN A 1 182 ? 30.640 -3.488 -7.720 1.00 86.12 182 ASN A C 1
ATOM 1500 O O . ASN A 1 182 ? 29.925 -2.776 -7.013 1.00 86.12 182 ASN A O 1
ATOM 1504 N N . TRP A 1 183 ? 30.548 -4.821 -7.722 1.00 91.56 183 TRP A N 1
ATOM 1505 C CA . TRP A 1 183 ? 29.649 -5.538 -6.827 1.00 91.56 183 TRP A CA 1
ATOM 1506 C C . TRP A 1 183 ? 30.030 -5.304 -5.364 1.00 91.56 183 TRP A C 1
ATOM 1508 O O . TRP A 1 183 ? 29.186 -4.828 -4.612 1.00 91.56 183 TRP A O 1
ATOM 1518 N N . PHE A 1 184 ? 31.296 -5.493 -4.974 1.00 91.06 184 PHE A N 1
ATOM 1519 C CA . PHE A 1 184 ? 31.742 -5.247 -3.594 1.00 91.06 184 PHE A CA 1
ATOM 1520 C C . PHE A 1 184 ? 31.647 -3.767 -3.194 1.00 91.06 184 PHE A C 1
ATOM 1522 O O . PHE A 1 184 ? 31.291 -3.447 -2.061 1.00 91.06 184 PHE A O 1
ATOM 1529 N N . ALA A 1 185 ? 31.895 -2.838 -4.122 1.00 84.25 185 ALA A N 1
ATOM 1530 C CA . ALA A 1 185 ? 31.707 -1.407 -3.885 1.00 84.25 185 ALA A CA 1
ATOM 1531 C C . ALA A 1 185 ? 30.231 -1.040 -3.639 1.00 84.25 185 ALA A C 1
ATOM 1533 O O . ALA A 1 185 ? 29.934 -0.171 -2.818 1.00 84.25 185 ALA A O 1
ATOM 1534 N N . ASN A 1 186 ? 29.297 -1.690 -4.338 1.00 81.75 186 ASN A N 1
ATOM 1535 C CA . ASN A 1 186 ? 27.862 -1.535 -4.096 1.00 81.75 186 ASN A CA 1
ATOM 1536 C C . ASN A 1 186 ? 27.413 -2.263 -2.825 1.00 81.75 186 ASN A C 1
ATOM 1538 O O . ASN A 1 186 ? 26.625 -1.710 -2.066 1.00 81.75 186 ASN A O 1
ATOM 1542 N N . TYR A 1 187 ? 27.948 -3.455 -2.562 1.00 83.69 187 TYR A N 1
ATOM 1543 C CA . TYR A 1 187 ? 27.683 -4.235 -1.358 1.00 83.69 187 TYR A CA 1
ATOM 1544 C C . TYR A 1 187 ? 28.062 -3.444 -0.104 1.00 83.69 187 TYR A C 1
ATOM 1546 O O . TYR A 1 187 ? 27.225 -3.244 0.766 1.00 83.69 187 TYR A O 1
ATOM 1554 N N . ARG A 1 188 ? 29.270 -2.865 -0.056 1.00 89.06 188 ARG A N 1
ATOM 1555 C CA . ARG A 1 188 ? 29.695 -2.001 1.057 1.00 89.06 188 ARG A CA 1
ATOM 1556 C C . ARG A 1 188 ? 28.852 -0.741 1.203 1.00 89.06 188 ARG A C 1
ATOM 1558 O O . ARG A 1 188 ? 28.608 -0.318 2.324 1.00 89.06 188 ARG A O 1
ATOM 1565 N N . ARG A 1 189 ? 28.418 -0.125 0.097 1.00 74.69 189 ARG A N 1
ATOM 1566 C CA . ARG A 1 189 ? 27.501 1.027 0.154 1.00 74.69 189 ARG A CA 1
ATOM 1567 C C . ARG A 1 189 ? 26.172 0.646 0.802 1.00 74.69 189 ARG A C 1
ATOM 1569 O O . ARG A 1 189 ? 25.727 1.368 1.680 1.00 74.69 189 ARG A O 1
ATOM 1576 N N . ARG A 1 190 ? 25.614 -0.508 0.428 1.00 75.12 190 ARG A N 1
ATOM 1577 C CA . ARG A 1 190 ? 24.382 -1.055 1.016 1.00 75.12 190 ARG A CA 1
ATOM 1578 C C . ARG A 1 190 ? 24.557 -1.445 2.485 1.00 75.12 190 ARG A C 1
ATOM 1580 O O . ARG A 1 190 ? 23.671 -1.198 3.282 1.00 75.12 190 ARG A O 1
ATOM 1587 N N . GLN A 1 191 ? 25.716 -1.987 2.854 1.00 72.38 191 GLN A N 1
ATOM 1588 C CA . GLN A 1 191 ? 26.039 -2.316 4.247 1.00 72.38 191 GLN A CA 1
ATOM 1589 C C . GLN A 1 191 ? 26.221 -1.059 5.111 1.00 72.38 191 GLN A C 1
ATOM 1591 O O . GLN A 1 191 ? 25.738 -1.006 6.233 1.00 72.38 191 GLN A O 1
ATOM 1596 N N . LYS A 1 192 ? 26.861 -0.006 4.582 1.00 63.06 192 LYS A N 1
ATOM 1597 C CA . LYS A 1 192 ? 26.992 1.284 5.282 1.00 63.06 192 LYS A CA 1
ATOM 1598 C C . LYS A 1 192 ? 25.655 1.992 5.483 1.00 63.06 192 LYS A C 1
ATOM 1600 O O . LYS A 1 192 ? 25.503 2.667 6.487 1.00 63.06 192 LYS A O 1
ATOM 1605 N N . SER A 1 193 ? 24.698 1.824 4.572 1.00 51.41 193 SER A N 1
ATOM 1606 C CA . SER A 1 193 ? 23.323 2.297 4.775 1.00 51.41 193 SER A CA 1
ATOM 1607 C C . SER A 1 193 ? 22.512 1.449 5.766 1.00 51.41 193 SER A C 1
ATOM 1609 O O . SER A 1 193 ? 21.372 1.804 6.037 1.00 51.41 193 SER A O 1
ATOM 1611 N N . CYS A 1 194 ? 23.073 0.350 6.288 1.00 45.03 194 CYS A N 1
ATOM 1612 C CA . CYS A 1 194 ? 22.445 -0.538 7.273 1.00 45.03 194 CYS A CA 1
ATOM 1613 C C . CYS A 1 194 ? 23.132 -0.510 8.658 1.00 45.03 194 CYS A C 1
ATOM 1615 O O . CYS A 1 194 ? 22.699 -1.237 9.546 1.00 45.03 194 CYS A O 1
ATOM 1617 N N . LEU A 1 195 ? 24.189 0.292 8.864 1.00 35.81 195 LEU A N 1
ATOM 1618 C CA . LEU A 1 195 ? 24.879 0.436 10.157 1.00 35.81 195 LEU A CA 1
ATOM 1619 C C . LEU A 1 195 ? 24.606 1.829 10.765 1.00 35.81 195 LEU A C 1
ATOM 1621 O O . LEU A 1 195 ? 24.780 2.815 10.047 1.00 35.81 195 LEU A O 1
ATOM 1625 N N . PRO A 1 196 ? 24.250 1.945 12.062 1.00 37.56 196 PRO A N 1
ATOM 1626 C CA . PRO A 1 196 ? 24.126 3.240 12.733 1.00 37.56 196 PRO A CA 1
ATOM 1627 C C . PRO A 1 196 ? 25.511 3.904 12.908 1.00 37.56 196 PRO A C 1
ATOM 1629 O O . PRO A 1 196 ? 26.517 3.193 13.039 1.00 37.56 196 PRO A O 1
ATOM 1632 N N . PRO A 1 197 ? 25.622 5.249 12.904 1.00 37.78 197 PRO A N 1
ATOM 1633 C CA . PRO A 1 197 ? 26.918 5.921 12.988 1.00 37.78 197 PRO A CA 1
ATOM 1634 C C . PRO A 1 197 ? 27.590 5.708 14.355 1.00 37.78 197 PRO A C 1
ATOM 1636 O O . PRO A 1 197 ? 27.145 6.249 15.361 1.00 37.78 197 PRO A O 1
ATOM 1639 N N . LYS A 1 198 ? 28.708 4.969 14.399 1.00 33.94 198 LYS A N 1
ATOM 1640 C CA . LYS A 1 198 ? 29.645 5.010 15.533 1.00 33.94 198 LYS A CA 1
ATOM 1641 C C . LYS A 1 198 ? 30.702 6.094 15.320 1.00 33.94 198 LYS A C 1
ATOM 1643 O O . LYS A 1 198 ? 31.435 6.081 14.330 1.00 33.94 198 LYS A O 1
ATOM 1648 N N . GLU A 1 199 ? 30.709 7.015 16.277 1.00 33.72 199 GLU A N 1
ATOM 1649 C CA . GLU A 1 199 ? 31.780 7.883 16.774 1.00 33.72 199 GLU A CA 1
ATOM 1650 C C . GLU A 1 199 ? 33.127 7.825 16.033 1.00 33.72 199 GLU A C 1
ATOM 1652 O O . GLU A 1 199 ? 33.867 6.842 16.079 1.00 33.72 199 GLU A O 1
ATOM 1657 N N . LYS A 1 200 ? 33.509 8.962 15.444 1.00 30.00 200 LYS A N 1
ATOM 1658 C CA . LYS A 1 200 ? 34.917 9.327 15.264 1.00 30.00 200 LYS A CA 1
ATOM 1659 C C . LYS A 1 200 ? 35.264 10.399 16.285 1.00 30.00 200 LYS A C 1
ATOM 1661 O O . LYS A 1 200 ? 35.146 11.586 15.996 1.00 30.00 200 LYS A O 1
ATOM 1666 N N . LEU A 1 201 ? 35.708 9.969 17.461 1.00 27.53 201 LEU A N 1
ATOM 1667 C CA . LEU A 1 201 ? 36.464 10.824 18.363 1.00 27.53 201 LEU A CA 1
ATOM 1668 C C . LEU A 1 201 ? 37.965 10.622 18.095 1.00 27.53 201 LEU A C 1
ATOM 1670 O O . LEU A 1 201 ? 38.454 9.495 18.070 1.00 27.53 201 LEU A O 1
ATOM 1674 N N . ASN A 1 202 ? 38.654 11.754 17.936 1.00 26.77 202 ASN A N 1
ATOM 1675 C CA . ASN A 1 202 ? 40.101 11.987 18.023 1.00 26.77 202 ASN A CA 1
ATOM 1676 C C . ASN A 1 202 ? 40.995 11.585 16.833 1.00 26.77 202 ASN A C 1
ATOM 1678 O O . ASN A 1 202 ? 41.471 10.460 16.719 1.00 26.77 202 ASN A O 1
ATOM 1682 N N . ASN A 1 203 ? 41.375 12.578 16.016 1.00 25.28 203 ASN A N 1
ATOM 1683 C CA . ASN A 1 203 ? 42.570 13.375 16.337 1.00 25.28 203 ASN A CA 1
ATOM 1684 C C . ASN A 1 203 ? 42.766 14.595 15.406 1.00 25.28 203 ASN A C 1
ATOM 1686 O O . ASN A 1 203 ? 42.703 14.467 14.187 1.00 25.28 203 ASN A O 1
ATOM 1690 N N . LEU A 1 204 ? 43.113 15.721 16.056 1.00 26.14 204 LEU A N 1
ATOM 1691 C CA . LEU A 1 204 ? 43.765 16.959 15.580 1.00 26.14 204 LEU A CA 1
ATOM 1692 C C . LEU A 1 204 ? 42.886 18.111 15.032 1.00 26.14 204 LEU A C 1
ATOM 1694 O O . LEU A 1 204 ? 42.608 18.223 13.843 1.00 26.14 204 LEU A O 1
ATOM 1698 N N . CYS A 1 205 ? 42.555 19.030 15.948 1.00 22.86 205 CYS A N 1
ATOM 1699 C CA . CYS A 1 205 ? 42.373 20.481 15.730 1.00 22.86 205 CYS A CA 1
ATOM 1700 C C . CYS A 1 205 ? 43.766 21.182 15.864 1.00 22.86 205 CYS A C 1
ATOM 1702 O O . CYS A 1 205 ? 44.682 20.485 16.316 1.00 22.86 205 CYS A O 1
ATOM 1704 N N . PRO A 1 206 ? 43.985 22.499 15.583 1.00 35.50 206 PRO A N 1
ATOM 1705 C CA . PRO A 1 206 ? 43.013 23.584 15.785 1.00 35.50 206 PRO A CA 1
ATOM 1706 C C . PRO A 1 206 ? 43.031 24.788 14.800 1.00 35.50 206 PRO A C 1
ATOM 1708 O O . PRO A 1 206 ? 43.881 24.924 13.928 1.00 35.50 206 PRO A O 1
ATOM 1711 N N . GLU A 1 207 ? 42.078 25.694 15.067 1.00 21.95 207 GLU A N 1
ATOM 1712 C CA . GLU A 1 207 ? 42.098 27.153 14.846 1.00 21.95 207 GLU A CA 1
ATOM 1713 C C . GLU A 1 207 ? 41.747 27.739 13.464 1.00 21.95 207 GLU A C 1
ATOM 1715 O O . GLU A 1 207 ? 42.583 27.905 12.580 1.00 21.95 207 GLU A O 1
ATOM 1720 N N . ARG A 1 208 ? 40.533 28.305 13.374 1.00 23.52 208 ARG A N 1
ATOM 1721 C CA . ARG A 1 208 ? 40.387 29.773 13.403 1.00 23.52 208 ARG A CA 1
ATOM 1722 C C . ARG A 1 208 ? 38.964 30.208 13.756 1.00 23.52 208 ARG A C 1
ATOM 1724 O O . ARG A 1 208 ? 37.986 29.770 13.161 1.00 23.52 208 ARG A O 1
ATOM 1731 N N . ALA A 1 209 ? 38.911 31.082 14.752 1.00 21.94 209 ALA A N 1
ATOM 1732 C CA . ALA A 1 209 ? 37.755 31.835 15.203 1.00 21.94 209 ALA A CA 1
ATOM 1733 C C . ALA A 1 209 ? 37.199 32.782 14.124 1.00 21.94 209 ALA A C 1
ATOM 1735 O O . ALA A 1 209 ? 37.927 33.146 13.199 1.00 21.94 209 ALA A O 1
ATOM 1736 N N . LEU A 1 210 ? 35.939 33.201 14.324 1.00 24.22 210 LEU A N 1
ATOM 1737 C CA . LEU A 1 210 ? 35.358 34.559 14.181 1.00 24.22 210 LEU A CA 1
ATOM 1738 C C . LEU A 1 210 ? 33.853 34.421 13.846 1.00 24.22 210 LEU A C 1
ATOM 1740 O O . LEU A 1 210 ? 33.481 34.018 12.753 1.00 24.22 210 LEU A O 1
ATOM 1744 N N . THR A 1 211 ? 32.973 34.447 14.854 1.00 22.08 211 THR A N 1
ATOM 1745 C CA . THR A 1 211 ? 32.155 35.605 15.301 1.00 22.08 211 THR A CA 1
ATOM 1746 C C . THR A 1 211 ? 31.074 36.096 14.322 1.00 22.08 211 THR A C 1
ATOM 1748 O O . THR A 1 211 ? 31.389 36.652 13.281 1.00 22.08 211 THR A O 1
ATOM 1751 N N . TYR A 1 212 ? 29.816 35.982 14.781 1.00 20.95 212 TYR A N 1
ATOM 1752 C CA . TYR A 1 212 ? 28.685 36.924 14.652 1.00 20.95 212 TYR A CA 1
ATOM 1753 C C . TYR A 1 212 ? 28.323 37.528 13.275 1.00 20.95 212 TYR A C 1
ATOM 1755 O O . TYR A 1 212 ? 29.018 38.397 12.770 1.00 20.95 212 TYR A O 1
ATOM 1763 N N . HIS A 1 213 ? 27.099 37.265 12.787 1.00 23.47 213 HIS A N 1
ATOM 1764 C CA . HIS A 1 213 ? 25.973 38.195 13.006 1.00 23.47 213 HIS A CA 1
ATOM 1765 C C . HIS A 1 213 ? 24.626 37.704 12.442 1.00 23.47 213 HIS A C 1
ATOM 1767 O O . HIS A 1 213 ? 24.467 37.405 11.263 1.00 23.47 213 HIS A O 1
ATOM 1773 N N . ARG A 1 214 ? 23.632 37.752 13.332 1.00 23.83 214 ARG A N 1
ATOM 1774 C CA . ARG A 1 214 ? 22.187 37.851 13.099 1.00 23.83 214 ARG A CA 1
ATOM 1775 C C . ARG A 1 214 ? 21.858 39.084 12.246 1.00 23.83 214 ARG A C 1
ATOM 1777 O O . ARG A 1 214 ? 22.310 40.177 12.583 1.00 23.83 214 ARG A O 1
ATOM 1784 N N . LYS A 1 215 ? 21.000 38.932 11.234 1.00 22.44 215 LYS A N 1
ATOM 1785 C CA . LYS A 1 215 ? 20.157 40.019 10.712 1.00 22.44 215 LYS A CA 1
ATOM 1786 C C . LYS A 1 215 ? 18.775 39.481 10.353 1.00 22.44 215 LYS A C 1
ATOM 1788 O O . LYS A 1 215 ? 18.583 38.823 9.338 1.00 22.44 215 LYS A O 1
ATOM 1793 N N . GLU A 1 216 ? 17.840 39.781 11.244 1.00 20.81 216 GLU A N 1
ATOM 1794 C CA . GLU A 1 216 ? 16.421 39.917 10.943 1.00 20.81 216 GLU A CA 1
ATOM 1795 C C . GLU A 1 216 ? 16.236 41.043 9.916 1.00 20.81 216 GLU A C 1
ATOM 1797 O O . GLU A 1 216 ? 16.836 42.112 10.050 1.00 20.81 216 GLU A O 1
ATOM 1802 N N . GLN A 1 217 ? 15.366 40.831 8.932 1.00 22.47 217 GLN A N 1
ATOM 1803 C CA . GLN A 1 217 ? 14.606 41.915 8.323 1.00 22.47 217 GLN A CA 1
ATOM 1804 C C . GLN A 1 217 ? 13.137 41.507 8.272 1.00 22.47 217 GLN A C 1
ATOM 1806 O O . GLN A 1 217 ? 12.743 40.574 7.577 1.00 22.47 217 GLN A O 1
ATOM 1811 N N . GLN A 1 218 ? 12.361 42.218 9.086 1.00 21.39 218 GLN A N 1
ATOM 1812 C CA . GLN A 1 218 ? 10.933 42.413 8.923 1.00 21.39 218 GLN A CA 1
ATOM 1813 C C . GLN A 1 218 ? 10.703 43.206 7.635 1.00 21.39 218 GLN A C 1
ATOM 1815 O O . GLN A 1 218 ? 11.358 44.227 7.435 1.00 21.39 218 GLN A O 1
ATOM 1820 N N . ASP A 1 219 ? 9.716 42.804 6.840 1.00 22.30 219 ASP A N 1
ATOM 1821 C CA . ASP A 1 219 ? 8.951 43.783 6.080 1.00 22.30 219 ASP A CA 1
ATOM 1822 C C . ASP A 1 219 ? 7.459 43.448 6.161 1.00 22.30 219 ASP A C 1
ATOM 1824 O O . ASP A 1 219 ? 7.030 42.310 5.955 1.00 22.30 219 ASP A O 1
ATOM 1828 N N . LYS A 1 220 ? 6.688 44.453 6.577 1.00 21.66 220 LYS A N 1
ATOM 1829 C CA . LYS A 1 220 ? 5.237 44.426 6.753 1.00 21.66 220 LYS A CA 1
ATOM 1830 C C . LYS A 1 220 ? 4.621 45.033 5.498 1.00 21.66 220 LYS A C 1
ATOM 1832 O O . LYS A 1 220 ? 4.823 46.210 5.230 1.00 21.66 220 LYS A O 1
ATOM 1837 N N . GLY A 1 221 ? 3.787 44.272 4.798 1.00 22.45 221 GLY A N 1
ATOM 1838 C CA . GLY A 1 221 ? 2.955 44.777 3.706 1.00 22.45 221 GLY A CA 1
ATOM 1839 C C . GLY A 1 221 ? 1.608 44.068 3.679 1.00 22.45 221 GLY A C 1
ATOM 1840 O O . GLY A 1 221 ? 1.503 42.937 3.222 1.00 22.45 221 GLY A O 1
ATOM 1841 N N . SER A 1 222 ? 0.583 44.733 4.202 1.00 19.95 222 SER A N 1
ATOM 1842 C CA . SER A 1 222 ? -0.824 44.333 4.163 1.00 19.95 222 SER A CA 1
ATOM 1843 C C . SER A 1 222 ? -1.400 44.399 2.745 1.00 19.95 222 SER A C 1
ATOM 1845 O O . SER A 1 222 ? -1.251 45.440 2.117 1.00 19.95 222 SER A O 1
ATOM 1847 N N . TYR A 1 223 ? -2.154 43.389 2.301 1.00 21.06 223 TYR A N 1
ATOM 1848 C CA . TYR A 1 223 ? -3.320 43.570 1.418 1.00 21.06 223 TYR A CA 1
ATOM 1849 C 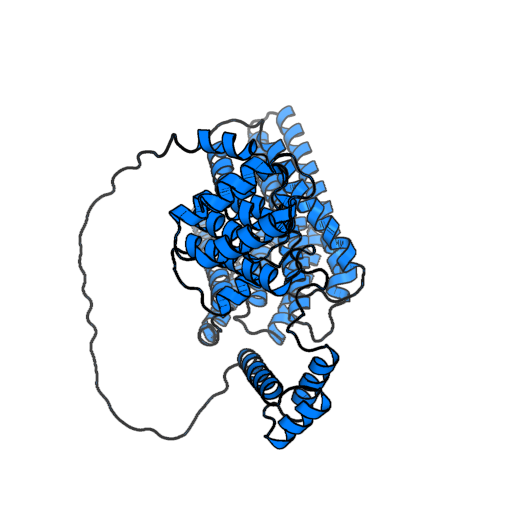C . TYR A 1 223 ? -4.306 42.397 1.576 1.00 21.06 223 TYR A C 1
ATOM 1851 O O . TYR A 1 223 ? -3.920 41.240 1.725 1.00 21.06 223 TYR A O 1
ATOM 1859 N N . THR A 1 224 ? -5.586 42.752 1.618 1.00 23.11 224 THR A N 1
ATOM 1860 C CA . THR A 1 224 ? -6.789 41.955 1.905 1.00 23.11 224 THR A CA 1
ATOM 1861 C C . THR A 1 224 ? -7.205 41.004 0.766 1.00 23.11 224 THR A C 1
ATOM 1863 O O . THR A 1 224 ? -6.720 41.136 -0.358 1.00 23.11 224 THR A O 1
ATOM 1866 N N . PRO A 1 225 ? -8.103 40.026 1.032 1.00 25.66 225 PRO A N 1
ATOM 1867 C CA . PRO A 1 225 ? -8.350 38.890 0.147 1.00 25.66 225 PRO A CA 1
ATOM 1868 C C . PRO A 1 225 ? -9.373 39.222 -0.946 1.00 25.66 225 PRO A C 1
ATOM 1870 O O . PRO A 1 225 ? -10.459 39.727 -0.662 1.00 25.66 225 PRO A O 1
ATOM 1873 N N . GLN A 1 226 ? -9.059 38.886 -2.199 1.00 22.47 226 GLN A N 1
ATOM 1874 C CA . GLN A 1 226 ? -9.990 39.006 -3.322 1.00 22.47 226 GLN A CA 1
ATOM 1875 C C . GLN A 1 226 ? -10.274 37.647 -3.976 1.00 22.47 226 GLN A C 1
ATOM 1877 O O . GLN A 1 226 ? -9.443 37.054 -4.655 1.00 22.47 226 GLN A O 1
ATOM 1882 N N . THR A 1 227 ? -11.506 37.200 -3.718 1.00 23.17 227 THR A N 1
ATOM 1883 C CA . THR A 1 227 ? -12.492 36.661 -4.669 1.00 23.17 227 THR A CA 1
ATOM 1884 C C . THR A 1 227 ? -12.113 35.488 -5.575 1.00 23.17 227 THR A C 1
ATOM 1886 O O . THR A 1 227 ? -11.485 35.624 -6.621 1.00 23.17 227 THR A O 1
ATOM 1889 N N . ALA A 1 228 ? -12.703 34.343 -5.226 1.00 31.06 228 ALA A N 1
ATOM 1890 C CA . ALA A 1 228 ? -13.029 33.252 -6.128 1.00 31.06 228 ALA A CA 1
ATOM 1891 C C . ALA A 1 228 ? -13.987 33.701 -7.251 1.00 31.06 228 ALA A C 1
ATOM 1893 O O . ALA A 1 228 ? -15.045 34.262 -6.976 1.00 31.06 228 ALA A O 1
ATOM 1894 N N . VAL A 1 229 ? -13.654 33.368 -8.500 1.00 23.91 229 VAL A N 1
ATOM 1895 C CA . VAL A 1 229 ? -14.585 33.242 -9.641 1.00 23.91 229 VAL A CA 1
ATOM 1896 C C . VAL A 1 229 ? -14.006 32.185 -10.619 1.00 23.91 229 VAL A C 1
ATOM 1898 O O . VAL A 1 229 ? -12.839 31.818 -10.494 1.00 23.91 229 VAL A O 1
ATOM 1901 N N . PRO A 1 230 ? -14.789 31.562 -11.520 1.00 29.75 230 PRO A N 1
ATOM 1902 C CA . PRO A 1 230 ? -15.044 30.128 -11.461 1.00 29.75 230 PRO A CA 1
ATOM 1903 C C . PRO A 1 230 ? -14.632 29.409 -12.755 1.00 29.75 230 PRO A C 1
ATOM 1905 O O . PRO A 1 230 ? -15.135 29.704 -13.835 1.00 29.75 230 PRO A O 1
ATOM 1908 N N . VAL A 1 231 ? -13.830 28.348 -12.668 1.00 25.06 231 VAL A N 1
ATOM 1909 C CA . VAL A 1 231 ? -13.623 27.442 -13.816 1.00 25.06 231 VAL A CA 1
ATOM 1910 C C . VAL A 1 231 ? -14.762 26.408 -13.865 1.00 25.06 231 VAL A C 1
ATOM 1912 O O . VAL A 1 231 ? -14.561 25.200 -13.783 1.00 25.06 231 VAL A O 1
ATOM 1915 N N . ARG A 1 232 ? -16.007 26.888 -13.975 1.00 32.31 232 ARG A N 1
ATOM 1916 C CA . ARG A 1 232 ? -17.182 26.088 -14.350 1.00 32.31 232 ARG A CA 1
ATOM 1917 C C . ARG A 1 232 ? -17.430 26.313 -15.838 1.00 32.31 232 ARG A C 1
ATOM 1919 O O . ARG A 1 232 ? -18.117 27.265 -16.165 1.00 32.31 232 ARG A O 1
ATOM 1926 N N . LEU A 1 233 ? -16.857 25.468 -16.708 1.00 29.80 233 LEU A N 1
ATOM 1927 C CA . LEU A 1 233 ? -17.479 25.017 -17.979 1.00 29.80 233 LEU A CA 1
ATOM 1928 C C . LEU A 1 233 ? -16.598 24.144 -18.895 1.00 29.80 233 LEU A C 1
ATOM 1930 O O . LEU A 1 233 ? -17.130 23.566 -19.836 1.00 29.80 233 LEU A O 1
ATOM 1934 N N . CYS A 1 234 ? -15.308 23.918 -18.624 1.00 28.02 234 CYS A N 1
ATOM 1935 C CA . CYS A 1 234 ? -14.485 23.099 -19.540 1.00 28.02 234 CYS A CA 1
ATOM 1936 C C . CYS A 1 234 ? -14.408 21.591 -19.221 1.00 28.02 234 CYS A C 1
ATOM 1938 O O . CYS A 1 234 ? -13.936 20.824 -20.055 1.00 28.02 234 CYS A O 1
ATOM 1940 N N . LEU A 1 235 ? -14.885 21.117 -18.063 1.00 28.50 235 LEU A N 1
ATOM 1941 C CA . LEU A 1 235 ? -14.674 19.716 -17.647 1.00 28.50 235 LEU A CA 1
ATOM 1942 C C . LEU A 1 235 ? -15.826 18.753 -17.981 1.00 28.50 235 LEU A C 1
ATOM 1944 O O . LEU A 1 235 ? -15.610 17.541 -18.027 1.00 28.50 235 LEU A O 1
ATOM 1948 N N . ALA A 1 236 ? -17.024 19.258 -18.289 1.00 30.50 236 ALA A N 1
ATOM 1949 C CA . ALA A 1 236 ? -18.145 18.399 -18.677 1.00 30.50 236 ALA A CA 1
ATOM 1950 C C . ALA A 1 236 ? -17.924 17.762 -20.066 1.00 30.50 236 ALA A C 1
ATOM 1952 O O . ALA A 1 236 ? -18.144 16.562 -20.235 1.00 30.50 236 ALA A O 1
ATOM 1953 N N . SER A 1 237 ? -17.378 18.521 -21.024 1.00 31.36 237 SER A N 1
ATOM 1954 C CA . SER A 1 237 ? -17.173 18.063 -22.411 1.00 31.36 237 SER A CA 1
ATOM 1955 C C . SER A 1 237 ? -16.007 17.066 -22.573 1.00 31.36 237 SER A C 1
ATOM 1957 O O . SER A 1 237 ? -16.065 16.148 -23.393 1.00 31.36 237 SER A O 1
ATOM 1959 N N . LEU A 1 238 ? -14.977 17.163 -21.721 1.00 29.84 238 LEU A N 1
ATOM 1960 C CA . LEU A 1 238 ? -13.831 16.239 -21.707 1.00 29.84 238 LEU A CA 1
ATOM 1961 C C . LEU A 1 238 ? -14.180 14.848 -21.149 1.00 29.84 238 LEU A C 1
ATOM 1963 O O . LEU A 1 238 ? -13.576 13.852 -21.550 1.00 29.84 238 LEU A O 1
ATOM 1967 N N . SER A 1 239 ? -15.176 14.760 -20.261 1.00 35.28 239 SER A N 1
ATOM 1968 C CA . SER A 1 239 ? -15.575 13.496 -19.628 1.00 35.28 239 SER A CA 1
ATOM 1969 C C . SER A 1 239 ? -16.326 12.544 -20.572 1.00 35.28 239 SER A C 1
ATOM 1971 O O . SER A 1 239 ? -16.148 11.330 -20.480 1.00 35.28 239 SER A O 1
ATOM 1973 N N . ALA A 1 240 ? -17.092 13.079 -21.528 1.00 34.22 240 ALA A N 1
ATOM 1974 C CA . ALA A 1 240 ? -17.830 12.279 -22.507 1.00 34.22 240 ALA A CA 1
ATOM 1975 C C . ALA A 1 240 ? -16.929 11.760 -23.645 1.00 34.22 240 ALA A C 1
ATOM 1977 O O . ALA A 1 240 ? -17.079 10.621 -24.085 1.00 34.22 240 ALA A O 1
ATOM 1978 N N . HIS A 1 241 ? -15.936 12.547 -24.077 1.00 34.09 241 HIS A N 1
ATOM 1979 C CA . HIS A 1 241 ? -15.020 12.149 -25.153 1.00 34.09 241 HIS A CA 1
ATOM 1980 C C . HIS A 1 241 ? -14.006 11.067 -24.737 1.00 34.09 241 HIS A C 1
ATOM 1982 O O . HIS A 1 241 ? -13.642 10.231 -25.565 1.00 34.09 241 HIS A O 1
ATOM 1988 N N . LEU A 1 242 ? -13.572 11.025 -23.468 1.00 36.62 242 LEU A N 1
ATOM 1989 C CA . LEU A 1 242 ? -12.635 9.993 -22.994 1.00 36.62 242 LEU A CA 1
ATOM 1990 C C . LEU A 1 242 ? -13.273 8.596 -22.902 1.00 36.62 242 LEU A C 1
ATOM 1992 O O . LEU A 1 242 ? -12.611 7.605 -23.207 1.00 36.62 242 LEU A O 1
ATOM 1996 N N . LEU A 1 243 ? -14.551 8.512 -22.515 1.00 38.22 243 LEU A N 1
ATOM 1997 C CA . LEU A 1 243 ? -15.268 7.242 -22.323 1.00 38.22 243 LEU A CA 1
ATOM 1998 C C . LEU A 1 243 ? -15.643 6.547 -23.643 1.00 38.22 243 LEU A C 1
ATOM 2000 O O . LEU A 1 243 ? -15.812 5.329 -23.674 1.00 38.22 243 LEU A O 1
ATOM 2004 N N . LEU A 1 244 ? -15.730 7.301 -24.742 1.00 38.44 244 LEU A N 1
ATOM 2005 C CA . LEU A 1 244 ? -16.104 6.790 -26.065 1.00 38.44 244 LEU A CA 1
ATOM 2006 C C . LEU A 1 244 ? -14.896 6.464 -26.962 1.00 38.44 244 LEU A C 1
ATOM 2008 O O . LEU A 1 244 ? -15.068 5.935 -28.060 1.00 38.44 244 LEU A O 1
ATOM 2012 N N . HIS A 1 245 ? -13.663 6.727 -26.512 1.00 35.12 245 HIS A N 1
ATOM 2013 C CA . HIS A 1 245 ? -12.472 6.534 -27.338 1.00 35.12 245 HIS A CA 1
ATOM 2014 C C . HIS A 1 245 ? -12.027 5.050 -27.376 1.00 35.12 245 HIS A C 1
ATOM 2016 O O . HIS A 1 245 ? -11.755 4.461 -26.327 1.00 35.12 245 HIS A O 1
ATOM 2022 N N . PRO A 1 246 ? -11.847 4.416 -28.554 1.00 36.06 246 PRO A N 1
ATOM 2023 C CA . PRO A 1 246 ? -11.529 2.982 -28.669 1.00 36.06 246 PRO A CA 1
ATOM 2024 C C . PRO A 1 246 ? -10.235 2.548 -27.959 1.00 36.06 246 PRO A C 1
ATOM 2026 O O . PRO A 1 246 ? -10.113 1.406 -27.514 1.00 36.06 246 PRO A O 1
ATOM 2029 N N . ALA A 1 247 ? -9.273 3.465 -27.807 1.00 33.94 247 ALA A N 1
ATOM 2030 C CA . ALA A 1 247 ? -8.033 3.222 -27.063 1.00 33.94 247 ALA A CA 1
ATOM 2031 C C . ALA A 1 247 ? -8.260 3.052 -25.547 1.00 33.94 247 ALA A C 1
ATOM 2033 O O . ALA A 1 247 ? -7.480 2.376 -24.881 1.00 33.94 247 ALA A O 1
ATOM 2034 N N . TRP A 1 248 ? -9.353 3.599 -25.006 1.00 37.97 248 TRP A N 1
ATOM 2035 C CA . TRP A 1 248 ? -9.711 3.494 -23.592 1.00 37.97 248 TRP A CA 1
ATOM 2036 C C . TRP A 1 248 ? -10.164 2.077 -23.225 1.00 37.97 248 TRP A C 1
ATOM 2038 O O . TRP A 1 248 ? -9.859 1.591 -22.143 1.00 37.97 248 TRP A O 1
ATOM 2048 N N . LYS A 1 249 ? -10.778 1.333 -24.152 1.00 39.88 249 LYS A N 1
ATOM 2049 C CA . LYS A 1 249 ? -11.096 -0.090 -23.937 1.00 39.88 249 LYS A CA 1
ATOM 2050 C C . LYS A 1 249 ? -9.845 -0.980 -23.891 1.00 39.88 249 LYS A C 1
ATOM 2052 O O . LYS A 1 249 ? -9.869 -1.998 -23.215 1.00 39.88 249 LYS A O 1
ATOM 2057 N N . LYS A 1 250 ? -8.736 -0.563 -24.520 1.00 36.72 250 LYS A N 1
ATOM 2058 C CA . LYS A 1 250 ? -7.490 -1.349 -24.649 1.00 36.72 250 LYS A CA 1
ATOM 2059 C C . LYS A 1 250 ? -6.333 -0.909 -23.739 1.00 36.72 250 LYS A C 1
ATOM 2061 O O . LYS A 1 250 ? -5.293 -1.559 -23.734 1.00 36.72 250 LYS A O 1
ATOM 2066 N N . ALA A 1 251 ? -6.473 0.184 -22.986 1.00 35.19 251 ALA A N 1
ATOM 2067 C CA . ALA A 1 251 ? -5.429 0.640 -22.066 1.00 35.19 251 ALA A CA 1
ATOM 2068 C C . ALA A 1 251 ? -5.253 -0.322 -20.876 1.00 35.19 251 ALA A C 1
ATOM 2070 O O . ALA A 1 251 ? -6.233 -0.888 -20.380 1.00 35.19 251 ALA A O 1
ATOM 2071 N N . ARG A 1 252 ? -4.012 -0.470 -20.390 1.00 34.72 252 ARG A N 1
ATOM 2072 C CA . ARG A 1 252 ? -3.713 -1.270 -19.193 1.00 34.72 252 ARG A CA 1
ATOM 2073 C C . ARG A 1 252 ? -4.452 -0.694 -17.974 1.00 34.72 252 ARG A C 1
ATOM 2075 O O . ARG A 1 252 ? -4.490 0.533 -17.837 1.00 34.72 252 ARG A O 1
ATOM 2082 N N . PRO A 1 253 ? -4.993 -1.531 -17.070 1.00 37.56 253 PRO A N 1
ATOM 2083 C CA . PRO A 1 253 ? -5.765 -1.075 -15.903 1.00 37.56 253 PRO A CA 1
ATOM 2084 C C . PRO A 1 253 ? -5.039 -0.012 -15.059 1.00 37.56 253 PRO A C 1
ATOM 2086 O O . PRO A 1 253 ? -5.636 0.966 -14.613 1.00 37.56 253 PRO A O 1
ATOM 2089 N N . TRP A 1 254 ? -3.716 -0.141 -14.957 1.00 34.12 254 TRP A N 1
ATOM 2090 C CA . TRP A 1 254 ? -2.798 0.784 -14.290 1.00 34.12 254 TRP A CA 1
ATOM 2091 C C . TRP A 1 254 ? -2.840 2.237 -14.800 1.00 34.12 254 TRP A C 1
ATOM 2093 O O . TRP A 1 254 ? -2.753 3.171 -14.002 1.00 34.12 254 TRP A O 1
ATOM 2103 N N . ASP A 1 255 ? -2.978 2.448 -16.113 1.00 35.69 255 ASP A N 1
ATOM 2104 C CA . ASP A 1 255 ? -2.999 3.788 -16.725 1.00 35.69 255 ASP A CA 1
ATOM 2105 C C . ASP A 1 255 ? -4.389 4.447 -16.601 1.00 35.69 255 ASP A C 1
ATOM 2107 O O . ASP A 1 255 ? -4.508 5.677 -16.542 1.00 35.69 255 ASP A O 1
ATOM 2111 N N . LYS A 1 256 ? -5.440 3.625 -16.468 1.00 38.06 256 LYS A N 1
ATOM 2112 C CA . LYS A 1 256 ? -6.809 4.064 -16.162 1.00 38.06 256 LYS A CA 1
ATOM 2113 C C . LYS A 1 256 ? -6.934 4.497 -14.699 1.00 38.06 256 LYS A C 1
ATOM 2115 O O . LYS A 1 256 ? -7.399 5.594 -14.427 1.00 38.06 256 LYS A O 1
ATOM 2120 N N . ALA A 1 257 ? -6.432 3.710 -13.750 1.00 36.88 257 ALA A N 1
ATOM 2121 C CA . ALA A 1 257 ? -6.521 4.038 -12.323 1.00 36.88 257 ALA A CA 1
ATOM 2122 C C . ALA A 1 257 ? -5.786 5.344 -11.956 1.00 36.88 257 ALA A C 1
ATOM 2124 O O . ALA A 1 257 ? -6.294 6.171 -11.200 1.00 36.88 257 ALA A O 1
ATOM 2125 N N . ARG A 1 258 ? -4.605 5.577 -12.544 1.00 38.09 258 ARG A N 1
ATOM 2126 C CA . ARG A 1 258 ? -3.744 6.723 -12.203 1.00 38.09 258 ARG A CA 1
ATOM 2127 C C . ARG A 1 258 ? -4.231 8.066 -12.754 1.00 38.09 258 ARG A C 1
ATOM 2129 O O . ARG A 1 258 ? -3.890 9.104 -12.197 1.00 38.09 258 ARG A O 1
ATOM 2136 N N . SER A 1 259 ? -4.976 8.055 -13.858 1.00 40.34 259 SER A N 1
ATOM 2137 C CA . SER A 1 259 ? -5.490 9.270 -14.506 1.00 40.34 259 SER A CA 1
ATOM 2138 C C . SER A 1 259 ? -6.846 9.702 -13.953 1.00 40.34 259 SER A C 1
ATOM 2140 O O . SER A 1 259 ? -7.154 10.891 -13.958 1.00 40.34 259 SER A O 1
ATOM 2142 N N . VAL A 1 260 ? -7.638 8.752 -13.449 1.00 40.47 260 VAL A N 1
ATOM 2143 C CA . VAL A 1 260 ? -9.006 9.020 -13.008 1.00 40.47 260 VAL A CA 1
ATOM 2144 C C . VAL A 1 260 ? -9.072 9.288 -11.501 1.00 40.47 260 VAL A C 1
ATOM 2146 O O . VAL A 1 260 ? -9.913 10.075 -11.102 1.00 40.47 260 VAL A O 1
ATOM 2149 N N . ALA A 1 261 ? -8.164 8.763 -10.665 1.00 38.28 261 ALA A N 1
ATOM 2150 C CA . ALA A 1 261 ? -8.231 8.912 -9.200 1.00 38.28 261 ALA A CA 1
ATOM 2151 C C . ALA A 1 261 ? -8.370 10.366 -8.675 1.00 38.28 261 ALA A C 1
ATOM 2153 O O . ALA A 1 261 ? -9.247 10.596 -7.842 1.00 38.28 261 ALA A O 1
ATOM 2154 N N . PRO A 1 262 ? -7.627 11.376 -9.180 1.00 40.94 262 PRO A N 1
ATOM 2155 C CA . PRO A 1 262 ? -7.811 12.764 -8.737 1.00 40.94 262 PRO A CA 1
ATOM 2156 C C . PRO A 1 262 ? -9.133 13.372 -9.231 1.00 40.94 262 PRO A C 1
ATOM 2158 O O . PRO A 1 262 ? -9.781 14.134 -8.521 1.00 40.94 262 PRO A O 1
ATOM 2161 N N . LEU A 1 263 ? -9.560 13.007 -10.446 1.00 39.56 263 LEU A N 1
ATOM 2162 C CA . LEU A 1 263 ? -10.810 13.471 -11.056 1.00 39.56 263 LEU A CA 1
ATOM 2163 C C . LEU A 1 263 ? -12.040 12.793 -10.432 1.00 39.56 263 LEU A C 1
ATOM 2165 O O . LEU A 1 263 ? -13.104 13.401 -10.367 1.00 39.56 263 LEU A O 1
ATOM 2169 N N . LEU A 1 264 ? -11.894 11.555 -9.952 1.00 40.09 264 LEU A N 1
ATOM 2170 C CA . LEU A 1 264 ? -12.925 10.776 -9.270 1.00 40.09 264 LEU A CA 1
ATOM 2171 C C . LEU A 1 264 ? -13.131 11.285 -7.840 1.00 40.09 264 LEU A C 1
ATOM 2173 O O . LEU A 1 264 ? -14.273 11.439 -7.426 1.00 40.09 264 LEU A O 1
ATOM 2177 N N . TRP A 1 265 ? -12.046 11.626 -7.135 1.00 39.06 265 TRP A N 1
ATOM 2178 C CA . TRP A 1 265 ? -12.100 12.287 -5.826 1.00 39.06 265 TRP A CA 1
ATOM 2179 C C . TRP A 1 265 ? -12.822 13.636 -5.913 1.00 39.06 265 TRP A C 1
ATOM 2181 O O . TRP A 1 265 ? -13.766 13.888 -5.167 1.00 39.06 265 TRP A O 1
ATOM 2191 N N . LEU A 1 266 ? -12.481 14.452 -6.920 1.00 38.09 266 LEU A N 1
ATOM 2192 C CA . LEU A 1 266 ? -13.169 15.718 -7.177 1.00 38.09 266 LEU A CA 1
ATOM 2193 C C . LEU A 1 266 ? -14.651 15.505 -7.527 1.00 38.09 266 LEU A C 1
ATOM 2195 O O . LEU A 1 266 ? -15.504 16.269 -7.085 1.00 38.09 266 LEU A O 1
ATOM 2199 N N . LYS A 1 267 ? -14.989 14.458 -8.293 1.00 36.94 267 LYS A N 1
ATOM 2200 C CA . LYS A 1 267 ? -16.374 14.147 -8.686 1.00 36.94 267 LYS A CA 1
ATOM 2201 C C . LYS A 1 267 ? -17.210 13.619 -7.516 1.00 36.94 267 LYS A C 1
ATOM 2203 O O . LYS A 1 267 ? -18.373 13.985 -7.424 1.00 36.94 267 LYS A O 1
ATOM 2208 N N . ILE A 1 268 ? -16.620 12.857 -6.593 1.00 39.56 268 ILE A N 1
ATOM 2209 C CA . ILE A 1 268 ? -17.247 12.440 -5.326 1.00 39.56 268 ILE A CA 1
ATOM 2210 C C . ILE A 1 268 ? -17.510 13.664 -4.436 1.00 39.56 268 ILE A C 1
ATOM 2212 O O . ILE A 1 268 ? -18.615 13.827 -3.927 1.00 39.56 268 ILE A O 1
ATOM 2216 N N . GLN A 1 269 ? -16.550 14.586 -4.343 1.00 35.22 269 GLN A N 1
ATOM 2217 C CA . GLN A 1 269 ? -16.695 15.838 -3.592 1.00 35.22 269 GLN A CA 1
ATOM 2218 C C . GLN A 1 269 ? -17.702 16.811 -4.239 1.00 35.22 269 GLN A C 1
ATOM 2220 O O . GLN A 1 269 ? -18.378 17.564 -3.546 1.00 35.22 269 GLN A O 1
ATOM 2225 N N . THR A 1 270 ? -17.866 16.764 -5.566 1.00 34.38 270 THR A N 1
ATOM 2226 C CA . THR A 1 270 ? -18.875 17.562 -6.287 1.00 34.38 270 THR A CA 1
ATOM 2227 C C . THR A 1 270 ? -20.275 16.940 -6.178 1.00 34.38 270 THR A C 1
ATOM 2229 O O . THR A 1 270 ? -21.252 17.665 -6.030 1.00 34.38 270 THR A O 1
ATOM 2232 N N . LEU A 1 271 ? -20.394 15.607 -6.177 1.00 37.06 271 LEU A N 1
ATOM 2233 C CA . LEU A 1 271 ? -21.661 14.896 -5.945 1.00 37.06 271 LEU A CA 1
ATOM 2234 C C . LEU A 1 271 ? -22.138 15.002 -4.486 1.00 37.06 271 LEU A C 1
ATOM 2236 O O . LEU A 1 271 ? -23.330 14.906 -4.236 1.00 37.06 271 LEU A O 1
ATOM 2240 N N . TYR A 1 272 ? -21.241 15.291 -3.539 1.00 36.28 272 TYR A N 1
ATOM 2241 C CA . TYR A 1 272 ? -21.575 15.618 -2.145 1.00 36.28 272 TYR A CA 1
ATOM 2242 C C . TYR A 1 272 ? -22.404 16.913 -1.999 1.00 36.28 272 TYR A C 1
ATOM 2244 O O . TYR A 1 272 ? -23.070 17.101 -0.988 1.00 36.28 272 TYR A O 1
ATOM 2252 N N . THR A 1 273 ? -22.400 17.800 -3.009 1.00 39.97 273 THR A N 1
ATOM 2253 C CA . THR A 1 273 ? -23.165 19.070 -2.991 1.00 39.97 273 THR A CA 1
ATOM 2254 C C . THR A 1 273 ? -24.447 19.049 -3.826 1.00 39.97 273 THR A C 1
ATOM 2256 O O . THR A 1 273 ? -25.194 20.023 -3.807 1.00 39.97 273 THR A O 1
ATOM 2259 N N . GLN A 1 274 ? -24.734 17.964 -4.549 1.00 33.34 274 GLN A N 1
ATOM 2260 C CA . GLN A 1 274 ? -25.978 17.813 -5.307 1.00 33.34 274 GLN A CA 1
ATOM 2261 C C . GLN A 1 274 ? -26.656 16.510 -4.894 1.00 33.34 274 GLN A C 1
ATOM 2263 O O . GLN A 1 274 ? -26.081 15.447 -5.089 1.00 33.34 274 GLN A O 1
ATOM 2268 N N . GLU A 1 275 ? -27.867 16.597 -4.340 1.00 37.69 275 GLU A N 1
ATOM 2269 C CA . GLU A 1 275 ? -28.723 15.499 -3.857 1.00 37.69 275 GLU A CA 1
ATOM 2270 C C . GLU A 1 275 ? -29.060 14.438 -4.933 1.00 37.69 275 GLU A C 1
ATOM 2272 O O . GLU A 1 275 ? -30.208 14.255 -5.322 1.00 37.69 275 GLU A O 1
ATOM 2277 N N . ASN A 1 276 ? -28.073 13.701 -5.441 1.00 35.38 276 ASN A N 1
ATOM 2278 C CA . ASN A 1 276 ? -28.258 12.629 -6.419 1.00 35.38 276 ASN A CA 1
ATOM 2279 C C . ASN A 1 276 ? -27.757 11.300 -5.845 1.00 35.38 276 ASN A C 1
ATOM 2281 O O . ASN A 1 276 ? -26.704 10.767 -6.194 1.00 35.38 276 ASN A O 1
ATOM 228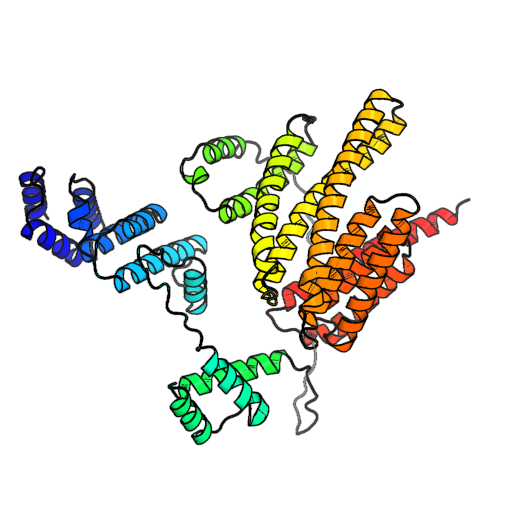5 N N . ILE A 1 277 ? -28.575 10.765 -4.939 1.00 38.56 277 ILE A N 1
ATOM 2286 C CA . ILE A 1 277 ? -28.355 9.535 -4.162 1.00 38.56 277 ILE A CA 1
ATOM 2287 C C . ILE A 1 277 ? -28.401 8.266 -5.052 1.00 38.56 277 ILE A C 1
ATOM 2289 O O . ILE A 1 277 ? -27.886 7.219 -4.670 1.00 38.56 277 ILE A O 1
ATOM 2293 N N . GLY A 1 278 ? -28.949 8.342 -6.273 1.00 36.81 278 GLY A N 1
ATOM 2294 C CA . GLY A 1 278 ? -29.205 7.169 -7.126 1.00 36.81 278 GLY A CA 1
ATOM 2295 C C . GLY A 1 278 ? -28.017 6.613 -7.929 1.00 36.81 278 GLY A C 1
ATOM 2296 O O . GLY A 1 278 ? -28.034 5.441 -8.291 1.00 36.81 278 GLY A O 1
ATOM 2297 N N . THR A 1 279 ? -26.977 7.407 -8.215 1.00 37.91 279 THR A N 1
ATOM 2298 C CA . THR A 1 279 ? -25.860 7.005 -9.110 1.00 37.91 279 THR A CA 1
ATOM 2299 C C . THR A 1 279 ? -24.537 6.708 -8.396 1.00 37.91 279 THR A C 1
ATOM 2301 O O . THR A 1 279 ? -23.574 6.289 -9.035 1.00 37.91 279 THR A O 1
ATOM 2304 N N . LEU A 1 280 ? -24.484 6.913 -7.078 1.00 35.38 280 LEU A N 1
ATOM 2305 C CA . LEU A 1 280 ? -23.345 6.583 -6.210 1.00 35.38 280 LEU A CA 1
ATOM 2306 C C . LEU A 1 280 ? -23.017 5.076 -6.118 1.00 35.38 280 LEU A C 1
ATOM 2308 O O . LEU A 1 280 ? -21.830 4.754 -6.102 1.00 35.38 280 LEU A O 1
ATOM 2312 N N . PRO A 1 281 ? -23.992 4.141 -6.096 1.00 38.16 281 PRO A N 1
ATOM 2313 C CA . PRO A 1 281 ? -23.694 2.721 -5.889 1.00 38.16 281 PRO A CA 1
ATOM 2314 C C . PRO A 1 281 ? -22.931 2.079 -7.053 1.00 38.16 281 PRO A C 1
ATOM 2316 O O . PRO A 1 281 ? -22.005 1.307 -6.829 1.00 38.16 281 PRO A O 1
ATOM 2319 N N . GLN A 1 282 ? -23.276 2.425 -8.298 1.00 32.69 282 GLN A N 1
ATOM 2320 C CA . GLN A 1 282 ? -22.781 1.712 -9.481 1.00 32.69 282 GLN A CA 1
ATOM 2321 C C . GLN A 1 282 ? -21.300 1.990 -9.771 1.00 32.69 282 GLN A C 1
ATOM 2323 O O . GLN A 1 282 ? -20.560 1.085 -10.139 1.00 32.69 282 GLN A O 1
ATOM 2328 N N . THR A 1 283 ? -20.851 3.235 -9.589 1.00 34.72 283 THR A N 1
ATOM 2329 C CA . THR A 1 283 ? -19.449 3.631 -9.799 1.00 34.72 283 THR A CA 1
ATOM 2330 C C . THR A 1 283 ? -18.536 3.154 -8.674 1.00 34.72 283 THR A C 1
ATOM 2332 O O . THR A 1 283 ? -17.380 2.830 -8.942 1.00 34.72 283 THR A O 1
ATOM 2335 N N . PHE A 1 284 ? -19.046 3.069 -7.440 1.00 34.56 284 PHE A N 1
ATOM 2336 C CA . PHE A 1 284 ? -18.341 2.445 -6.318 1.00 34.56 284 PHE A CA 1
ATOM 2337 C C . PHE A 1 284 ? -18.168 0.939 -6.545 1.00 34.56 284 PHE A C 1
ATOM 2339 O O . PHE A 1 284 ? -17.061 0.433 -6.386 1.00 34.56 284 PHE A O 1
ATOM 2346 N N . LEU A 1 285 ? -19.220 0.243 -6.999 1.00 36.03 285 LEU A N 1
ATOM 2347 C CA . LEU A 1 285 ? -19.192 -1.199 -7.277 1.00 36.03 285 LEU A CA 1
ATOM 2348 C C . LEU A 1 285 ? -18.089 -1.575 -8.279 1.00 36.03 285 LEU A C 1
ATOM 2350 O O . LEU A 1 285 ? -17.283 -2.456 -8.002 1.00 36.03 285 LEU A O 1
ATOM 2354 N N . THR A 1 286 ? -17.972 -0.837 -9.389 1.00 36.41 286 THR A N 1
ATOM 2355 C CA . THR A 1 286 ? -16.981 -1.120 -10.446 1.00 36.41 286 THR A CA 1
ATOM 2356 C C . THR A 1 286 ? -15.530 -0.971 -9.975 1.00 36.41 286 THR A C 1
ATOM 2358 O O . THR A 1 286 ? -14.634 -1.670 -10.449 1.00 36.41 286 THR A O 1
ATOM 2361 N N . VAL A 1 287 ? -15.267 -0.044 -9.048 1.00 35.56 287 VAL A N 1
ATOM 2362 C CA . VAL A 1 287 ? -13.929 0.148 -8.468 1.00 35.56 287 VAL A CA 1
ATOM 2363 C C . VAL A 1 287 ? -13.598 -1.009 -7.527 1.00 35.56 287 VAL A C 1
ATOM 2365 O O . VAL A 1 287 ? -12.494 -1.549 -7.587 1.00 35.56 287 VAL A O 1
ATOM 2368 N N . THR A 1 288 ? -14.563 -1.431 -6.713 1.00 37.97 288 THR A N 1
ATOM 2369 C CA . THR A 1 288 ? -14.427 -2.579 -5.812 1.00 37.97 288 THR A CA 1
ATOM 2370 C C . THR A 1 288 ? -14.202 -3.883 -6.584 1.00 37.97 288 THR A C 1
ATOM 2372 O O . THR A 1 288 ? -13.350 -4.672 -6.188 1.00 37.97 288 THR A O 1
ATOM 2375 N N . GLU A 1 289 ? -14.880 -4.074 -7.719 1.00 42.50 289 GLU A N 1
ATOM 2376 C CA . GLU A 1 289 ? -14.718 -5.231 -8.617 1.00 42.50 289 GLU A CA 1
ATOM 2377 C C . GLU A 1 289 ? -13.327 -5.278 -9.277 1.00 42.50 289 GLU A C 1
ATOM 2379 O O . GLU A 1 289 ? -12.683 -6.325 -9.304 1.00 42.50 289 GLU A O 1
ATOM 2384 N N . LEU A 1 290 ? -12.808 -4.139 -9.755 1.00 39.62 290 LEU A N 1
ATOM 2385 C CA . LEU A 1 290 ? -11.479 -4.060 -10.382 1.00 39.62 290 LEU A CA 1
ATOM 2386 C C . LEU A 1 290 ? -10.326 -4.353 -9.413 1.00 39.62 290 LEU A C 1
ATOM 2388 O O . LEU A 1 290 ? -9.313 -4.921 -9.822 1.00 39.62 290 LEU A O 1
ATOM 2392 N N . PHE A 1 291 ? -10.448 -3.940 -8.150 1.00 42.00 291 PHE A N 1
ATOM 2393 C CA . PHE A 1 291 ? -9.444 -4.249 -7.129 1.00 42.00 291 PHE A CA 1
ATOM 2394 C C . PHE A 1 291 ? -9.660 -5.629 -6.491 1.00 42.00 291 PHE A C 1
ATOM 2396 O O . PHE A 1 291 ? -8.674 -6.261 -6.118 1.00 42.00 291 PHE A O 1
ATOM 2403 N N . GLY A 1 292 ? -10.904 -6.119 -6.430 1.00 42.25 292 GLY A N 1
ATOM 2404 C CA . GLY A 1 292 ? -11.243 -7.480 -6.001 1.00 42.25 292 GLY A CA 1
ATOM 2405 C C . GLY A 1 292 ? -10.634 -8.547 -6.910 1.00 42.25 292 GLY A C 1
ATOM 2406 O O . GLY A 1 292 ? -9.909 -9.406 -6.422 1.00 42.25 292 GLY A O 1
ATOM 2407 N N . HIS A 1 293 ? -10.782 -8.409 -8.233 1.00 45.34 293 HIS A N 1
ATOM 2408 C CA . HIS A 1 293 ? -10.150 -9.322 -9.197 1.00 45.34 293 HIS A CA 1
ATOM 2409 C C . HIS A 1 293 ? -8.623 -9.379 -9.081 1.00 45.34 293 HIS A C 1
ATOM 2411 O O . HIS A 1 293 ? -8.011 -10.410 -9.335 1.00 45.34 293 HIS A O 1
ATOM 2417 N N . LYS A 1 294 ? -7.989 -8.274 -8.677 1.00 44.00 294 LYS A N 1
ATOM 2418 C CA . LYS A 1 294 ? -6.540 -8.240 -8.480 1.00 44.00 294 LYS A CA 1
ATOM 2419 C C . LYS A 1 294 ? -6.109 -8.967 -7.200 1.00 44.00 294 LYS A C 1
ATOM 2421 O O . LYS A 1 294 ? -5.065 -9.607 -7.199 1.00 44.00 294 LYS A O 1
ATOM 2426 N N . ALA A 1 295 ? -6.896 -8.867 -6.127 1.00 44.09 295 ALA A N 1
ATOM 2427 C CA . ALA A 1 295 ? -6.665 -9.655 -4.920 1.00 44.09 295 ALA A CA 1
ATOM 2428 C C . ALA A 1 295 ? -6.807 -11.156 -5.221 1.00 44.09 295 ALA A C 1
ATOM 2430 O O . ALA A 1 295 ? -5.950 -11.933 -4.818 1.00 44.09 295 ALA A O 1
ATOM 2431 N N . GLU A 1 296 ? -7.811 -11.539 -6.017 1.00 46.53 296 GLU A N 1
ATOM 2432 C CA . GLU A 1 296 ? -8.009 -12.917 -6.489 1.00 46.53 296 GLU A CA 1
ATOM 2433 C C . GLU A 1 296 ? -6.846 -13.441 -7.353 1.00 46.53 296 GLU A C 1
ATOM 2435 O O . GLU A 1 296 ? -6.459 -14.595 -7.201 1.00 46.53 296 GLU A O 1
ATOM 2440 N N . GLU A 1 297 ? -6.244 -12.615 -8.219 1.00 49.22 297 GLU A N 1
ATOM 2441 C CA . GLU A 1 297 ? -5.068 -12.995 -9.027 1.00 49.22 297 GLU A CA 1
ATOM 2442 C C . GLU A 1 297 ? -3.773 -13.168 -8.207 1.00 49.22 297 GLU A C 1
ATOM 2444 O O . GLU A 1 297 ? -2.882 -13.905 -8.630 1.00 49.22 297 GLU A O 1
ATOM 2449 N N . GLU A 1 298 ? -3.639 -12.506 -7.052 1.00 48.69 298 GLU A N 1
ATOM 2450 C CA . GLU A 1 298 ? -2.444 -12.592 -6.193 1.00 48.69 298 GLU A CA 1
ATOM 2451 C C . GLU A 1 298 ? -2.502 -13.772 -5.196 1.00 48.69 298 GLU A C 1
ATOM 2453 O O . GLU A 1 298 ? -1.451 -14.260 -4.775 1.00 48.69 298 GLU A O 1
ATOM 2458 N N . ILE A 1 299 ? -3.694 -14.300 -4.875 1.00 48.31 299 ILE A N 1
ATOM 2459 C CA . ILE A 1 299 ? -3.877 -15.481 -4.002 1.00 48.31 299 ILE A CA 1
ATOM 2460 C C . ILE A 1 299 ? -3.104 -16.725 -4.509 1.00 48.31 299 ILE A C 1
ATOM 2462 O O . ILE A 1 299 ? -2.343 -17.290 -3.719 1.00 48.31 299 ILE A O 1
ATOM 2466 N N . PRO A 1 300 ? -3.163 -17.121 -5.802 1.00 42.38 300 PRO A N 1
ATOM 2467 C CA . PRO A 1 300 ? -2.433 -18.285 -6.318 1.00 42.38 300 PRO A CA 1
ATOM 2468 C C . PRO A 1 300 ? -0.910 -18.186 -6.171 1.00 42.38 300 PRO A C 1
ATOM 2470 O O . PRO A 1 300 ? -0.228 -19.202 -6.070 1.00 42.38 300 PRO A O 1
ATOM 2473 N N . VAL A 1 301 ? -0.356 -16.967 -6.161 1.00 46.06 301 VAL A N 1
ATOM 2474 C CA . VAL A 1 301 ? 1.096 -16.736 -6.051 1.00 46.06 301 VAL A CA 1
ATOM 2475 C C . VAL A 1 301 ? 1.595 -17.029 -4.630 1.00 46.06 301 VAL A C 1
ATOM 2477 O O . VAL A 1 301 ? 2.746 -17.416 -4.445 1.00 46.06 301 VAL A O 1
ATOM 2480 N N . THR A 1 302 ? 0.726 -16.903 -3.622 1.00 52.06 302 THR A N 1
ATOM 2481 C CA . THR A 1 302 ? 1.068 -17.112 -2.203 1.00 52.06 302 THR A CA 1
ATOM 2482 C C . THR A 1 302 ? 0.958 -18.564 -1.727 1.00 52.06 302 THR A C 1
ATOM 2484 O O . THR A 1 302 ? 1.556 -18.917 -0.711 1.00 52.06 302 THR A O 1
ATOM 2487 N N . GLU A 1 303 ? 0.267 -19.433 -2.474 1.00 53.19 303 GLU A N 1
ATOM 2488 C CA . GLU A 1 303 ? 0.094 -20.858 -2.135 1.00 53.19 303 GLU A CA 1
ATOM 2489 C C . GLU A 1 303 ? 1.338 -21.717 -2.442 1.00 53.19 303 GLU A C 1
ATOM 2491 O O . GLU A 1 303 ? 1.396 -22.892 -2.083 1.00 53.19 303 GLU A O 1
ATOM 2496 N N . LEU A 1 304 ? 2.374 -21.126 -3.052 1.00 54.53 304 LEU A N 1
ATOM 2497 C CA . LEU A 1 304 ? 3.640 -21.789 -3.394 1.00 54.53 304 LEU A CA 1
ATOM 2498 C C . LEU A 1 304 ? 4.649 -21.866 -2.228 1.00 54.53 304 LEU A C 1
ATOM 2500 O O . LEU A 1 304 ? 5.761 -22.349 -2.419 1.00 54.53 304 LEU A O 1
ATOM 2504 N N . ASN A 1 305 ? 4.278 -21.431 -1.016 1.00 60.06 305 ASN A N 1
ATOM 2505 C CA . ASN A 1 305 ? 5.127 -21.407 0.190 1.00 60.06 305 ASN A CA 1
ATOM 2506 C C . ASN A 1 305 ? 6.468 -20.653 0.060 1.00 60.06 305 ASN A C 1
ATOM 2508 O O . ASN A 1 305 ? 7.357 -20.810 0.898 1.00 60.06 305 ASN A O 1
ATOM 2512 N N . GLU A 1 306 ? 6.620 -19.798 -0.950 1.00 63.84 306 GLU A N 1
ATOM 2513 C CA . GLU A 1 306 ? 7.809 -18.961 -1.110 1.00 63.84 306 GLU A CA 1
ATOM 2514 C C . GLU A 1 306 ? 7.631 -17.595 -0.417 1.00 63.84 306 GLU A C 1
ATOM 2516 O O . GLU A 1 306 ? 6.539 -17.017 -0.453 1.00 63.84 306 GLU A O 1
ATOM 2521 N N . PRO A 1 307 ? 8.684 -17.031 0.209 1.00 68.25 307 PRO A N 1
ATOM 2522 C CA . PRO A 1 307 ? 8.620 -15.690 0.780 1.00 68.25 307 PRO A CA 1
ATOM 2523 C C . PRO A 1 307 ? 8.375 -14.635 -0.305 1.00 68.25 307 PRO A C 1
ATOM 2525 O O . PRO A 1 307 ? 9.130 -14.551 -1.276 1.00 68.25 307 PRO A O 1
ATOM 2528 N N . LEU A 1 308 ? 7.369 -13.777 -0.111 1.00 72.81 308 LEU A N 1
ATOM 2529 C CA . LEU A 1 308 ? 7.108 -12.664 -1.028 1.00 72.81 308 LEU A CA 1
ATOM 2530 C C . LEU A 1 308 ? 8.280 -11.675 -1.070 1.00 72.81 308 LEU A C 1
ATOM 2532 O O . LEU A 1 308 ? 8.888 -11.350 -0.043 1.00 72.81 308 LEU A O 1
ATOM 2536 N N . SER A 1 309 ? 8.547 -11.138 -2.262 1.00 75.44 309 SER A N 1
ATOM 2537 C CA . SER A 1 309 ? 9.477 -10.022 -2.427 1.00 75.44 309 SER A CA 1
ATOM 2538 C C . SER A 1 309 ? 8.934 -8.747 -1.765 1.00 75.44 309 SER A C 1
ATOM 2540 O O . SER A 1 309 ? 7.732 -8.609 -1.528 1.00 75.44 309 SER A O 1
ATOM 2542 N N . ASN A 1 310 ? 9.807 -7.773 -1.488 1.00 75.44 310 ASN A N 1
ATOM 2543 C CA . ASN A 1 310 ? 9.385 -6.489 -0.917 1.00 75.44 310 ASN A CA 1
ATOM 2544 C C . ASN A 1 310 ? 8.391 -5.752 -1.830 1.00 75.44 310 ASN A C 1
ATOM 2546 O O . ASN A 1 310 ? 7.450 -5.123 -1.342 1.00 75.44 310 ASN A O 1
ATOM 2550 N N . GLU A 1 311 ? 8.585 -5.827 -3.148 1.00 71.25 311 GLU A N 1
ATOM 2551 C CA . GLU A 1 311 ? 7.666 -5.261 -4.128 1.00 71.25 311 GLU A CA 1
ATOM 2552 C C . GLU A 1 311 ? 6.290 -5.939 -4.100 1.00 71.25 311 GLU A C 1
ATOM 2554 O O . GLU A 1 311 ? 5.281 -5.230 -4.062 1.00 71.25 311 GLU A O 1
ATOM 2559 N N . ASP A 1 312 ? 6.241 -7.273 -4.063 1.00 73.38 312 ASP A N 1
ATOM 2560 C CA . ASP A 1 312 ? 4.981 -8.031 -4.067 1.00 73.38 312 ASP A CA 1
ATOM 2561 C C . ASP A 1 312 ? 4.229 -7.865 -2.744 1.00 73.38 312 ASP A C 1
ATOM 2563 O O . ASP A 1 312 ? 3.027 -7.610 -2.733 1.00 73.38 312 ASP A O 1
ATOM 2567 N N . ARG A 1 313 ? 4.951 -7.871 -1.617 1.00 81.62 313 ARG A N 1
ATOM 2568 C CA . ARG A 1 313 ? 4.409 -7.560 -0.287 1.00 81.62 313 ARG A CA 1
ATOM 2569 C C . ARG A 1 313 ? 3.728 -6.189 -0.256 1.00 81.62 313 ARG A C 1
ATOM 2571 O O . ARG A 1 313 ? 2.622 -6.038 0.266 1.00 81.62 313 ARG A O 1
ATOM 2578 N N . ASN A 1 314 ? 4.387 -5.172 -0.813 1.00 78.12 314 ASN A N 1
ATOM 2579 C CA . ASN A 1 314 ? 3.829 -3.823 -0.878 1.00 78.12 314 ASN A CA 1
ATOM 2580 C C . ASN A 1 314 ? 2.613 -3.763 -1.815 1.00 78.12 314 ASN A C 1
ATOM 2582 O O . ASN A 1 314 ? 1.652 -3.047 -1.528 1.00 78.12 314 ASN A O 1
ATOM 2586 N N . LEU A 1 315 ? 2.637 -4.511 -2.920 1.00 75.88 315 LEU A N 1
ATOM 2587 C CA . LEU A 1 315 ? 1.532 -4.577 -3.871 1.00 75.88 315 LEU A CA 1
ATOM 2588 C C . LEU A 1 315 ? 0.275 -5.185 -3.243 1.00 75.88 315 LEU A C 1
ATOM 2590 O O . LEU A 1 315 ? -0.791 -4.566 -3.323 1.00 75.88 315 LEU A O 1
ATOM 2594 N N . LEU A 1 316 ? 0.446 -6.314 -2.554 1.00 77.06 316 LEU A N 1
ATOM 2595 C CA . LEU A 1 316 ? -0.589 -7.023 -1.809 1.00 77.06 316 LEU A CA 1
ATOM 2596 C C . LEU A 1 316 ? -1.242 -6.105 -0.770 1.00 77.06 316 LEU A C 1
ATOM 2598 O O . LEU A 1 316 ? -2.464 -5.952 -0.719 1.00 77.06 316 LEU A O 1
ATOM 2602 N N . SER A 1 317 ? -0.417 -5.420 0.027 1.00 79.88 317 SER A N 1
ATOM 2603 C CA . SER A 1 317 ? -0.897 -4.492 1.053 1.00 79.88 317 SER A CA 1
ATOM 2604 C C . SER A 1 317 ? -1.706 -3.339 0.455 1.00 79.88 317 SER A C 1
ATOM 2606 O O . SER A 1 317 ? -2.781 -3.013 0.956 1.00 79.88 317 SER A O 1
ATOM 2608 N N . VAL A 1 318 ? -1.241 -2.748 -0.652 1.00 79.12 318 VAL A N 1
ATOM 2609 C CA . VAL A 1 318 ? -1.961 -1.666 -1.342 1.00 79.12 318 VAL A CA 1
ATOM 2610 C C . VAL A 1 318 ? -3.280 -2.159 -1.937 1.00 79.12 318 VAL A C 1
ATOM 2612 O O . VAL A 1 318 ? -4.275 -1.435 -1.866 1.00 79.12 318 VAL A O 1
ATOM 2615 N N . ALA A 1 319 ? -3.307 -3.361 -2.517 1.00 76.12 319 ALA A N 1
ATOM 2616 C CA . ALA A 1 319 ? -4.516 -3.941 -3.091 1.00 76.12 319 ALA A CA 1
ATOM 2617 C C . ALA A 1 319 ? -5.601 -4.100 -2.018 1.00 76.12 319 ALA A C 1
ATOM 2619 O O . ALA A 1 319 ? -6.651 -3.459 -2.114 1.00 76.12 319 ALA A O 1
ATOM 2620 N N . TYR A 1 320 ? -5.314 -4.845 -0.949 1.00 78.81 320 TYR A N 1
ATOM 2621 C CA . TYR A 1 320 ? -6.304 -5.083 0.098 1.00 78.81 320 TYR A CA 1
ATOM 2622 C C . TYR A 1 320 ? -6.662 -3.817 0.886 1.00 78.81 320 TYR A C 1
ATOM 2624 O O . TYR A 1 320 ? -7.839 -3.606 1.180 1.00 78.81 320 TYR A O 1
ATOM 2632 N N . LYS A 1 321 ? -5.705 -2.903 1.128 1.00 81.81 321 LYS A N 1
ATOM 2633 C CA . LYS A 1 321 ? -5.984 -1.595 1.750 1.00 81.81 321 LYS A CA 1
ATOM 2634 C C . LYS A 1 321 ? -7.046 -0.809 0.976 1.00 81.81 321 LYS A C 1
ATOM 2636 O O . LYS A 1 321 ? -7.907 -0.182 1.589 1.00 81.81 321 LYS A O 1
ATOM 2641 N N . ASN A 1 322 ? -6.998 -0.821 -0.356 1.00 78.94 322 ASN A N 1
ATOM 2642 C CA . ASN A 1 322 ? -7.979 -0.103 -1.171 1.00 78.94 322 ASN A CA 1
ATOM 2643 C C . ASN A 1 322 ? -9.355 -0.785 -1.132 1.00 78.94 322 ASN A C 1
ATOM 2645 O O . ASN A 1 322 ? -10.372 -0.105 -0.995 1.00 78.94 322 ASN A O 1
ATOM 2649 N N . VAL A 1 323 ? -9.376 -2.119 -1.209 1.00 79.19 323 VAL A N 1
ATOM 2650 C CA . VAL A 1 323 ? -10.596 -2.943 -1.174 1.00 79.19 323 VAL A CA 1
ATOM 2651 C C . VAL A 1 323 ? -11.344 -2.779 0.155 1.00 79.19 323 VAL A C 1
ATOM 2653 O O . VAL A 1 323 ? -12.563 -2.587 0.154 1.00 79.19 323 VAL A O 1
ATOM 2656 N N . VAL A 1 324 ? -10.629 -2.810 1.285 1.00 84.88 324 VAL A N 1
ATOM 2657 C CA . VAL A 1 324 ? -11.222 -2.608 2.618 1.00 84.88 324 VAL A CA 1
ATOM 2658 C C . VAL A 1 324 ? -11.518 -1.132 2.890 1.00 84.88 324 VAL A C 1
ATOM 2660 O O . VAL A 1 324 ? -12.553 -0.804 3.464 1.00 84.88 324 VAL A O 1
ATOM 2663 N N . GLY A 1 325 ? -10.657 -0.221 2.423 1.00 83.19 325 GLY A N 1
ATOM 2664 C CA . GLY A 1 325 ? -10.817 1.221 2.608 1.00 83.19 325 GLY A CA 1
ATOM 2665 C C . GLY A 1 325 ? -12.115 1.752 2.003 1.00 83.19 325 GLY A C 1
ATOM 2666 O O . GLY A 1 325 ? -12.828 2.505 2.663 1.00 83.19 325 GLY A O 1
ATOM 2667 N N . ALA A 1 326 ? -12.472 1.300 0.795 1.00 81.75 326 ALA A N 1
ATOM 2668 C CA . ALA A 1 326 ? -13.737 1.664 0.160 1.00 81.75 326 ALA A CA 1
ATOM 2669 C C . ALA A 1 326 ? -14.950 1.249 1.013 1.00 81.75 326 ALA A C 1
ATOM 2671 O O . ALA A 1 326 ? -15.837 2.067 1.260 1.00 81.75 326 ALA A O 1
ATOM 2672 N N . ARG A 1 327 ? -14.954 0.011 1.527 1.00 86.62 327 ARG A N 1
ATOM 2673 C CA . ARG A 1 327 ? -16.041 -0.523 2.365 1.00 86.62 327 ARG A CA 1
ATOM 2674 C C . ARG A 1 327 ? -16.136 0.179 3.714 1.00 86.62 327 ARG A C 1
ATOM 2676 O O . ARG A 1 327 ? -17.235 0.536 4.119 1.00 86.62 327 ARG A O 1
ATOM 2683 N N . ARG A 1 328 ? -15.004 0.466 4.365 1.00 91.69 328 ARG A N 1
ATOM 2684 C CA . ARG A 1 328 ? -14.957 1.245 5.616 1.00 91.69 328 ARG A CA 1
ATOM 2685 C C . ARG A 1 328 ? -15.522 2.651 5.437 1.00 91.69 328 ARG A C 1
ATOM 2687 O O . ARG A 1 328 ? -16.319 3.102 6.255 1.00 91.69 328 ARG A O 1
ATOM 2694 N N . SER A 1 329 ? -15.157 3.340 4.355 1.00 87.31 329 SER A N 1
ATOM 2695 C CA . SER A 1 329 ? -15.728 4.653 4.036 1.00 87.31 329 SER A CA 1
ATOM 2696 C C . SER A 1 329 ? -17.239 4.579 3.812 1.00 87.31 329 SER A C 1
ATOM 2698 O O . SER A 1 329 ? -17.968 5.399 4.365 1.00 87.31 329 SER A O 1
ATOM 2700 N N . SER A 1 330 ? -17.722 3.590 3.051 1.00 88.44 330 SER A N 1
ATOM 2701 C CA . SER A 1 330 ? -19.160 3.372 2.862 1.00 88.44 330 SER A CA 1
ATOM 2702 C C . SER A 1 330 ? -19.870 3.078 4.183 1.00 88.44 330 SER A C 1
ATOM 2704 O O . SER A 1 330 ? -20.910 3.673 4.449 1.00 88.44 330 SER A O 1
ATOM 2706 N N . TRP A 1 331 ? -19.289 2.226 5.027 1.00 92.62 331 TRP A N 1
ATOM 2707 C CA . TRP A 1 331 ? -19.834 1.889 6.337 1.00 92.62 331 TRP A CA 1
ATOM 2708 C C . TRP A 1 331 ? -19.987 3.131 7.220 1.00 92.62 331 TRP A C 1
ATOM 2710 O O . TRP A 1 331 ? -21.087 3.397 7.686 1.00 92.62 331 TRP A O 1
ATOM 2720 N N . ARG A 1 332 ? -18.948 3.970 7.354 1.00 90.06 332 ARG A N 1
ATOM 2721 C CA . ARG A 1 332 ? -19.018 5.215 8.149 1.00 90.06 332 ARG A CA 1
ATOM 2722 C C . ARG A 1 332 ? -20.134 6.153 7.689 1.00 90.06 332 ARG A C 1
ATOM 2724 O O . ARG A 1 332 ? -20.849 6.718 8.514 1.00 90.06 332 ARG A O 1
ATOM 2731 N N . VAL A 1 333 ? -20.300 6.312 6.374 1.00 88.94 333 VAL A N 1
ATOM 2732 C CA . VAL A 1 333 ? -21.367 7.148 5.801 1.00 88.94 333 VAL A CA 1
ATOM 2733 C C . VAL A 1 333 ? -22.742 6.578 6.142 1.00 88.94 333 VAL A C 1
ATOM 2735 O O . VAL A 1 333 ? -23.617 7.319 6.585 1.00 88.94 333 VAL A O 1
ATOM 2738 N N . ILE A 1 334 ? -22.933 5.271 5.965 1.00 90.00 334 ILE A N 1
ATOM 2739 C CA . ILE A 1 334 ? -24.211 4.613 6.246 1.00 90.00 334 ILE A CA 1
ATOM 2740 C C . ILE A 1 334 ? -24.527 4.629 7.744 1.00 90.00 334 ILE A C 1
ATOM 2742 O O . ILE A 1 334 ? -25.654 4.963 8.095 1.00 90.00 334 ILE A O 1
ATOM 2746 N N . SER A 1 335 ? -23.550 4.391 8.619 1.00 90.75 335 SER A N 1
ATOM 2747 C CA . SER A 1 335 ? -23.718 4.496 10.074 1.00 90.75 335 SER A CA 1
ATOM 2748 C C . SER A 1 335 ? -24.118 5.914 10.504 1.00 90.75 335 SER A C 1
ATOM 2750 O O . SER A 1 335 ? -25.015 6.078 11.327 1.00 90.75 335 SER A O 1
ATOM 2752 N N . SER A 1 336 ? -23.545 6.960 9.894 1.00 90.38 336 SER A N 1
ATOM 2753 C CA . SER A 1 336 ? -23.967 8.348 10.153 1.00 90.38 336 SER A CA 1
ATOM 2754 C C . SER A 1 336 ? -25.396 8.631 9.664 1.00 90.38 336 SER A C 1
ATOM 2756 O O . SER A 1 336 ? -26.166 9.319 10.337 1.00 90.38 336 SER A O 1
ATOM 2758 N N . ILE A 1 337 ? -25.786 8.090 8.504 1.00 89.25 337 ILE A N 1
ATOM 2759 C CA . ILE A 1 337 ? -27.162 8.203 7.992 1.00 89.25 337 ILE A CA 1
ATOM 2760 C C . ILE A 1 337 ? -28.140 7.448 8.894 1.00 89.25 337 ILE A C 1
ATOM 2762 O O . ILE A 1 337 ? -29.255 7.928 9.105 1.00 89.25 337 ILE A O 1
ATOM 2766 N N . GLU A 1 338 ? -27.740 6.296 9.429 1.00 89.75 338 GLU A N 1
ATOM 2767 C CA . GLU A 1 338 ? -28.531 5.524 10.382 1.00 89.75 338 GLU A CA 1
ATOM 2768 C C . GLU A 1 338 ? -28.817 6.353 11.630 1.00 89.75 338 GLU A C 1
ATOM 2770 O O . GLU A 1 338 ? -29.985 6.544 11.957 1.00 89.75 338 GLU A O 1
ATOM 2775 N N . GLN A 1 339 ? -27.784 6.938 12.245 1.00 88.94 339 GLN A N 1
ATOM 2776 C CA . GLN A 1 339 ? -27.921 7.807 13.420 1.00 88.94 339 GLN A CA 1
ATOM 2777 C C . GLN A 1 339 ? -28.869 8.990 13.165 1.00 88.94 339 GLN A C 1
ATOM 2779 O O . GLN A 1 339 ? -29.751 9.263 13.976 1.00 88.94 339 GLN A O 1
ATOM 2784 N N . LYS A 1 340 ? -28.752 9.660 12.010 1.00 89.69 340 LYS A N 1
ATOM 2785 C CA . LYS A 1 340 ? -29.668 10.755 11.633 1.00 89.69 340 LYS A CA 1
ATOM 2786 C C . LYS A 1 340 ? -31.100 10.261 11.423 1.00 89.69 340 LYS A C 1
ATOM 2788 O O . LYS A 1 340 ? -32.047 10.875 11.892 1.00 89.69 340 LYS A O 1
ATOM 2793 N N . THR A 1 341 ? -31.263 9.119 10.758 1.00 88.06 341 THR A N 1
ATOM 2794 C CA . THR A 1 341 ? -32.586 8.544 10.476 1.00 88.06 341 THR A CA 1
ATOM 2795 C C . THR A 1 341 ? -33.269 8.025 11.745 1.00 88.06 341 THR A C 1
ATOM 2797 O O . THR A 1 341 ? -34.495 8.067 11.829 1.00 88.06 341 THR A O 1
ATOM 2800 N N . MET A 1 342 ? -32.499 7.564 12.738 1.00 84.81 342 MET A N 1
ATOM 2801 C CA . MET A 1 342 ? -33.010 7.236 14.073 1.00 84.81 342 MET A CA 1
ATOM 2802 C C . MET A 1 342 ? -33.635 8.464 14.746 1.00 84.81 342 MET A C 1
ATOM 2804 O O . MET A 1 342 ? -34.701 8.337 15.340 1.00 84.81 342 MET A O 1
ATOM 2808 N N . ALA A 1 343 ? -33.019 9.644 14.609 1.00 83.06 343 ALA A N 1
ATOM 2809 C CA . ALA A 1 343 ? -33.549 10.895 15.154 1.00 83.06 343 ALA A CA 1
ATOM 2810 C C . ALA A 1 343 ? -34.804 11.397 14.409 1.00 83.06 343 ALA A C 1
ATOM 2812 O O . ALA A 1 343 ? -35.690 11.979 15.029 1.00 83.06 343 ALA A O 1
ATOM 2813 N N . ASP A 1 344 ? -34.915 11.124 13.104 1.00 80.38 344 ASP A N 1
ATOM 2814 C CA . ASP A 1 344 ? -36.069 11.509 12.272 1.00 80.38 344 ASP A CA 1
ATOM 2815 C C . ASP A 1 344 ? -37.351 10.688 12.561 1.00 80.38 344 ASP A C 1
ATOM 2817 O O . ASP A 1 344 ? -38.426 11.024 12.061 1.00 80.38 344 ASP A O 1
ATOM 2821 N N . GLY A 1 345 ? -37.259 9.570 13.296 1.00 80.88 345 GLY A N 1
ATOM 2822 C CA . GLY A 1 345 ? -38.403 8.713 13.658 1.00 80.88 345 GLY A CA 1
ATOM 2823 C C . GLY A 1 345 ? -39.021 7.892 12.511 1.00 80.88 345 GLY A C 1
ATOM 2824 O O . GLY A 1 345 ? -40.055 7.250 12.689 1.00 80.88 345 GLY A O 1
ATOM 2825 N N . ASN A 1 346 ? -38.418 7.878 11.317 1.00 84.31 346 ASN A N 1
ATOM 2826 C CA . ASN A 1 346 ? -38.938 7.130 10.166 1.00 84.31 346 ASN A CA 1
ATOM 2827 C C . ASN A 1 346 ? -38.477 5.660 10.179 1.00 84.31 346 ASN A C 1
ATOM 2829 O O . ASN A 1 346 ? -37.457 5.309 9.578 1.00 84.31 346 ASN A O 1
ATOM 2833 N N . GLU A 1 347 ? -39.265 4.790 10.814 1.00 88.69 347 GLU A N 1
ATOM 2834 C CA . GLU A 1 347 ? -38.948 3.367 11.019 1.00 88.69 347 GLU A CA 1
ATOM 2835 C C . GLU A 1 347 ? -38.654 2.593 9.722 1.00 88.69 347 GLU A C 1
ATOM 2837 O O . GLU A 1 347 ? -37.681 1.845 9.653 1.00 88.69 347 GLU A O 1
ATOM 2842 N N . LYS A 1 348 ? -39.425 2.818 8.648 1.00 89.00 348 LYS A N 1
ATOM 2843 C CA . LYS A 1 348 ? -39.224 2.115 7.362 1.00 89.00 348 LYS A CA 1
ATOM 2844 C C . LYS A 1 348 ? -37.911 2.496 6.685 1.00 89.00 348 LYS A C 1
ATOM 2846 O O . LYS A 1 348 ? -37.289 1.678 6.005 1.00 89.00 348 LYS A O 1
ATOM 2851 N N . LYS A 1 349 ? -37.507 3.764 6.803 1.00 86.69 349 LYS A N 1
ATOM 2852 C CA . LYS A 1 349 ? -36.215 4.235 6.289 1.00 86.69 349 LYS A CA 1
ATOM 2853 C C . LYS A 1 349 ? -35.085 3.686 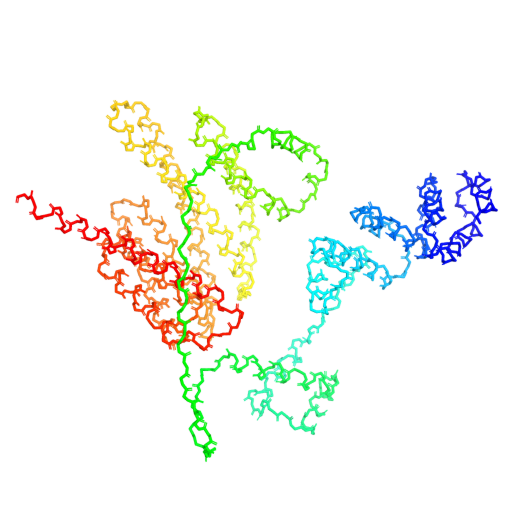7.158 1.00 86.69 349 LYS A C 1
ATOM 2855 O O . LYS A 1 349 ? -34.087 3.227 6.610 1.00 86.69 349 LYS A O 1
ATOM 2860 N N . LEU A 1 350 ? -35.272 3.671 8.478 1.00 90.12 350 LEU A N 1
ATOM 2861 C CA . LEU A 1 350 ? -34.303 3.142 9.430 1.00 90.12 350 LEU A CA 1
ATOM 2862 C C . LEU A 1 350 ? -34.009 1.657 9.192 1.00 90.12 350 LEU A C 1
ATOM 2864 O O . LEU A 1 350 ? -32.846 1.272 9.130 1.00 90.12 350 LEU A O 1
ATOM 2868 N N . GLU A 1 351 ? -35.041 0.839 8.988 1.00 92.56 351 GLU A N 1
ATOM 2869 C CA . GLU A 1 351 ? -34.899 -0.592 8.695 1.00 92.56 351 GLU A CA 1
ATOM 2870 C C . GLU A 1 351 ? -34.068 -0.837 7.424 1.00 92.56 351 GLU A C 1
ATOM 2872 O O . GLU A 1 351 ? -33.139 -1.645 7.423 1.00 92.56 351 GLU A O 1
ATOM 2877 N N . LYS A 1 352 ? -34.327 -0.076 6.351 1.00 91.50 352 LYS A N 1
ATOM 2878 C CA . LYS A 1 352 ? -33.554 -0.170 5.101 1.00 91.50 352 LYS A CA 1
ATOM 2879 C C . LYS A 1 352 ? -32.092 0.228 5.280 1.00 91.50 352 LYS A C 1
ATOM 2881 O O . LYS A 1 352 ? -31.213 -0.414 4.709 1.00 91.50 352 LYS A O 1
ATOM 2886 N N . VAL A 1 353 ? -31.833 1.295 6.036 1.00 90.00 353 VAL A N 1
ATOM 2887 C CA . VAL A 1 353 ? -30.467 1.768 6.301 1.00 90.00 353 VAL A CA 1
ATOM 2888 C C . VAL A 1 353 ? -29.707 0.742 7.144 1.00 90.00 353 VAL A C 1
ATOM 2890 O O . VAL A 1 353 ? -28.586 0.392 6.779 1.00 90.00 353 VAL A O 1
ATOM 2893 N N . LYS A 1 354 ? -30.342 0.182 8.182 1.00 92.88 354 LYS A N 1
ATOM 2894 C CA . LYS A 1 354 ? -29.791 -0.907 9.006 1.00 92.88 354 LYS A CA 1
ATOM 2895 C C . LYS A 1 354 ? -29.417 -2.129 8.177 1.00 92.88 354 LYS A C 1
ATOM 2897 O O . LYS A 1 354 ? -28.273 -2.570 8.226 1.00 92.88 354 LYS A O 1
ATOM 2902 N N . ALA A 1 355 ? -30.341 -2.622 7.353 1.00 92.88 355 ALA A N 1
ATOM 2903 C CA . ALA A 1 355 ? -30.086 -3.776 6.493 1.00 92.88 355 ALA A CA 1
ATOM 2904 C C . ALA A 1 355 ? -28.914 -3.531 5.524 1.00 92.88 355 ALA A C 1
ATOM 2906 O O . ALA A 1 355 ? -28.126 -4.434 5.238 1.00 92.88 355 ALA A O 1
ATOM 2907 N N . TYR A 1 356 ? -28.770 -2.300 5.022 1.00 90.94 356 TYR A N 1
ATOM 2908 C CA . TYR A 1 356 ? -27.654 -1.938 4.153 1.00 90.94 356 TYR A CA 1
ATOM 2909 C C . TYR A 1 356 ? -26.325 -1.817 4.914 1.00 90.94 356 TYR A C 1
ATOM 2911 O O . TYR A 1 356 ? -25.303 -2.272 4.398 1.00 90.94 356 TYR A O 1
ATOM 2919 N N . ARG A 1 357 ? -26.330 -1.279 6.145 1.00 93.19 357 ARG A N 1
ATOM 2920 C CA . ARG A 1 357 ? -25.156 -1.276 7.036 1.00 93.19 357 ARG A CA 1
ATOM 2921 C C . ARG A 1 357 ? -24.668 -2.702 7.271 1.00 93.19 357 ARG A C 1
ATOM 2923 O O . ARG A 1 357 ? -23.514 -2.994 6.979 1.00 93.19 357 ARG A O 1
ATOM 2930 N N . GLU A 1 358 ? -25.555 -3.595 7.701 1.00 93.44 358 GLU A N 1
ATOM 2931 C CA . GLU A 1 358 ? -25.232 -4.999 7.993 1.00 93.44 358 GLU A CA 1
ATOM 2932 C C . GLU A 1 358 ? -24.706 -5.748 6.762 1.00 93.44 358 GLU A C 1
ATOM 2934 O O . GLU A 1 358 ? -23.836 -6.613 6.871 1.00 93.44 358 GLU A O 1
ATOM 2939 N N . LYS A 1 359 ? -25.197 -5.411 5.562 1.00 92.88 359 LYS A N 1
ATOM 2940 C CA . LYS A 1 359 ? -24.641 -5.951 4.317 1.00 92.88 359 LYS A CA 1
ATOM 2941 C C . LYS A 1 359 ? -23.178 -5.534 4.132 1.00 92.88 359 LYS A C 1
ATOM 2943 O O . LYS A 1 359 ? -22.346 -6.386 3.833 1.00 92.88 359 LYS A O 1
ATOM 2948 N N . ILE A 1 360 ? -22.864 -4.250 4.320 1.00 89.56 360 ILE A N 1
ATOM 2949 C CA . ILE A 1 360 ? -21.487 -3.744 4.213 1.00 89.56 360 ILE A CA 1
ATOM 2950 C C . ILE A 1 360 ? -20.594 -4.380 5.286 1.00 89.56 360 ILE A C 1
ATOM 2952 O O . ILE A 1 360 ? -19.455 -4.729 4.990 1.00 89.56 360 ILE A O 1
ATOM 2956 N N . GLU A 1 361 ? -21.106 -4.571 6.502 1.00 93.75 361 GLU A N 1
ATOM 2957 C CA . GLU A 1 361 ? -20.379 -5.238 7.590 1.00 93.75 361 GLU A CA 1
ATOM 2958 C C . GLU A 1 361 ? -19.994 -6.665 7.225 1.00 93.75 361 GLU A C 1
ATOM 2960 O O . GLU A 1 361 ? -18.832 -7.024 7.371 1.00 93.75 361 GLU A O 1
ATOM 2965 N N . LYS A 1 362 ? -20.920 -7.450 6.661 1.00 92.50 362 LYS A N 1
ATOM 2966 C CA . LYS A 1 362 ? -20.626 -8.812 6.186 1.00 92.50 362 LYS A CA 1
ATOM 2967 C C . LYS A 1 362 ? -19.576 -8.830 5.076 1.00 92.50 362 LYS A C 1
ATOM 2969 O O . LYS A 1 362 ? -18.709 -9.702 5.062 1.00 92.50 362 LYS A O 1
ATOM 2974 N N . GLU A 1 363 ? -19.632 -7.880 4.143 1.00 89.62 363 GLU A N 1
ATOM 2975 C CA . GLU A 1 363 ? -18.615 -7.761 3.091 1.00 89.62 363 GLU A CA 1
ATOM 2976 C C . GLU A 1 363 ? -17.239 -7.395 3.667 1.00 89.62 363 GLU A C 1
ATOM 2978 O O . GLU A 1 363 ? -16.223 -7.934 3.227 1.00 89.62 363 GLU A O 1
ATOM 2983 N N . LEU A 1 364 ? -17.200 -6.492 4.650 1.00 90.00 364 LEU A N 1
ATOM 2984 C CA . LEU A 1 364 ? -15.978 -6.102 5.347 1.00 90.00 364 LEU A CA 1
ATOM 2985 C C . LEU A 1 364 ? -15.413 -7.279 6.148 1.00 90.00 364 LEU A C 1
ATOM 2987 O O . LEU A 1 364 ? -14.228 -7.572 6.023 1.00 90.00 364 LEU A O 1
ATOM 2991 N N . GLU A 1 365 ? -16.262 -7.988 6.894 1.00 92.56 365 GLU A N 1
ATOM 2992 C CA . GLU A 1 365 ? -15.899 -9.175 7.669 1.00 92.56 365 GLU A CA 1
ATOM 2993 C C . GLU A 1 365 ? -15.304 -10.262 6.771 1.00 92.56 365 GLU A C 1
ATOM 2995 O O . GLU A 1 365 ? -14.251 -10.810 7.090 1.00 92.56 365 GLU A O 1
ATOM 3000 N N . THR A 1 366 ? -15.917 -10.513 5.611 1.00 89.56 366 THR A N 1
ATOM 3001 C CA . THR A 1 366 ? -15.410 -11.482 4.628 1.00 89.56 366 THR A CA 1
ATOM 3002 C C . THR A 1 366 ? -14.008 -11.097 4.151 1.00 89.56 366 THR A C 1
ATOM 3004 O O . THR A 1 366 ? -13.071 -11.871 4.316 1.00 89.56 366 THR A O 1
ATOM 3007 N N . VAL A 1 367 ? -13.829 -9.864 3.658 1.00 87.94 367 VAL A N 1
ATOM 3008 C CA . VAL A 1 367 ? -12.526 -9.398 3.149 1.00 87.94 367 VAL A CA 1
ATOM 3009 C C . VAL A 1 367 ? -11.455 -9.414 4.241 1.00 87.94 367 VAL A C 1
ATOM 3011 O O . VAL A 1 367 ? -10.309 -9.775 3.977 1.00 87.94 367 VAL A O 1
ATOM 3014 N N . CYS A 1 368 ? -11.792 -9.013 5.469 1.00 92.50 368 CYS A N 1
ATOM 3015 C CA . CYS A 1 368 ? -10.841 -9.045 6.574 1.00 92.50 368 CYS A CA 1
ATOM 3016 C C . CYS A 1 368 ? -10.443 -10.479 6.933 1.00 92.50 368 CYS A C 1
ATOM 3018 O O . CYS A 1 368 ? -9.253 -10.743 7.084 1.00 92.50 368 CYS A O 1
ATOM 3020 N N . ASN A 1 369 ? -11.399 -11.406 7.014 1.00 91.81 369 ASN A N 1
ATOM 3021 C CA . ASN A 1 369 ? -11.118 -12.806 7.322 1.00 91.81 369 ASN A CA 1
ATOM 3022 C C . ASN A 1 369 ? -10.298 -13.499 6.225 1.00 91.81 369 ASN A C 1
ATOM 3024 O O . ASN A 1 369 ? -9.405 -14.278 6.557 1.00 91.81 369 ASN A O 1
ATOM 3028 N N . ASP A 1 370 ? -10.520 -13.174 4.950 1.00 86.94 370 ASP A N 1
ATOM 3029 C CA . ASP A 1 370 ? -9.711 -13.690 3.839 1.00 86.94 370 ASP A CA 1
ATOM 3030 C C . ASP A 1 370 ? -8.238 -13.277 3.986 1.00 86.94 370 ASP A C 1
ATOM 3032 O O . ASP A 1 370 ? -7.326 -14.105 3.887 1.00 86.94 370 ASP A O 1
ATOM 3036 N N . VAL A 1 371 ? -7.991 -12.002 4.305 1.00 88.25 371 VAL A N 1
ATOM 3037 C CA . VAL A 1 371 ? -6.634 -11.484 4.529 1.00 88.25 371 VAL A CA 1
ATOM 3038 C C . VAL A 1 371 ? -6.001 -12.076 5.784 1.00 88.25 371 VAL A C 1
ATOM 3040 O O . VAL A 1 371 ? -4.825 -12.437 5.764 1.00 88.25 371 VAL A O 1
ATOM 3043 N N . LEU A 1 372 ? -6.754 -12.192 6.877 1.00 92.62 372 LEU A N 1
ATOM 3044 C CA . LEU A 1 372 ? -6.265 -12.793 8.118 1.00 92.62 372 LEU A CA 1
ATOM 3045 C C . LEU A 1 372 ? -5.883 -14.262 7.908 1.00 92.62 372 LEU A C 1
ATOM 3047 O O . LEU A 1 372 ? -4.809 -14.684 8.335 1.00 92.62 372 LEU A O 1
ATOM 3051 N N . ALA A 1 373 ? -6.701 -15.021 7.175 1.00 88.81 373 ALA A N 1
ATOM 3052 C CA . ALA A 1 373 ? -6.395 -16.400 6.819 1.00 88.81 373 ALA A CA 1
ATOM 3053 C C . ALA A 1 373 ? -5.134 -16.502 5.948 1.00 88.81 373 ALA A C 1
ATOM 3055 O O . ALA A 1 373 ? -4.308 -17.384 6.179 1.00 88.81 373 ALA A O 1
ATOM 3056 N N . LEU A 1 374 ? -4.961 -15.596 4.980 1.00 85.81 374 LEU A N 1
ATOM 3057 C CA . LEU A 1 374 ? -3.757 -15.508 4.151 1.00 85.81 374 LEU A CA 1
ATOM 3058 C C . LEU A 1 374 ? -2.500 -15.216 4.991 1.00 85.81 374 LEU A C 1
ATOM 3060 O O . LEU A 1 374 ? -1.462 -15.863 4.815 1.00 85.81 374 LEU A O 1
ATOM 3064 N N . LEU A 1 375 ? -2.599 -14.264 5.923 1.00 89.25 375 LEU A N 1
ATOM 3065 C CA . LEU A 1 375 ? -1.508 -13.881 6.819 1.00 89.25 375 LEU A CA 1
ATOM 3066 C C . LEU A 1 375 ? -1.078 -15.049 7.710 1.00 89.25 375 LEU A C 1
ATOM 3068 O O . LEU A 1 375 ? 0.109 -15.364 7.761 1.00 89.25 375 LEU A O 1
ATOM 3072 N N . ASP A 1 376 ? -2.031 -15.713 8.361 1.00 89.81 376 ASP A N 1
ATOM 3073 C CA . ASP A 1 376 ? -1.739 -16.774 9.328 1.00 89.81 376 ASP A CA 1
ATOM 3074 C C . ASP A 1 376 ? -1.286 -18.080 8.666 1.00 89.81 376 ASP A C 1
ATOM 3076 O O . ASP A 1 376 ? -0.377 -18.746 9.166 1.00 89.81 376 ASP A O 1
ATOM 3080 N N . LYS A 1 377 ? -1.885 -18.456 7.529 1.00 84.00 377 LYS A N 1
ATOM 3081 C CA . LYS A 1 377 ? -1.565 -19.727 6.858 1.00 84.00 377 LYS A CA 1
ATOM 3082 C C . LYS A 1 377 ? -0.259 -19.675 6.074 1.00 84.00 377 LYS A C 1
ATOM 3084 O O . LYS A 1 377 ? 0.455 -20.677 6.060 1.00 84.00 377 LYS A O 1
ATOM 3089 N N . TYR A 1 378 ? 0.039 -18.539 5.440 1.00 81.00 378 TYR A N 1
ATOM 3090 C CA . TYR A 1 378 ? 1.123 -18.441 4.463 1.00 81.00 378 TYR A CA 1
ATOM 3091 C C . TYR A 1 378 ? 2.146 -17.363 4.831 1.00 81.00 378 TYR A C 1
ATOM 3093 O O . TYR A 1 378 ? 3.323 -17.669 4.990 1.00 81.00 378 TYR A O 1
ATOM 3101 N N . LEU A 1 379 ? 1.739 -16.102 4.997 1.00 84.75 379 LEU A N 1
ATOM 3102 C CA . LEU A 1 379 ? 2.705 -14.990 5.003 1.00 84.75 379 LEU A CA 1
ATOM 3103 C C . LEU A 1 379 ? 3.543 -14.902 6.282 1.00 84.75 379 LEU A C 1
ATOM 3105 O O . LEU A 1 379 ? 4.760 -14.756 6.199 1.00 84.75 379 LEU A O 1
ATOM 3109 N N . ILE A 1 380 ? 2.914 -15.009 7.455 1.00 87.56 380 ILE A N 1
ATOM 3110 C CA . ILE A 1 380 ? 3.607 -14.969 8.751 1.00 87.56 380 ILE A CA 1
ATOM 3111 C C . ILE A 1 380 ? 4.370 -16.276 8.972 1.00 87.56 380 ILE A C 1
ATOM 3113 O O . ILE A 1 380 ? 5.521 -16.253 9.403 1.00 87.56 380 ILE A O 1
ATOM 3117 N N . LYS A 1 381 ? 3.751 -17.413 8.634 1.00 85.31 381 LYS A N 1
ATOM 3118 C CA . LYS A 1 381 ? 4.339 -18.745 8.820 1.00 85.31 381 LYS A CA 1
ATOM 3119 C C . LYS A 1 381 ? 5.593 -18.970 7.970 1.00 85.31 381 LYS A C 1
ATOM 3121 O O . LYS A 1 381 ? 6.514 -19.637 8.428 1.00 85.31 381 LYS A O 1
ATOM 3126 N N . ASN A 1 382 ? 5.636 -18.409 6.762 1.00 78.81 382 ASN A N 1
ATOM 3127 C CA . ASN A 1 382 ? 6.768 -18.559 5.845 1.00 78.81 382 ASN A CA 1
ATOM 3128 C C . ASN A 1 382 ? 7.854 -17.482 6.041 1.00 78.81 382 ASN A C 1
ATOM 3130 O O . ASN A 1 382 ? 8.833 -17.460 5.292 1.00 78.81 382 ASN A O 1
ATOM 3134 N N . CYS A 1 383 ? 7.715 -16.577 7.019 1.00 81.25 383 CYS A N 1
ATOM 3135 C CA . CYS A 1 383 ? 8.801 -15.669 7.383 1.00 81.25 383 CYS A CA 1
ATOM 3136 C C . CYS A 1 383 ? 9.899 -16.421 8.137 1.00 81.25 383 CYS A C 1
ATOM 3138 O O . CYS A 1 383 ? 9.664 -16.969 9.210 1.00 81.25 383 CYS A O 1
ATOM 3140 N N . ASN A 1 384 ? 11.122 -16.371 7.610 1.00 77.75 384 ASN A N 1
ATOM 3141 C CA . ASN A 1 384 ? 12.296 -16.886 8.313 1.00 77.75 384 ASN A CA 1
ATOM 3142 C C . ASN A 1 384 ? 12.676 -15.974 9.494 1.00 77.75 384 ASN A C 1
ATOM 3144 O O . ASN A 1 384 ? 12.429 -14.766 9.449 1.00 77.75 384 ASN A O 1
ATOM 3148 N N . ASP A 1 385 ? 13.388 -16.517 10.486 1.00 74.00 385 ASP A N 1
ATOM 3149 C CA . ASP A 1 385 ? 13.798 -15.791 11.705 1.00 74.00 385 ASP A CA 1
ATOM 3150 C C . ASP A 1 385 ? 14.615 -14.514 11.428 1.00 74.00 385 ASP A C 1
ATOM 3152 O O . ASP A 1 385 ? 14.565 -13.549 12.185 1.00 74.00 385 ASP A O 1
ATOM 3156 N N . PHE A 1 386 ? 15.321 -14.457 10.296 1.00 78.69 386 PHE A N 1
ATOM 3157 C CA . PHE A 1 386 ? 16.139 -13.304 9.902 1.00 78.69 386 PHE A CA 1
ATOM 3158 C C . PHE A 1 386 ? 15.369 -12.224 9.117 1.00 78.69 386 PHE A C 1
ATOM 3160 O O . PHE A 1 386 ? 15.949 -11.203 8.751 1.00 78.69 386 PHE A O 1
ATOM 3167 N N . GLN A 1 387 ? 14.079 -12.426 8.825 1.00 83.62 387 GLN A N 1
ATOM 3168 C CA . GLN A 1 387 ? 13.243 -11.509 8.035 1.00 83.62 387 GLN A CA 1
ATOM 3169 C C . GLN A 1 387 ? 12.330 -10.646 8.920 1.00 83.62 387 GLN A C 1
ATOM 3171 O O . GLN A 1 387 ? 11.127 -10.529 8.669 1.00 83.62 387 GLN A O 1
ATOM 3176 N N . TYR A 1 388 ? 12.903 -10.006 9.941 1.00 90.88 388 TYR A N 1
ATOM 3177 C CA . TYR A 1 388 ? 12.164 -9.179 10.903 1.00 90.88 388 TYR A CA 1
ATOM 3178 C C . TYR A 1 388 ? 11.349 -8.056 10.235 1.00 90.88 388 TYR A C 1
ATOM 3180 O O . TYR A 1 388 ? 10.218 -7.811 10.644 1.00 90.88 388 TYR A O 1
ATOM 3188 N N . GLU A 1 389 ? 11.843 -7.430 9.157 1.00 91.06 389 GLU A N 1
ATOM 3189 C CA . GLU A 1 389 ? 11.076 -6.433 8.385 1.00 91.06 389 GLU A CA 1
ATOM 3190 C C . GLU A 1 389 ? 9.752 -6.967 7.844 1.00 91.06 389 GLU A C 1
ATOM 3192 O O . GLU A 1 389 ? 8.715 -6.321 7.996 1.00 91.06 389 GLU A O 1
ATOM 3197 N N . SER A 1 390 ? 9.773 -8.145 7.223 1.00 90.88 390 SER A N 1
ATOM 3198 C CA . SER A 1 390 ? 8.562 -8.763 6.686 1.00 90.88 390 SER A CA 1
ATOM 3199 C C . SER A 1 390 ? 7.660 -9.281 7.797 1.00 90.88 390 SER A C 1
ATOM 3201 O O . SER A 1 390 ? 6.450 -9.081 7.722 1.00 90.88 390 SER A O 1
ATOM 3203 N N . LYS A 1 391 ? 8.232 -9.853 8.863 1.00 93.56 391 LYS A N 1
ATOM 3204 C CA . LYS A 1 391 ? 7.460 -10.334 10.014 1.00 93.56 391 LYS A CA 1
ATOM 3205 C C . LYS A 1 391 ? 6.690 -9.197 10.692 1.00 93.56 391 LYS A C 1
ATOM 3207 O O . LYS A 1 391 ? 5.477 -9.295 10.848 1.00 93.56 391 LYS A O 1
ATOM 3212 N N . VAL A 1 392 ? 7.354 -8.078 10.995 1.00 95.88 392 VAL A N 1
ATOM 3213 C CA . VAL A 1 392 ? 6.701 -6.879 11.553 1.00 95.88 392 VAL A CA 1
ATOM 3214 C C . VAL A 1 392 ? 5.673 -6.307 10.581 1.00 95.88 392 VAL A C 1
ATOM 3216 O O . VAL A 1 392 ? 4.592 -5.916 11.008 1.00 95.88 392 VAL A O 1
ATOM 3219 N N . PHE A 1 393 ? 5.960 -6.286 9.275 1.00 94.25 393 PHE A N 1
ATOM 3220 C CA . PHE A 1 393 ? 5.003 -5.817 8.272 1.00 94.25 393 PHE A CA 1
ATOM 3221 C C . PHE A 1 393 ? 3.706 -6.640 8.277 1.00 94.25 393 PHE A C 1
ATOM 3223 O O . PHE A 1 393 ? 2.618 -6.064 8.285 1.00 94.25 393 PHE A O 1
ATOM 3230 N N . TYR A 1 394 ? 3.806 -7.972 8.296 1.00 94.25 394 TYR A N 1
ATOM 3231 C CA . TYR A 1 394 ? 2.639 -8.855 8.297 1.00 94.25 394 TYR A CA 1
ATOM 3232 C C . TYR A 1 394 ? 1.896 -8.855 9.630 1.00 94.25 394 TYR A C 1
ATOM 3234 O O . TYR A 1 394 ? 0.669 -8.824 9.623 1.00 94.25 394 TYR A O 1
ATOM 3242 N N . LEU A 1 395 ? 2.598 -8.815 10.765 1.00 97.06 395 LEU A N 1
ATOM 3243 C CA . LEU A 1 395 ? 1.961 -8.698 12.081 1.00 97.06 395 LEU A CA 1
ATOM 3244 C C . LEU A 1 395 ? 1.245 -7.353 12.246 1.00 97.06 395 LEU A C 1
ATOM 3246 O O . LEU A 1 395 ? 0.100 -7.312 12.689 1.00 97.06 395 LEU A O 1
ATOM 3250 N N . LYS A 1 396 ? 1.861 -6.256 11.789 1.00 97.12 396 LYS A N 1
ATOM 3251 C CA . LYS A 1 396 ? 1.201 -4.949 11.703 1.00 97.12 396 LYS A CA 1
ATOM 3252 C C . LYS A 1 396 ? -0.061 -5.035 10.844 1.00 97.12 396 LYS A C 1
ATOM 3254 O O . LYS A 1 396 ? -1.105 -4.526 11.236 1.00 97.12 396 LYS A O 1
ATOM 3259 N N . MET A 1 397 ? 0.033 -5.671 9.675 1.00 95.50 397 MET A N 1
ATOM 3260 C CA . MET A 1 397 ? -1.110 -5.864 8.784 1.00 95.50 397 MET A CA 1
ATOM 3261 C C . MET A 1 397 ? -2.209 -6.681 9.479 1.00 95.50 397 MET A C 1
ATOM 3263 O O . MET A 1 397 ? -3.362 -6.274 9.451 1.00 95.50 397 MET A O 1
ATOM 3267 N N . LYS A 1 398 ? -1.865 -7.760 10.189 1.00 97.06 398 LYS A N 1
ATOM 3268 C CA . LYS A 1 398 ? -2.800 -8.558 10.997 1.00 97.06 398 LYS A CA 1
ATOM 3269 C C . LYS A 1 398 ? -3.528 -7.701 12.041 1.00 97.06 398 LYS A C 1
ATOM 3271 O O . LYS A 1 398 ? -4.755 -7.744 12.102 1.00 97.06 398 LYS A O 1
ATOM 3276 N N . GLY A 1 399 ? -2.798 -6.868 12.787 1.00 97.62 399 GLY A N 1
ATOM 3277 C CA . GLY A 1 399 ? -3.383 -5.900 13.721 1.00 97.62 399 GLY A CA 1
ATOM 3278 C C . GLY A 1 399 ? -4.311 -4.892 13.032 1.00 97.62 399 GLY A C 1
ATOM 3279 O O . GLY A 1 399 ? -5.390 -4.592 13.533 1.00 97.62 399 GLY A O 1
ATOM 3280 N N . ASP A 1 400 ? -3.951 -4.405 11.841 1.00 96.94 400 ASP A N 1
ATOM 3281 C CA . ASP A 1 400 ? -4.799 -3.507 11.047 1.00 96.94 400 ASP A CA 1
ATOM 3282 C C . ASP A 1 400 ? -6.134 -4.161 10.651 1.00 96.94 400 ASP A C 1
ATOM 3284 O O . ASP A 1 400 ? -7.180 -3.531 10.795 1.00 96.94 400 ASP A O 1
ATOM 3288 N N . TYR A 1 401 ? -6.131 -5.419 10.199 1.00 96.19 401 TYR A N 1
ATOM 3289 C CA . TYR A 1 401 ? -7.366 -6.110 9.799 1.00 96.19 401 TYR A CA 1
ATOM 3290 C C . TYR A 1 401 ? -8.255 -6.485 10.986 1.00 96.19 401 TYR A C 1
ATOM 3292 O O . TYR A 1 401 ? -9.471 -6.313 10.894 1.00 96.19 401 TYR A O 1
ATOM 3300 N N . TYR A 1 402 ? -7.686 -6.906 12.119 1.00 97.69 402 TYR A N 1
ATOM 3301 C CA . TYR A 1 402 ? -8.477 -7.086 13.341 1.00 97.69 402 TYR A CA 1
ATOM 3302 C C . TYR A 1 402 ? -9.044 -5.767 13.863 1.00 97.69 402 TYR A C 1
ATOM 3304 O O . TYR A 1 402 ? -10.193 -5.726 14.294 1.00 97.69 402 TYR A O 1
ATOM 3312 N N . ARG A 1 403 ? -8.296 -4.665 13.754 1.00 96.69 403 ARG A N 1
ATOM 3313 C CA . ARG A 1 403 ? -8.812 -3.329 14.061 1.00 96.69 403 ARG A CA 1
ATOM 3314 C C . ARG A 1 403 ? -10.003 -2.958 13.177 1.00 96.69 403 ARG A C 1
ATOM 3316 O O . ARG A 1 403 ? -10.993 -2.452 13.692 1.00 96.69 403 ARG A O 1
ATOM 3323 N N . TYR A 1 404 ? -9.950 -3.240 11.874 1.00 95.31 404 TYR A N 1
ATOM 3324 C CA . TYR A 1 404 ? -11.087 -2.990 10.976 1.00 95.31 404 TYR A CA 1
ATOM 3325 C C . TYR A 1 404 ? -12.315 -3.832 11.340 1.00 95.31 404 TYR A C 1
ATOM 3327 O O . TYR A 1 404 ? -13.434 -3.335 11.239 1.00 95.31 404 TYR A O 1
ATOM 3335 N N . LEU A 1 405 ? -12.120 -5.070 11.803 1.00 95.38 405 LEU A N 1
ATOM 3336 C CA . LEU A 1 405 ? -13.201 -5.890 12.356 1.00 95.38 405 LEU A CA 1
ATOM 3337 C C . LEU A 1 405 ? -13.753 -5.298 13.660 1.00 95.38 405 LEU A C 1
ATOM 3339 O O . LEU A 1 405 ? -14.966 -5.252 13.843 1.00 95.38 405 LEU A O 1
ATOM 3343 N N . ALA A 1 406 ? -12.887 -4.800 14.545 1.00 94.88 406 ALA A N 1
ATOM 3344 C CA . ALA A 1 406 ? -13.286 -4.192 15.813 1.00 94.88 406 ALA A CA 1
ATOM 3345 C C . ALA A 1 406 ? -14.129 -2.915 15.639 1.00 94.88 406 ALA A C 1
ATOM 3347 O O . ALA A 1 406 ? -14.969 -2.630 16.493 1.00 94.88 406 ALA A O 1
ATOM 3348 N N . GLU A 1 407 ? -13.943 -2.175 14.538 1.00 91.75 407 GLU A N 1
ATOM 3349 C CA . GLU A 1 407 ? -14.750 -0.989 14.197 1.00 91.75 407 GLU A CA 1
ATOM 3350 C C . GLU A 1 407 ? -16.228 -1.326 13.961 1.00 91.75 407 GLU A C 1
ATOM 3352 O O . GLU A 1 407 ? -17.094 -0.514 14.279 1.00 91.75 407 GLU A O 1
ATOM 3357 N N . VAL A 1 408 ? -16.517 -2.510 13.409 1.00 91.44 408 VAL A N 1
ATOM 3358 C CA . VAL A 1 408 ? -17.880 -2.935 13.044 1.00 91.44 408 VAL A CA 1
ATOM 3359 C C . VAL A 1 408 ? -18.469 -3.984 13.990 1.00 91.44 408 VAL A C 1
ATOM 3361 O O . VAL A 1 408 ? -19.671 -4.235 13.971 1.00 91.44 408 VAL A O 1
ATOM 3364 N N . ALA A 1 409 ? -17.636 -4.623 14.813 1.00 90.00 409 ALA A N 1
ATOM 3365 C CA . ALA A 1 409 ? -18.062 -5.671 15.729 1.00 90.00 409 ALA A CA 1
ATOM 3366 C C . ALA A 1 409 ? -18.867 -5.120 16.919 1.00 90.00 409 ALA A C 1
ATOM 3368 O O . ALA A 1 409 ? -18.584 -4.051 17.461 1.00 90.00 409 ALA A O 1
ATOM 3369 N N . ALA A 1 410 ? -19.829 -5.918 17.384 1.00 84.12 410 ALA A N 1
ATOM 3370 C CA . ALA A 1 410 ? -20.648 -5.635 18.560 1.00 84.12 410 ALA A CA 1
ATOM 3371 C C . ALA A 1 410 ? -20.641 -6.817 19.546 1.00 84.12 410 ALA A C 1
ATOM 3373 O O . ALA A 1 410 ? -20.420 -7.968 19.159 1.00 84.12 410 ALA A O 1
ATOM 3374 N N . GLY A 1 411 ? -20.908 -6.528 20.824 1.00 82.69 411 GLY A N 1
ATOM 3375 C CA . GLY A 1 411 ? -21.008 -7.534 21.889 1.00 82.69 411 GLY A CA 1
ATOM 3376 C C . GLY A 1 411 ? -19.701 -8.293 22.147 1.00 82.69 411 GLY A C 1
ATOM 3377 O O . GLY A 1 411 ? -18.613 -7.748 21.978 1.00 82.69 411 GLY A O 1
ATOM 3378 N N . GLU A 1 412 ? -19.804 -9.568 22.530 1.00 80.06 412 GLU A N 1
ATOM 3379 C CA . GLU A 1 412 ? -18.652 -10.416 22.894 1.00 80.06 412 GLU A CA 1
ATOM 3380 C C . GLU A 1 412 ? -17.638 -10.596 21.759 1.00 80.06 412 GLU A C 1
ATOM 3382 O O . GLU A 1 412 ? -16.432 -10.660 22.002 1.00 80.06 412 GLU A O 1
ATOM 3387 N N . LYS A 1 413 ? -18.104 -10.601 20.501 1.00 86.19 413 LYS A N 1
ATOM 3388 C CA . LYS A 1 413 ? -17.216 -10.670 19.334 1.00 86.19 413 LYS A CA 1
ATOM 3389 C C . LYS A 1 413 ? -16.226 -9.510 19.317 1.00 86.19 413 LYS A C 1
ATOM 3391 O O . LYS A 1 413 ? -15.072 -9.736 18.962 1.00 86.19 413 LYS A O 1
ATOM 3396 N N . LYS A 1 414 ? -16.645 -8.307 19.739 1.00 91.06 414 LYS A N 1
ATOM 3397 C CA . LYS A 1 414 ? -15.785 -7.117 19.777 1.00 91.06 414 LYS A CA 1
ATOM 3398 C C . LYS A 1 414 ? -14.568 -7.344 20.672 1.00 91.06 414 LYS A C 1
ATOM 3400 O O . LYS A 1 414 ? -13.455 -7.099 20.228 1.00 91.06 414 LYS A O 1
ATOM 3405 N N . ASN A 1 415 ? -14.758 -7.882 21.873 1.00 91.69 415 ASN A N 1
ATOM 3406 C CA . ASN A 1 415 ? -13.655 -8.105 22.813 1.00 91.69 415 ASN A CA 1
ATOM 3407 C C . ASN A 1 415 ? -12.600 -9.049 22.219 1.00 91.69 415 ASN A C 1
ATOM 3409 O O . ASN A 1 415 ? -11.422 -8.708 22.192 1.00 91.69 415 ASN A O 1
ATOM 3413 N N . SER A 1 416 ? -13.033 -10.164 21.618 1.00 93.75 416 SER A N 1
ATOM 3414 C CA . SER A 1 416 ? -12.111 -11.126 20.996 1.00 93.75 416 SER A CA 1
ATOM 3415 C C . SER A 1 416 ? -11.275 -10.530 19.853 1.00 93.75 416 SER A C 1
ATOM 3417 O O . SER A 1 416 ? -10.074 -10.788 19.768 1.00 93.75 416 SER A O 1
ATOM 3419 N N . VAL A 1 417 ? -11.869 -9.695 18.987 1.00 95.50 417 VAL A N 1
ATOM 3420 C CA . VAL A 1 417 ? -11.123 -9.057 17.885 1.00 95.50 417 VAL A CA 1
ATOM 3421 C C . VAL A 1 417 ? -10.225 -7.921 18.371 1.00 95.50 417 VAL A C 1
ATOM 3423 O O . VAL A 1 417 ? -9.156 -7.713 17.801 1.00 95.50 417 VAL A O 1
ATOM 3426 N N . VAL A 1 418 ? -10.614 -7.212 19.436 1.00 96.12 418 VAL A N 1
ATOM 3427 C CA . VAL A 1 418 ? -9.780 -6.182 20.075 1.00 96.12 418 VAL A CA 1
ATOM 3428 C C . VAL A 1 418 ? -8.536 -6.812 20.696 1.00 96.12 418 VAL A C 1
ATOM 3430 O O . VAL A 1 418 ? -7.432 -6.343 20.428 1.00 96.12 418 VAL A O 1
ATOM 3433 N N . GLU A 1 419 ? -8.693 -7.904 21.445 1.00 96.06 419 GLU A N 1
ATOM 3434 C CA . GLU A 1 419 ? -7.576 -8.655 22.031 1.00 96.06 419 GLU A CA 1
ATOM 3435 C C . GLU A 1 419 ? -6.638 -9.208 20.949 1.00 96.06 419 GLU A C 1
ATOM 3437 O O . GLU A 1 419 ? -5.418 -9.062 21.044 1.00 96.06 419 GLU A O 1
ATOM 3442 N N . ALA A 1 420 ? -7.191 -9.778 19.871 1.00 96.94 420 ALA A N 1
ATOM 3443 C CA . ALA A 1 420 ? -6.400 -10.280 18.748 1.00 96.94 420 ALA A CA 1
ATOM 3444 C C . ALA A 1 420 ? -5.633 -9.163 18.013 1.00 96.94 420 ALA A C 1
ATOM 3446 O O . ALA A 1 420 ? -4.469 -9.346 17.643 1.00 96.94 420 ALA A O 1
ATOM 3447 N N . SER A 1 421 ? -6.264 -7.996 17.827 1.00 97.75 421 SER A N 1
ATOM 3448 C CA . SER A 1 421 ? -5.627 -6.799 17.266 1.00 97.75 421 SER A CA 1
ATOM 3449 C C . SER A 1 421 ? -4.460 -6.340 18.135 1.00 97.75 421 SER A C 1
ATOM 3451 O O . SER A 1 421 ? -3.354 -6.122 17.637 1.00 97.75 421 SER A O 1
ATOM 3453 N N . GLU A 1 422 ? -4.692 -6.214 19.442 1.00 97.50 422 GLU A N 1
ATOM 3454 C CA . GLU A 1 422 ? -3.682 -5.766 20.394 1.00 97.50 422 GLU A CA 1
ATOM 3455 C C . GLU A 1 422 ? -2.498 -6.733 20.461 1.00 97.50 422 GLU A C 1
ATOM 3457 O O . GLU A 1 422 ? -1.350 -6.293 20.409 1.00 97.50 422 GLU A O 1
ATOM 3462 N N . ALA A 1 423 ? -2.754 -8.043 20.517 1.00 98.00 423 ALA A N 1
ATOM 3463 C CA . ALA A 1 423 ? -1.710 -9.062 20.540 1.00 98.00 423 ALA A CA 1
ATOM 3464 C C . ALA A 1 423 ? -0.804 -8.979 19.301 1.00 98.00 423 ALA A C 1
ATOM 3466 O O . ALA A 1 423 ? 0.421 -8.977 19.434 1.00 98.00 423 ALA A O 1
ATOM 3467 N N . ALA A 1 424 ? -1.391 -8.832 18.107 1.00 98.06 424 ALA A N 1
ATOM 3468 C CA . ALA A 1 424 ? -0.634 -8.703 16.863 1.00 98.06 424 ALA A CA 1
ATOM 3469 C C . ALA A 1 424 ? 0.222 -7.424 16.828 1.00 98.06 424 ALA A C 1
ATOM 3471 O O . ALA A 1 424 ? 1.382 -7.466 16.409 1.00 98.06 424 ALA A O 1
ATOM 3472 N N . TYR A 1 425 ? -0.315 -6.292 17.299 1.00 98.44 425 TYR A N 1
ATOM 3473 C CA . TYR A 1 425 ? 0.459 -5.054 17.396 1.00 98.44 425 TYR A CA 1
ATOM 3474 C C . TYR A 1 425 ? 1.578 -5.138 18.433 1.00 98.44 425 TYR A C 1
ATOM 3476 O O . TYR A 1 425 ? 2.686 -4.696 18.138 1.00 98.44 425 TYR A O 1
ATOM 3484 N N . LYS A 1 426 ? 1.323 -5.719 19.612 1.00 97.88 426 LYS A N 1
ATOM 3485 C CA . LYS A 1 426 ? 2.340 -5.911 20.658 1.00 97.88 426 LYS A CA 1
ATOM 3486 C C . LYS A 1 426 ? 3.492 -6.774 20.155 1.00 97.88 426 LYS A C 1
ATOM 3488 O O . LYS A 1 426 ? 4.641 -6.362 20.275 1.00 97.88 426 LYS A O 1
ATOM 3493 N N . GLU A 1 427 ? 3.197 -7.911 19.525 1.00 97.06 427 GLU A N 1
ATOM 3494 C CA . GLU A 1 427 ? 4.227 -8.781 18.944 1.00 97.06 427 GLU A CA 1
ATOM 3495 C C . GLU A 1 427 ? 5.050 -8.037 17.879 1.00 97.06 427 GLU A C 1
ATOM 3497 O O . GLU A 1 427 ? 6.282 -8.052 17.916 1.00 97.06 427 GLU A O 1
ATOM 3502 N N . ALA A 1 428 ? 4.387 -7.318 16.964 1.00 97.44 428 ALA A N 1
ATOM 3503 C CA . ALA A 1 428 ? 5.072 -6.506 15.960 1.00 97.44 428 ALA A CA 1
ATOM 3504 C C . ALA A 1 428 ? 5.965 -5.428 16.599 1.00 97.44 428 ALA A C 1
ATOM 3506 O O . ALA A 1 428 ? 7.055 -5.145 16.099 1.00 97.44 428 ALA A O 1
ATOM 3507 N N . PHE A 1 429 ? 5.496 -4.811 17.687 1.00 96.81 429 PHE A N 1
ATOM 3508 C CA . PHE A 1 429 ? 6.162 -3.687 18.333 1.00 96.81 429 PHE A CA 1
ATOM 3509 C C . PHE A 1 429 ? 7.438 -4.124 19.041 1.00 96.81 429 PHE A C 1
ATOM 3511 O O . PHE A 1 429 ? 8.474 -3.492 18.833 1.00 96.81 429 PHE A O 1
ATOM 3518 N N . GLU A 1 430 ? 7.401 -5.240 19.767 1.00 96.62 430 GLU A N 1
ATOM 3519 C CA . GLU A 1 430 ? 8.582 -5.798 20.431 1.00 96.62 430 GLU A CA 1
ATOM 3520 C C . GLU A 1 430 ? 9.659 -6.214 19.416 1.00 96.62 430 GLU A C 1
ATOM 3522 O O . GLU A 1 430 ? 10.804 -5.774 19.528 1.00 96.62 430 GLU A O 1
ATOM 3527 N N . ILE A 1 431 ? 9.286 -6.911 18.333 1.00 95.69 431 ILE A N 1
ATOM 3528 C CA . ILE A 1 431 ? 10.231 -7.263 17.253 1.00 95.69 431 ILE A CA 1
ATOM 3529 C C . ILE A 1 431 ? 10.817 -5.996 16.600 1.00 95.69 431 ILE A C 1
ATOM 3531 O O . ILE A 1 431 ? 12.005 -5.937 16.274 1.00 95.69 431 ILE A O 1
ATOM 3535 N N . SER A 1 432 ? 9.996 -4.957 16.400 1.00 96.62 432 SER A N 1
ATOM 3536 C CA . SER A 1 432 ? 10.455 -3.702 15.793 1.00 96.62 432 SER A CA 1
ATOM 3537 C C . SER A 1 432 ? 11.425 -2.926 16.687 1.00 96.62 432 SER A C 1
ATOM 3539 O O . SER A 1 432 ? 12.355 -2.306 16.172 1.00 96.62 432 SER A O 1
ATOM 3541 N N . LYS A 1 433 ? 11.241 -2.969 18.012 1.00 94.12 433 LYS A N 1
ATOM 3542 C CA . LYS A 1 433 ? 12.143 -2.326 18.974 1.00 94.12 433 LYS A CA 1
ATOM 3543 C C . LYS A 1 433 ? 13.516 -2.978 18.979 1.00 94.12 433 LYS A C 1
ATOM 3545 O O . LYS A 1 433 ? 14.511 -2.263 19.036 1.00 94.12 433 LYS A O 1
ATOM 3550 N N . GLU A 1 434 ? 13.556 -4.306 18.909 1.00 94.38 434 GLU A N 1
ATOM 3551 C CA . GLU A 1 434 ? 14.799 -5.072 18.975 1.00 94.38 434 GLU A CA 1
ATOM 3552 C C . GLU A 1 434 ? 15.630 -4.959 17.687 1.00 94.38 434 GLU A C 1
ATOM 3554 O O . GLU A 1 434 ? 16.856 -4.854 17.745 1.00 94.38 434 GLU A O 1
ATOM 3559 N N . HIS A 1 435 ? 14.981 -4.958 16.516 1.00 93.00 435 HIS A N 1
ATOM 3560 C CA . HIS A 1 435 ? 15.682 -5.137 15.237 1.00 93.00 435 HIS A CA 1
ATOM 3561 C C . HIS A 1 435 ? 15.607 -3.956 14.257 1.00 93.00 435 HIS A C 1
ATOM 3563 O O . HIS A 1 435 ? 16.248 -4.012 13.208 1.00 93.00 435 HIS A O 1
ATOM 3569 N N . MET A 1 436 ? 14.851 -2.889 14.543 1.00 92.94 436 MET A N 1
ATOM 3570 C CA . MET A 1 436 ? 14.700 -1.748 13.624 1.00 92.94 436 MET A CA 1
ATOM 3571 C C . MET A 1 436 ? 15.075 -0.422 14.273 1.00 92.94 436 MET A C 1
ATOM 3573 O O . MET A 1 436 ? 14.764 -0.185 15.434 1.00 92.94 436 MET A O 1
ATOM 3577 N N . GLN A 1 437 ? 15.659 0.489 13.492 1.00 92.44 437 GLN A N 1
ATOM 3578 C CA . GLN A 1 437 ? 15.926 1.859 13.942 1.00 92.44 437 GLN A CA 1
ATOM 3579 C C . GLN A 1 437 ? 14.609 2.625 14.187 1.00 92.44 437 GLN A C 1
ATOM 3581 O O . GLN A 1 437 ? 13.647 2.409 13.438 1.00 92.44 437 GLN A O 1
ATOM 3586 N N . PRO A 1 438 ? 14.544 3.540 15.171 1.00 94.38 438 PRO A N 1
ATOM 3587 C CA . PRO A 1 438 ? 13.375 4.389 15.431 1.00 94.38 438 PRO A CA 1
ATOM 3588 C C . PRO A 1 438 ? 12.852 5.143 14.204 1.00 94.38 438 PRO A C 1
ATOM 3590 O O . PRO A 1 438 ? 11.647 5.314 14.044 1.00 94.38 438 PRO A O 1
ATOM 3593 N N . THR A 1 439 ? 13.743 5.528 13.291 1.00 93.56 439 THR A N 1
ATOM 3594 C CA . THR A 1 439 ? 13.407 6.254 12.059 1.00 93.56 439 THR A CA 1
ATOM 3595 C C . THR A 1 439 ? 12.897 5.364 10.921 1.00 93.56 439 THR A C 1
ATOM 3597 O O . THR A 1 439 ? 12.529 5.868 9.858 1.00 93.56 439 THR A O 1
ATOM 3600 N N . HIS A 1 440 ? 12.864 4.040 11.098 1.00 93.56 440 HIS A N 1
ATOM 3601 C CA . HIS A 1 440 ? 12.473 3.107 10.045 1.00 93.56 440 HIS A CA 1
ATOM 3602 C C . HIS A 1 440 ? 10.971 3.235 9.695 1.00 93.56 440 HIS A C 1
ATOM 3604 O O . HIS A 1 440 ? 10.132 3.098 10.592 1.00 93.56 440 HIS A O 1
ATOM 3610 N N . PRO A 1 441 ? 10.578 3.403 8.410 1.00 93.88 441 PRO A N 1
ATOM 3611 C CA . PRO A 1 441 ? 9.181 3.645 8.024 1.00 93.88 441 PRO A CA 1
ATOM 3612 C C . PRO A 1 441 ? 8.180 2.586 8.505 1.00 93.88 441 PRO A C 1
ATOM 3614 O O . PRO A 1 441 ? 7.053 2.918 8.864 1.00 93.88 441 PRO A O 1
ATOM 3617 N N . ILE A 1 442 ? 8.574 1.306 8.541 1.00 94.50 442 ILE A N 1
ATOM 3618 C CA . ILE A 1 442 ? 7.690 0.228 9.022 1.00 94.50 442 ILE A CA 1
ATOM 3619 C C . ILE A 1 442 ? 7.454 0.352 10.534 1.00 94.50 442 ILE A C 1
ATOM 3621 O O . ILE A 1 442 ? 6.319 0.188 10.976 1.00 94.50 442 ILE A O 1
ATOM 3625 N N . ARG A 1 443 ? 8.494 0.689 11.314 1.00 96.75 443 ARG A N 1
ATOM 3626 C CA . ARG A 1 443 ? 8.405 0.864 12.775 1.00 96.75 443 ARG A CA 1
ATOM 3627 C C . ARG A 1 443 ? 7.570 2.098 13.123 1.00 96.75 443 ARG A C 1
ATOM 3629 O O . ARG A 1 443 ? 6.664 2.007 13.945 1.00 96.75 443 ARG A O 1
ATOM 3636 N N . LEU A 1 444 ? 7.802 3.213 12.431 1.00 96.75 444 LEU A N 1
ATOM 3637 C CA . LEU A 1 444 ? 6.991 4.427 12.562 1.00 96.75 444 LEU A CA 1
ATOM 3638 C C . LEU A 1 444 ? 5.526 4.183 12.184 1.00 96.75 444 LEU A C 1
ATOM 3640 O O . LEU A 1 444 ? 4.617 4.558 12.921 1.00 96.75 444 LEU A O 1
ATOM 3644 N N . GLY A 1 445 ? 5.283 3.518 11.052 1.00 96.75 445 GLY A N 1
ATOM 3645 C CA . GLY A 1 445 ? 3.931 3.198 10.598 1.00 96.75 445 GLY A CA 1
ATOM 3646 C C . GLY A 1 445 ? 3.202 2.230 11.533 1.00 96.75 445 GLY A C 1
ATOM 3647 O O . GLY A 1 445 ? 1.981 2.301 11.659 1.00 96.75 445 GLY A O 1
ATOM 3648 N N . LEU A 1 446 ? 3.930 1.323 12.188 1.00 97.94 446 LEU A N 1
ATOM 3649 C CA . LEU A 1 446 ? 3.397 0.468 13.245 1.00 97.94 446 LEU A CA 1
ATOM 3650 C C . LEU A 1 446 ? 2.973 1.295 14.462 1.00 97.94 446 LEU A C 1
ATOM 3652 O O . LEU A 1 446 ? 1.832 1.164 14.891 1.00 97.94 446 LEU A O 1
ATOM 3656 N N . ALA A 1 447 ? 3.849 2.165 14.973 1.00 97.75 447 ALA A N 1
ATOM 3657 C CA . ALA A 1 447 ? 3.534 3.021 16.116 1.00 97.75 447 ALA A CA 1
ATOM 3658 C C . ALA A 1 447 ? 2.328 3.932 15.840 1.00 97.75 447 ALA A C 1
ATOM 3660 O O . ALA A 1 447 ? 1.449 4.045 16.689 1.00 97.75 447 ALA A O 1
ATOM 3661 N N . LEU A 1 448 ? 2.239 4.501 14.631 1.00 97.31 448 LEU A N 1
ATOM 3662 C CA . LEU A 1 448 ? 1.090 5.295 14.185 1.00 97.31 448 LEU A CA 1
ATOM 3663 C C . LEU A 1 448 ? -0.217 4.496 14.224 1.00 97.31 448 LEU A C 1
ATOM 3665 O O . LEU A 1 448 ? -1.221 4.967 14.747 1.00 97.31 448 LEU A O 1
ATOM 3669 N N . ASN A 1 449 ? -0.233 3.286 13.666 1.00 96.88 449 ASN A N 1
ATOM 3670 C CA . ASN A 1 449 ? -1.465 2.496 13.627 1.00 96.88 449 ASN A CA 1
ATOM 3671 C C . ASN A 1 449 ? -1.834 1.939 15.006 1.00 96.88 449 ASN A C 1
ATOM 3673 O O . ASN A 1 449 ? -3.019 1.808 15.312 1.00 96.88 449 ASN A O 1
ATOM 3677 N N . PHE A 1 450 ? -0.838 1.643 15.840 1.00 98.25 450 PHE A N 1
ATOM 3678 C CA . PHE A 1 450 ? -1.057 1.139 17.186 1.00 98.25 450 PHE A CA 1
ATOM 3679 C C . PHE A 1 450 ? -1.533 2.241 18.147 1.00 98.25 450 PHE A C 1
ATOM 3681 O O . PHE A 1 450 ? -2.410 1.989 18.968 1.00 98.25 450 PHE A O 1
ATOM 3688 N N . SER A 1 451 ? -1.056 3.483 18.005 1.00 97.69 451 SER A N 1
ATOM 3689 C CA . SER A 1 451 ? -1.598 4.612 18.774 1.00 97.69 451 SER A CA 1
ATOM 3690 C C . SER A 1 451 ? -3.045 4.914 18.383 1.00 97.69 451 SER A C 1
ATOM 3692 O O . SER A 1 451 ? -3.891 5.064 19.258 1.00 97.69 451 SER A O 1
ATOM 3694 N N . VAL A 1 452 ? -3.366 4.887 17.084 1.00 96.50 452 VAL A N 1
ATOM 3695 C CA . VAL A 1 452 ? -4.753 5.005 16.597 1.00 96.50 452 VAL A CA 1
ATOM 3696 C C . VAL A 1 452 ? -5.636 3.883 17.149 1.00 96.50 452 VAL A C 1
ATOM 3698 O O . VAL A 1 452 ? -6.786 4.131 17.485 1.00 96.50 452 VAL A O 1
ATOM 3701 N N . PHE A 1 453 ? -5.120 2.658 17.280 1.00 97.38 453 PHE A N 1
ATOM 3702 C CA . PHE A 1 453 ? -5.855 1.563 17.916 1.00 97.38 453 PHE A CA 1
ATOM 3703 C C . PHE A 1 453 ? -6.188 1.862 19.386 1.00 97.38 453 PHE A C 1
ATOM 3705 O O . PHE A 1 453 ? -7.342 1.703 19.782 1.00 97.38 453 PHE A O 1
ATOM 3712 N N . TYR A 1 454 ? -5.219 2.325 20.183 1.00 97.12 454 TYR A N 1
ATOM 3713 C CA . TYR A 1 454 ? -5.492 2.697 21.575 1.00 97.12 454 TYR A CA 1
ATOM 3714 C C . TYR A 1 454 ? -6.520 3.824 21.673 1.00 97.12 454 TYR A C 1
ATOM 3716 O O . TYR A 1 454 ? -7.414 3.751 22.512 1.00 97.12 454 TYR A O 1
ATOM 3724 N N . TYR A 1 455 ? -6.440 4.813 20.782 1.00 95.06 455 TYR A N 1
ATOM 3725 C CA . TYR A 1 455 ? -7.359 5.945 20.772 1.00 95.06 455 TYR A CA 1
ATOM 3726 C C . TYR A 1 455 ? -8.773 5.546 20.315 1.00 95.06 455 TYR A C 1
ATOM 3728 O O . TYR A 1 455 ? -9.726 5.659 21.074 1.00 95.06 455 TYR A O 1
ATOM 3736 N N . GLU A 1 456 ? -8.918 5.026 19.091 1.00 93.25 456 GLU A N 1
ATOM 3737 C CA . GLU A 1 456 ? -10.226 4.793 18.459 1.00 93.25 456 GLU A CA 1
ATOM 3738 C C . GLU A 1 456 ? -10.930 3.514 18.944 1.00 93.25 456 GLU A C 1
ATOM 3740 O O . GLU A 1 456 ? -12.156 3.430 18.874 1.00 93.25 456 GLU A O 1
ATOM 3745 N N . ILE A 1 457 ? -10.184 2.489 19.378 1.00 94.44 457 ILE A N 1
ATOM 3746 C CA . ILE A 1 457 ? -10.753 1.160 19.668 1.00 94.44 457 ILE A CA 1
ATOM 3747 C C . ILE A 1 457 ? -10.785 0.850 21.159 1.00 94.44 457 ILE A C 1
ATOM 3749 O O . ILE A 1 457 ? -11.820 0.399 21.651 1.00 94.44 457 ILE A O 1
ATOM 3753 N N . GLN A 1 458 ? -9.670 1.058 21.868 1.00 93.12 458 GLN A N 1
ATOM 3754 C CA . GLN A 1 458 ? -9.614 0.825 23.317 1.00 93.12 458 GLN A CA 1
ATOM 3755 C C . GLN A 1 458 ? -10.096 2.016 24.144 1.00 93.12 458 GLN A C 1
ATOM 3757 O O . GLN A 1 458 ? -10.300 1.856 25.344 1.00 93.12 458 GLN A O 1
ATOM 3762 N N . ASN A 1 459 ? -10.302 3.180 23.520 1.00 92.50 459 ASN A N 1
ATOM 3763 C CA . ASN A 1 459 ? -10.674 4.409 24.214 1.00 92.50 459 ASN A CA 1
ATOM 3764 C C . ASN A 1 459 ? -9.684 4.758 25.347 1.00 92.50 459 ASN A C 1
ATOM 3766 O O . ASN A 1 459 ? -10.079 5.139 26.446 1.00 92.50 459 ASN A O 1
ATOM 3770 N N . ALA A 1 460 ? -8.388 4.575 25.075 1.00 94.31 460 ALA A N 1
ATOM 3771 C CA . ALA A 1 460 ? -7.273 4.808 25.990 1.00 94.31 460 ALA A CA 1
ATOM 3772 C C . ALA A 1 460 ? -6.384 5.958 25.462 1.00 94.31 460 ALA A C 1
ATOM 3774 O O . ALA A 1 460 ? -5.279 5.714 24.956 1.00 94.31 460 ALA A O 1
ATOM 3775 N N . PRO A 1 461 ? -6.855 7.220 25.530 1.00 93.00 461 PRO A N 1
ATOM 3776 C CA . PRO A 1 461 ? -6.192 8.355 24.890 1.00 93.00 461 PRO A CA 1
ATOM 3777 C C . PRO A 1 461 ? -4.813 8.661 25.489 1.00 93.00 461 PRO A C 1
ATOM 3779 O O . PRO A 1 461 ? -3.882 8.964 24.746 1.00 93.00 461 PRO A O 1
ATOM 3782 N N . GLU A 1 462 ? -4.627 8.498 26.803 1.00 92.62 462 GLU A N 1
ATOM 3783 C CA . GLU A 1 462 ? -3.320 8.676 27.454 1.00 92.62 462 GLU A CA 1
ATOM 3784 C C . GLU A 1 462 ? -2.260 7.731 26.876 1.00 92.62 462 GLU A C 1
ATOM 3786 O O . GLU A 1 462 ? -1.156 8.149 26.518 1.00 92.62 462 GLU A O 1
ATOM 3791 N N . GLN A 1 463 ? -2.613 6.452 26.726 1.00 94.56 463 GLN A N 1
ATOM 3792 C CA . GLN A 1 463 ? -1.721 5.432 26.186 1.00 94.56 463 GLN A CA 1
ATOM 3793 C C . GLN A 1 463 ? -1.430 5.665 24.698 1.00 94.56 463 GLN A C 1
ATOM 3795 O O . GLN A 1 463 ? -0.290 5.490 24.258 1.00 94.56 463 GLN A O 1
ATOM 3800 N N . ALA A 1 464 ? -2.430 6.107 23.930 1.00 95.00 464 ALA A N 1
ATOM 3801 C CA . ALA A 1 464 ? -2.261 6.488 22.531 1.00 95.00 464 ALA A CA 1
ATOM 3802 C C . ALA A 1 464 ? -1.282 7.660 22.367 1.00 95.00 464 ALA A C 1
ATOM 3804 O O . ALA A 1 464 ? -0.341 7.574 21.571 1.00 95.00 464 ALA A O 1
ATOM 3805 N N . CYS A 1 465 ? -1.470 8.726 23.150 1.00 93.44 465 CYS A N 1
ATOM 3806 C CA . CYS A 1 465 ? -0.612 9.906 23.149 1.00 93.44 465 CYS A CA 1
ATOM 3807 C C . CYS A 1 465 ? 0.813 9.565 23.592 1.00 93.44 465 CYS A C 1
ATOM 3809 O O . CYS A 1 465 ? 1.768 9.978 22.935 1.00 93.44 465 CYS A O 1
ATOM 3811 N N . LEU A 1 466 ? 0.977 8.765 24.649 1.00 95.25 466 LEU A N 1
ATOM 3812 C CA . LEU A 1 466 ? 2.291 8.333 25.125 1.00 95.25 466 LEU A CA 1
ATOM 3813 C C . LEU A 1 466 ? 3.046 7.544 24.049 1.00 95.25 466 LEU A C 1
ATOM 3815 O O . LEU A 1 466 ? 4.203 7.851 23.763 1.00 95.25 466 LEU A O 1
ATOM 3819 N N . LEU A 1 467 ? 2.382 6.580 23.404 1.00 96.50 467 LEU A N 1
ATOM 3820 C CA . LEU A 1 467 ? 2.983 5.769 22.347 1.00 96.50 467 LEU A CA 1
ATOM 3821 C C . LEU A 1 467 ? 3.366 6.609 21.120 1.00 96.50 467 LEU A C 1
ATOM 3823 O O . LEU A 1 467 ? 4.473 6.470 20.595 1.00 96.50 467 LEU A O 1
ATOM 3827 N N . ALA A 1 468 ? 2.464 7.481 20.660 1.00 95.62 468 ALA A N 1
ATOM 3828 C CA . ALA A 1 468 ? 2.710 8.339 19.504 1.00 95.62 468 ALA A CA 1
ATOM 3829 C C . ALA A 1 468 ? 3.834 9.348 19.773 1.00 95.62 468 ALA A C 1
ATOM 3831 O O . ALA A 1 468 ? 4.705 9.532 18.921 1.00 95.62 468 ALA A O 1
ATOM 3832 N N . LYS A 1 469 ? 3.842 9.961 20.963 1.00 94.31 469 LYS A N 1
ATOM 3833 C CA . LYS A 1 469 ? 4.872 10.914 21.382 1.00 94.31 469 LYS A CA 1
ATOM 3834 C C . LYS A 1 469 ? 6.234 10.242 21.495 1.00 94.31 469 LYS A C 1
ATOM 3836 O O . LYS A 1 469 ? 7.190 10.747 20.924 1.00 94.31 469 LYS A O 1
ATOM 3841 N N . GLN A 1 470 ? 6.314 9.082 22.149 1.00 95.69 470 GLN A N 1
ATOM 3842 C CA . GLN A 1 470 ? 7.569 8.342 22.268 1.00 95.69 470 GLN A CA 1
ATOM 3843 C C . GLN A 1 470 ? 8.143 7.982 20.892 1.00 95.69 470 GLN A C 1
ATOM 3845 O O . GLN A 1 470 ? 9.311 8.241 20.627 1.00 95.69 470 GLN A O 1
ATOM 3850 N N . ALA A 1 471 ? 7.319 7.453 19.982 1.00 95.94 471 ALA A N 1
ATOM 3851 C CA . ALA A 1 471 ? 7.773 7.119 18.633 1.00 95.94 471 ALA A CA 1
ATOM 3852 C C . ALA A 1 471 ? 8.239 8.351 17.836 1.00 95.94 471 ALA A C 1
ATOM 3854 O O . ALA A 1 471 ? 9.176 8.251 17.044 1.00 95.94 471 ALA A O 1
ATOM 3855 N N . PHE A 1 472 ? 7.589 9.501 18.032 1.00 95.06 472 PHE A N 1
ATOM 3856 C CA . PHE A 1 472 ? 7.983 10.759 17.406 1.00 95.06 472 PHE A CA 1
ATOM 3857 C C . PHE A 1 472 ? 9.315 11.276 17.967 1.00 95.06 472 PHE A C 1
ATOM 3859 O O . PHE A 1 472 ? 10.222 11.567 17.189 1.00 95.06 472 PHE A O 1
ATOM 3866 N N . ASP A 1 473 ? 9.450 11.341 19.292 1.00 93.44 473 ASP A N 1
ATOM 3867 C CA . ASP A 1 473 ? 10.642 11.842 19.982 1.00 93.44 473 ASP A CA 1
ATOM 3868 C C . ASP A 1 473 ? 11.872 10.962 19.682 1.00 93.44 473 ASP A C 1
ATOM 3870 O O . ASP A 1 473 ? 12.924 11.487 19.304 1.00 93.44 473 ASP A O 1
ATOM 3874 N N . ASP A 1 474 ? 11.722 9.632 19.738 1.00 93.38 474 ASP A N 1
ATOM 3875 C CA . ASP A 1 474 ? 12.784 8.674 19.399 1.00 93.38 474 ASP A CA 1
ATOM 3876 C C . ASP A 1 474 ? 13.257 8.854 17.942 1.00 93.38 474 ASP A C 1
ATOM 3878 O O . ASP A 1 474 ? 14.449 8.790 17.642 1.00 93.38 474 ASP A O 1
ATOM 3882 N N . ALA A 1 475 ? 12.330 9.106 17.011 1.00 93.50 475 ALA A N 1
ATOM 3883 C CA . ALA A 1 475 ? 12.668 9.313 15.605 1.00 93.50 475 ALA A CA 1
ATOM 3884 C C . ALA A 1 475 ? 13.289 10.688 15.330 1.00 93.50 475 ALA A C 1
ATOM 3886 O O . ALA A 1 475 ? 14.143 10.798 14.452 1.00 93.50 475 ALA A O 1
ATOM 3887 N N . ILE A 1 476 ? 12.895 11.731 16.068 1.00 91.38 476 ILE A N 1
ATOM 3888 C CA . ILE A 1 476 ? 13.526 13.055 15.994 1.00 91.38 476 ILE A CA 1
ATOM 3889 C C . ILE A 1 476 ? 14.982 12.984 16.458 1.00 91.38 476 ILE A C 1
ATOM 3891 O O . ILE A 1 476 ? 15.847 13.556 15.794 1.00 91.38 476 ILE A O 1
ATOM 3895 N N . ALA A 1 477 ? 15.264 12.257 17.543 1.00 92.50 477 ALA A N 1
ATOM 3896 C CA . ALA A 1 477 ? 16.614 12.113 18.088 1.00 92.50 477 ALA A CA 1
ATOM 3897 C C . ALA A 1 477 ? 17.613 11.501 17.087 1.00 92.50 477 ALA A C 1
ATOM 3899 O O . ALA A 1 477 ? 18.805 11.797 17.138 1.00 92.50 477 ALA A O 1
ATOM 3900 N N . GLU A 1 478 ? 17.126 10.684 16.151 1.00 90.06 478 GLU A N 1
ATOM 3901 C CA . GLU A 1 478 ? 17.945 9.991 15.153 1.00 90.06 478 GLU A CA 1
ATOM 3902 C C . GLU A 1 478 ? 17.671 10.443 13.708 1.00 90.06 478 GLU A C 1
ATOM 3904 O O . GLU A 1 478 ? 18.163 9.824 12.759 1.00 90.06 478 GLU A O 1
ATOM 3909 N N . LEU A 1 479 ? 16.917 11.531 13.505 1.00 85.19 479 LEU A N 1
ATOM 3910 C CA . LEU A 1 479 ? 16.478 11.982 12.178 1.00 85.19 479 LEU A CA 1
ATOM 3911 C C . LEU A 1 479 ? 17.656 12.288 11.238 1.00 85.19 479 LEU A C 1
ATOM 3913 O O . LEU A 1 479 ? 17.590 11.988 10.045 1.00 85.19 479 LEU A O 1
ATOM 3917 N N . ASP A 1 480 ? 18.755 12.812 11.782 1.00 83.00 480 ASP A N 1
ATOM 3918 C CA . ASP A 1 480 ? 19.973 13.154 11.034 1.00 83.00 480 ASP A CA 1
ATOM 3919 C C . ASP A 1 480 ? 20.699 11.926 10.452 1.00 83.00 480 ASP A C 1
ATOM 3921 O O . ASP A 1 480 ? 21.573 12.059 9.594 1.00 83.00 480 ASP A O 1
ATOM 3925 N N . THR A 1 481 ? 20.341 10.717 10.895 1.00 79.88 481 THR A N 1
ATOM 3926 C CA . THR A 1 481 ? 20.935 9.456 10.422 1.00 79.88 481 THR A CA 1
ATOM 3927 C C . THR A 1 481 ? 20.216 8.861 9.203 1.00 79.88 481 THR A C 1
ATOM 3929 O O . THR A 1 481 ? 20.712 7.904 8.602 1.00 79.88 481 THR A O 1
ATOM 3932 N N . LEU A 1 482 ? 19.064 9.421 8.806 1.00 80.50 482 LEU A N 1
ATOM 3933 C CA . LEU A 1 482 ? 18.253 8.915 7.697 1.00 80.50 482 LEU A CA 1
ATOM 3934 C C . LEU A 1 482 ? 18.924 9.112 6.331 1.00 80.50 482 LEU A C 1
ATOM 3936 O O . LEU A 1 482 ? 19.472 10.163 6.004 1.00 80.50 482 LEU A O 1
ATOM 3940 N N . ASN A 1 483 ? 18.801 8.096 5.478 1.00 75.25 483 ASN A N 1
ATOM 3941 C CA . ASN A 1 483 ? 19.210 8.172 4.079 1.00 75.25 483 ASN A CA 1
ATOM 3942 C C . ASN A 1 483 ? 18.154 8.898 3.214 1.00 75.25 483 ASN A C 1
ATOM 3944 O O . ASN A 1 483 ? 16.971 8.928 3.547 1.00 75.25 483 ASN A O 1
ATOM 3948 N N . GLU A 1 484 ? 18.561 9.451 2.063 1.00 74.19 484 GLU A N 1
ATOM 3949 C CA . GLU A 1 484 ? 17.649 10.199 1.173 1.00 74.19 484 GLU A CA 1
ATOM 3950 C C . GLU A 1 484 ? 16.457 9.366 0.662 1.00 74.19 484 GLU A C 1
ATOM 3952 O O . GLU A 1 484 ? 15.392 9.924 0.390 1.00 74.19 484 GLU A O 1
ATOM 3957 N N . ASP A 1 485 ? 16.626 8.045 0.527 1.00 72.81 485 ASP A N 1
ATOM 3958 C CA . ASP A 1 485 ? 15.612 7.150 -0.039 1.00 72.81 485 ASP A CA 1
ATOM 3959 C C . ASP A 1 485 ? 14.433 6.908 0.926 1.00 72.81 485 ASP A C 1
ATOM 3961 O O . ASP A 1 485 ? 13.290 6.892 0.472 1.00 72.81 485 ASP A O 1
ATOM 3965 N N . SER A 1 486 ? 14.678 6.786 2.239 1.00 78.56 486 SER A N 1
ATOM 3966 C CA . SER A 1 486 ? 13.629 6.583 3.258 1.00 78.56 486 SER A CA 1
ATOM 3967 C C . SER A 1 486 ? 13.179 7.879 3.937 1.00 78.56 486 SER A C 1
ATOM 3969 O O . SER A 1 486 ? 12.114 7.902 4.551 1.00 78.56 486 SER A O 1
ATOM 3971 N N . TYR A 1 487 ? 13.943 8.972 3.805 1.00 84.44 487 TYR A N 1
ATOM 3972 C CA . TYR A 1 487 ? 13.664 10.250 4.474 1.00 84.44 487 TYR A CA 1
ATOM 3973 C C . TYR A 1 487 ? 12.238 10.752 4.222 1.00 84.44 487 TYR A C 1
ATOM 3975 O O . TYR A 1 487 ? 11.543 11.170 5.147 1.00 84.44 487 TYR A O 1
ATOM 3983 N N . LYS A 1 488 ? 11.768 10.680 2.971 1.00 87.88 488 LYS A N 1
ATOM 3984 C CA . LYS A 1 488 ? 10.427 11.161 2.600 1.00 87.88 488 LYS A CA 1
ATOM 3985 C C . LYS A 1 488 ? 9.313 10.346 3.247 1.00 87.88 488 LYS A C 1
ATOM 3987 O O . LYS A 1 488 ? 8.319 10.924 3.671 1.00 87.88 488 LYS A O 1
ATOM 3992 N N . ASP A 1 489 ? 9.486 9.031 3.325 1.00 87.50 489 ASP A N 1
ATOM 3993 C CA . ASP A 1 489 ? 8.468 8.145 3.882 1.00 87.50 489 ASP A CA 1
ATOM 3994 C C . ASP A 1 489 ? 8.433 8.272 5.410 1.00 87.50 489 ASP A C 1
ATOM 3996 O O . ASP A 1 489 ? 7.359 8.437 5.985 1.00 87.50 489 ASP A O 1
ATOM 4000 N N . SER A 1 490 ? 9.596 8.300 6.070 1.00 91.19 490 SER A N 1
ATOM 4001 C CA . SER A 1 490 ? 9.688 8.490 7.522 1.00 91.19 490 SER A CA 1
ATOM 4002 C C . SER A 1 490 ? 9.138 9.848 7.963 1.00 91.19 490 SER A C 1
ATOM 4004 O O . SER A 1 490 ? 8.306 9.904 8.866 1.00 91.19 490 SER A O 1
ATOM 4006 N N . THR A 1 491 ? 9.526 10.942 7.296 1.00 91.50 491 THR A N 1
ATOM 4007 C CA . THR A 1 491 ? 9.053 12.295 7.655 1.00 91.50 491 THR A CA 1
ATOM 4008 C C . THR A 1 491 ? 7.555 12.479 7.418 1.00 91.50 491 THR A C 1
ATOM 4010 O O . THR A 1 491 ? 6.895 13.144 8.214 1.00 91.50 491 THR A O 1
ATOM 4013 N N . LEU A 1 492 ? 6.988 11.844 6.385 1.00 93.44 492 LEU A N 1
ATOM 4014 C CA . LEU A 1 492 ? 5.540 11.835 6.168 1.00 93.44 492 LEU A CA 1
ATOM 4015 C C . LEU A 1 492 ? 4.798 11.147 7.324 1.00 93.44 492 LEU A C 1
ATOM 4017 O O . LEU A 1 492 ? 3.774 11.652 7.776 1.00 93.44 492 LEU A O 1
ATOM 4021 N N . ILE A 1 493 ? 5.303 10.016 7.822 1.00 94.62 493 ILE A N 1
ATOM 4022 C CA . ILE A 1 493 ? 4.673 9.299 8.942 1.00 94.62 493 ILE A CA 1
ATOM 4023 C C . ILE A 1 493 ? 4.835 10.074 10.255 1.00 94.62 493 ILE A C 1
ATOM 4025 O O . ILE A 1 493 ? 3.886 10.164 11.029 1.00 94.62 493 ILE A O 1
ATOM 4029 N N . MET A 1 494 ? 6.000 10.681 10.492 1.00 93.69 494 MET A N 1
ATOM 4030 C CA . MET A 1 494 ? 6.223 11.549 11.654 1.00 93.69 494 MET A CA 1
ATOM 4031 C C . MET A 1 494 ? 5.271 12.747 11.656 1.00 93.69 494 MET A C 1
ATOM 4033 O O . MET A 1 494 ? 4.750 13.113 12.706 1.00 93.69 494 MET A O 1
ATOM 4037 N N . GLN A 1 495 ? 4.990 13.326 10.485 1.00 93.69 495 GLN A N 1
ATOM 4038 C CA . GLN A 1 495 ? 3.996 14.390 10.365 1.00 93.69 495 GLN A CA 1
ATOM 4039 C C . GLN A 1 495 ? 2.598 13.896 10.765 1.00 93.69 495 GLN A C 1
ATOM 4041 O O . GLN A 1 495 ? 1.934 14.569 11.542 1.00 93.69 495 GLN A O 1
ATOM 4046 N N . LEU A 1 496 ? 2.188 12.698 10.332 1.00 94.12 496 LEU A N 1
ATOM 4047 C CA . LEU A 1 496 ? 0.904 12.111 10.740 1.00 94.12 496 LEU A CA 1
ATOM 4048 C C . LEU A 1 496 ? 0.829 11.836 12.251 1.00 94.12 496 LEU A C 1
ATOM 4050 O O . LEU A 1 496 ? -0.212 12.066 12.859 1.00 94.12 496 LEU A O 1
ATOM 4054 N N . LEU A 1 497 ? 1.923 11.378 12.872 1.00 94.00 497 LEU A N 1
ATOM 4055 C CA . LEU A 1 497 ? 1.999 11.213 14.330 1.00 94.00 497 LEU A CA 1
ATOM 4056 C C . LEU A 1 497 ? 1.796 12.549 15.054 1.00 94.00 497 LEU A C 1
ATOM 4058 O O . LEU A 1 497 ? 1.026 12.620 16.010 1.00 94.00 497 LEU A O 1
ATOM 4062 N N . ARG A 1 498 ? 2.449 13.614 14.578 1.00 94.50 498 ARG A N 1
ATOM 4063 C CA . ARG A 1 498 ? 2.295 14.969 15.121 1.00 94.50 498 ARG A CA 1
ATOM 4064 C C . ARG A 1 498 ? 0.877 15.511 14.938 1.00 94.50 498 ARG A C 1
ATOM 4066 O O . ARG A 1 498 ? 0.346 16.125 15.863 1.00 94.50 498 ARG A O 1
ATOM 4073 N N . ASP A 1 499 ? 0.286 15.306 13.763 1.00 94.50 499 ASP A N 1
ATOM 4074 C CA . ASP A 1 499 ? -1.077 15.750 13.464 1.00 94.50 499 ASP A CA 1
ATOM 4075 C C . ASP A 1 499 ? -2.075 15.060 14.405 1.00 94.50 499 ASP A C 1
ATOM 4077 O O . ASP A 1 499 ? -2.890 15.741 15.022 1.00 94.50 499 ASP A O 1
ATOM 4081 N N . ASN A 1 500 ? -1.943 13.741 14.604 1.00 91.81 500 ASN A N 1
ATOM 4082 C CA . ASN A 1 500 ? -2.761 12.987 15.558 1.00 91.81 500 ASN A CA 1
ATOM 4083 C C . ASN A 1 500 ? -2.587 13.486 16.998 1.00 91.81 500 ASN A C 1
ATOM 4085 O O . ASN A 1 500 ? -3.580 13.739 17.667 1.00 91.81 500 ASN A O 1
ATOM 4089 N N . LEU A 1 501 ? -1.347 13.673 17.465 1.00 92.69 501 LEU A N 1
ATOM 4090 C CA . LEU A 1 501 ? -1.080 14.208 18.806 1.00 92.69 501 LEU A CA 1
ATOM 4091 C C . LEU A 1 501 ? -1.740 15.571 19.014 1.00 92.69 501 LEU A C 1
ATOM 4093 O O . LEU A 1 501 ? -2.352 15.796 20.050 1.00 92.69 501 LEU A O 1
ATOM 4097 N N . THR A 1 502 ? -1.648 16.459 18.021 1.00 91.62 502 THR A N 1
ATOM 4098 C CA . THR A 1 502 ? -2.279 17.784 18.086 1.00 91.62 502 THR A CA 1
ATOM 4099 C C . THR A 1 502 ? -3.789 17.651 18.274 1.00 91.62 502 THR A C 1
ATOM 4101 O O . THR A 1 502 ? -4.334 18.258 19.191 1.00 91.62 502 THR A O 1
ATOM 4104 N N . LEU A 1 503 ? -4.427 16.808 17.458 1.00 91.00 503 LEU A N 1
ATOM 4105 C CA . LEU A 1 503 ? -5.870 16.555 17.482 1.00 91.00 503 LEU A CA 1
ATOM 4106 C C . LEU A 1 503 ? -6.325 15.958 18.825 1.00 91.00 503 LEU A C 1
ATOM 4108 O O . LEU A 1 503 ? -7.271 16.435 19.436 1.00 91.00 503 LEU A O 1
ATOM 4112 N N . TRP A 1 504 ? -5.603 14.963 19.336 1.00 91.81 504 TRP A N 1
ATOM 4113 C CA . TRP A 1 504 ? -5.971 14.283 20.580 1.00 91.81 504 TRP A CA 1
ATOM 4114 C C . TRP A 1 504 ? -5.748 15.144 21.824 1.00 91.81 504 TRP A C 1
ATOM 4116 O O . TRP A 1 504 ? -6.510 15.043 22.779 1.00 91.81 504 TRP A O 1
ATOM 4126 N N . THR A 1 505 ? -4.730 16.011 21.820 1.00 84.31 505 THR A N 1
ATOM 4127 C CA . THR A 1 505 ? -4.507 16.948 22.933 1.00 84.31 505 THR A CA 1
ATOM 4128 C C . THR A 1 505 ? -5.492 18.115 22.950 1.00 84.31 505 THR A C 1
ATOM 4130 O O . THR A 1 505 ? -5.761 18.636 24.028 1.00 84.31 505 THR A O 1
ATOM 4133 N N . SER A 1 506 ? -6.042 18.527 21.798 1.00 81.50 506 SER A N 1
ATOM 4134 C CA . SER A 1 506 ? -7.125 19.518 21.778 1.00 81.50 506 SER A CA 1
ATOM 4135 C C . SER A 1 506 ? -8.434 18.930 22.293 1.00 81.50 506 SER A C 1
ATOM 4137 O O . SER A 1 506 ? -9.095 19.576 23.097 1.00 81.50 506 SER A O 1
ATOM 4139 N N . ASP A 1 507 ? -8.757 17.690 21.913 1.00 74.38 507 ASP A N 1
ATOM 4140 C CA . ASP A 1 507 ? -9.985 17.022 22.365 1.00 74.38 507 ASP A CA 1
ATOM 4141 C C . ASP A 1 507 ? -9.998 16.848 23.898 1.00 74.38 507 ASP A C 1
ATOM 4143 O O . ASP A 1 507 ? -11.014 17.094 24.541 1.00 74.38 507 ASP A O 1
ATOM 4147 N N . GLN A 1 508 ? -8.847 16.530 24.508 1.00 68.31 508 GLN A N 1
ATOM 4148 C CA . GLN A 1 508 ? -8.710 16.446 25.971 1.00 68.31 508 GLN A CA 1
ATOM 4149 C C . GLN A 1 508 ? -8.925 17.793 26.681 1.00 68.31 508 GLN A C 1
ATOM 4151 O O . GLN A 1 508 ? -9.523 17.834 27.752 1.00 68.31 508 GLN A O 1
ATOM 4156 N N . GLN A 1 509 ? -8.461 18.901 26.094 1.00 60.25 509 GLN A N 1
ATOM 4157 C CA . GLN A 1 509 ? -8.653 20.236 26.676 1.00 60.25 509 GLN A CA 1
ATOM 4158 C C . GLN A 1 509 ? -10.120 20.678 26.624 1.00 60.25 509 GLN A C 1
ATOM 4160 O O . GLN A 1 509 ? -10.586 21.347 27.547 1.00 60.25 509 GLN A O 1
ATOM 4165 N N . ASP A 1 510 ? -10.849 20.289 25.576 1.00 59.62 510 ASP A N 1
ATOM 4166 C CA . ASP A 1 510 ? -12.277 20.576 25.439 1.00 59.62 510 ASP A CA 1
ATOM 4167 C C . ASP A 1 510 ? -13.132 19.716 26.395 1.00 59.62 510 ASP A C 1
ATOM 4169 O O . ASP A 1 510 ? -14.121 20.212 26.942 1.00 59.62 510 ASP A O 1
ATOM 4173 N N . GLU A 1 511 ? -12.737 18.464 26.660 1.00 57.12 511 GLU A N 1
ATOM 4174 C CA . GLU A 1 511 ? -13.388 17.595 27.655 1.00 57.12 511 GLU A CA 1
ATOM 4175 C C . GLU A 1 511 ? -13.153 18.088 29.098 1.00 57.12 511 GLU A C 1
ATOM 4177 O O . GLU A 1 511 ? -14.113 18.233 29.859 1.00 57.12 511 GLU A O 1
ATOM 4182 N N . GLU A 1 512 ? -11.919 18.459 29.461 1.00 54.44 512 GLU A N 1
ATOM 4183 C CA . GLU A 1 512 ? -11.595 19.003 30.793 1.00 54.44 512 GLU A CA 1
ATOM 4184 C C . GLU A 1 512 ? -12.243 20.380 31.049 1.00 54.44 512 GLU A C 1
ATOM 4186 O O . GLU A 1 512 ? -12.649 20.687 32.174 1.00 54.44 512 GLU A O 1
ATOM 4191 N N . ALA A 1 513 ? -12.400 21.217 30.016 1.00 50.81 513 ALA A N 1
ATOM 4192 C CA . ALA A 1 513 ? -13.100 22.499 30.127 1.00 50.81 513 ALA A CA 1
ATOM 4193 C C . ALA A 1 513 ? -14.629 22.346 30.272 1.00 50.81 513 ALA A C 1
ATOM 4195 O O . ALA A 1 513 ? -15.286 23.238 30.818 1.00 50.81 513 ALA A O 1
ATOM 4196 N N . GLY A 1 514 ? -15.198 21.229 29.805 1.00 46.94 514 GLY A N 1
ATOM 4197 C CA . GLY A 1 514 ? -16.620 20.901 29.935 1.00 46.94 514 GLY A CA 1
ATOM 4198 C C . GLY A 1 514 ? -17.015 20.378 31.320 1.00 46.94 514 GLY A C 1
ATOM 4199 O O . GLY A 1 514 ? -18.131 20.637 31.771 1.00 46.94 514 GLY A O 1
ATOM 4200 N N . GLU A 1 515 ? -16.105 19.702 32.028 1.00 44.97 515 GLU A N 1
ATOM 4201 C CA . GLU A 1 515 ? -16.353 19.190 33.387 1.00 44.97 515 GLU A CA 1
ATOM 4202 C C . GLU A 1 515 ? -16.235 20.265 34.486 1.00 44.97 515 GLU A C 1
ATOM 4204 O O . GLU A 1 515 ? -16.732 20.079 35.594 1.00 44.97 515 GLU A O 1
ATOM 4209 N N . GLY A 1 516 ? -15.649 21.429 34.184 1.00 40.69 516 GLY A N 1
ATOM 4210 C CA . GLY A 1 516 ? -15.512 22.550 35.124 1.00 40.69 516 GLY A CA 1
ATOM 4211 C C . GLY A 1 516 ? -16.740 23.459 35.268 1.00 40.69 516 GLY A C 1
ATOM 4212 O O . GLY A 1 516 ? -16.642 24.485 35.942 1.00 40.69 516 GLY A O 1
ATOM 4213 N N . ASN A 1 517 ? -17.867 23.140 34.621 1.00 39.62 517 ASN A N 1
ATOM 4214 C CA . ASN A 1 517 ? -19.026 24.036 34.539 1.00 39.62 517 ASN A CA 1
ATOM 4215 C C . ASN A 1 517 ? -20.381 23.344 34.798 1.00 39.62 517 ASN A C 1
ATOM 4217 O O . ASN A 1 517 ? -21.381 23.698 34.169 1.00 39.62 517 ASN A O 1
ATOM 4221 N N . ASN A 1 518 ? -20.415 22.383 35.729 1.00 32.12 518 ASN A N 1
ATOM 4222 C CA . ASN A 1 518 ? -21.652 21.811 36.281 1.00 32.12 518 ASN A CA 1
ATOM 4223 C C . ASN A 1 518 ? -21.665 21.824 37.810 1.00 32.12 518 ASN A C 1
ATOM 4225 O O . ASN A 1 518 ? -20.687 21.328 38.412 1.00 32.12 518 ASN A O 1
#

Foldseek 3Di:
DVVLLVLCVVCLPPVPRDPVSLVVLLVCLVVCVPPLVSLLVSLCSLVPGPNNQSNLQRVSSLLSNLVNCLVVVNLVVNLVSLLSGNHPCLVVSQVSQLVSQVSVVCVVVVHPDDDPVRSVVSCVVRPRDCSSPVVGDPDPDQPPVLVVVLVCCCVPPHLDDDQVRLVVSCVVRVHDSVVSVVVSVVVVVVVVLVDFDDDDDDDDDDDDDDDDDDDDDDDDDDDDDDDDDDPPDDPVVVVVVLVPDPVNVVDDVVVVCVVCVVVVVVVVVVVVPPPPPPPVPPVLVVVLVVLVVVLVVLVVVQVVLDADDPVSLVVNLVSLCVNLVSLLVVLVVLVVVLVVVVVVPPPVVNVVSVVVSVVSLVVLVVSLVVLLCSLVVTHLVSDDPPPLVSNLSSLLVNLVSLLSNLVSDDDPVNVVSLVSSLVSLVVSQVSCVVRHQLLALSNLVSLLVVLVSCVVRVVNNVVSLVSLVVSLVSNVVCLVSDDPVCNVSSVVSSVSSVVVNVVSVVVVVVVVVVVVPD

Secondary structure (DSSP, 8-state):
-HHHHHHHHHTTT-SSPPHHHHHHHHHHHHHTTT-HHHHHHHHHHHHTSTTHHHHTTSHHHHHHHHHHHHHTT-HHHHHHHHHT---S-HHHHHHHHHHHHHHHHHHHHT-S---HHHHHHHHHHSPPPTTT-TT-S---SPPHHHHHHHHHHHHHT-SS--HHHHHHHHHHTT--HHHHHHHHHHHHHHHHTTS-------------------------------------SSHHHHHHHHHT-HHHHHS-HHHHHHHHHHHHHHHHHHHTTS--TTSHHHHHHHHHHHHHHHHHHHHHHHTT-PPPPHHHHHHHHHHHHHHHHHHHHHHHHHHHHHHHHHHTT-HHHHHHHHHHHHHHHHHHHHHHHHHHHHIIIIITTT--TT-HHHHHHHHHHHHHHHHHHHHH--THHHHHHHHHHHHHHHHHHHHHHHHS-TT-HHHHHHHHHHHHHHHHTS--HHHHHHHHHHHHHHHHHTGGG--HHHHHHHHHHHHHHHHHHHHHHHHHHHHHHHHTT-

Sequence (518 aa):
MKRFMAMLNRNKNKDPPPARLLELAGQLCQDLQSSSPSLEKLVGAVMGCKHKMYFLTNIHVVRACVFVHIRNRQHDTACRLLEHCKAEEKEELVQLWHEIHYRRVMEKHHTDFLTPLQKFRCRKRNPPPISLCPEGLKNRNYPDEVRRQLHRFAAEVTTNPNKEQREGLARDMNLQPTQVYNWFANYRRRQKSCLPPKEKLNNLCPERALTYHRKEQQDKGSYTPQTAVPVRLCLASLSAHLLLHPAWKKARPWDKARSVAPLLWLKIQTLYTQENIGTLPQTFLTVTELFGHKAEEEIPVTELNEPLSNEDRNLLSVAYKNVVGARRSSWRVISSIEQKTMADGNEKKLEKVKAYREKIEKELETVCNDVLALLDKYLIKNCNDFQYESKVFYLKMKGDYYRYLAEVAAGEKKNSVVEASEAAYKEAFEISKEHMQPTHPIRLGLALNFSVFYYEIQNAPEQACLLAKQAFDDAIAELDTLNEDSYKDSTLIMQLLRDNLTLWTSDQQDEEAGEGNN

pLDDT: mean 75.44, std 23.57, range [19.95, 98.44]

Organism: NCBI:txid1758121

Radius of gyration: 31.55 Å; chains: 1; bounding box: 84×67×98 Å

InterPro domains:
  IPR000308 14-3-3 protein [PR00305] (307-336)
  IPR000308 14-3-3 protein [PR00305] (356-380)
  IPR000308 14-3-3 protein [PR00305] (389-411)
  IPR000308 14-3-3 protein [PR00305] (424-450)
  IPR000308 14-3-3 protein [PR00305] (451-477)
  IPR000308 14-3-3 protein [PR00305] (478-507)
  IPR000308 14-3-3 protein [PTHR18860] (301-509)
  IPR001356 Homeodomain [PF00046] (149-192)
  IPR001356 Homeodomain [PS50071] (153-194)
  IPR001356 Homeodomain [SM00389] (136-198)
  IPR001356 Homeodomain [cd00086] (138-192)
  IPR009057 Homedomain-like superfamily [SSF46689] (140-193)
  IPR017970 Homeobox, conserved site [PS00027] (169-192)
  IPR023409 14-3-3 protein, conserved site [PS00796] (313-323)
  IPR023409 14-3-3 protein, conserved site [PS00797] (487-506)
  IPR023410 14-3-3 domain [PF00244] (301-505)
  IPR023410 14-3-3 domain [SM00101] (273-518)
  IPR031701 Homeobox protein SIX1, N-terminal SD domain [PF16878] (27-129)
  IPR036815 14-3-3 domain superfamily [G3DSA:1.20.190.20] (296-517)
  IPR036815 14-3-3 domain superfamily [SSF48445] (301-512)